Protein AF-A0A553NX50-F1 (afdb_monomer_lite)

Structure (mmCIF, N/CA/C/O backbone):
data_AF-A0A553NX50-F1
#
_entry.id   AF-A0A553NX50-F1
#
loop_
_atom_site.group_PDB
_atom_site.id
_atom_site.type_symbol
_atom_site.label_atom_id
_atom_site.label_alt_id
_atom_site.label_comp_id
_atom_site.label_asym_id
_atom_site.label_entity_id
_atom_site.label_seq_id
_atom_site.pdbx_PDB_ins_code
_atom_site.Cartn_x
_atom_site.Cartn_y
_atom_site.Cartn_z
_atom_site.occupancy
_atom_site.B_iso_or_equiv
_atom_site.auth_seq_id
_atom_site.auth_comp_id
_atom_site.auth_asym_id
_atom_site.auth_atom_id
_atom_site.pdbx_PDB_model_num
ATOM 1 N N . MET A 1 1 ? -61.822 -49.251 -9.417 1.00 34.59 1 MET A N 1
ATOM 2 C CA . MET A 1 1 ? -60.593 -49.088 -8.604 1.00 34.59 1 MET A CA 1
ATOM 3 C C . MET A 1 1 ? -59.936 -47.787 -9.055 1.00 34.59 1 MET A C 1
ATOM 5 O O . MET A 1 1 ? -59.389 -47.752 -10.140 1.00 34.59 1 MET A O 1
ATOM 9 N N . SER A 1 2 ? -60.386 -46.649 -8.523 1.00 35.25 2 SER A N 1
ATOM 10 C CA . SER A 1 2 ? -59.735 -45.867 -7.453 1.00 35.25 2 SER A CA 1
ATOM 11 C C . SER A 1 2 ? -58.331 -45.368 -7.806 1.00 35.25 2 SER A C 1
ATOM 13 O O . SER A 1 2 ? -57.379 -46.110 -7.601 1.00 35.25 2 SER A O 1
ATOM 15 N N . ALA A 1 3 ? -58.223 -44.101 -8.225 1.00 30.00 3 ALA A N 1
ATOM 16 C CA . ALA A 1 3 ? -57.124 -43.198 -7.858 1.00 30.00 3 ALA A CA 1
ATOM 17 C C . ALA A 1 3 ? -57.396 -41.774 -8.387 1.00 30.00 3 ALA A C 1
ATOM 19 O O . ALA A 1 3 ? -57.011 -41.425 -9.497 1.00 30.00 3 ALA A O 1
ATOM 20 N N . SER A 1 4 ? -58.044 -40.935 -7.579 1.00 31.16 4 SER A N 1
ATOM 21 C CA . SER A 1 4 ? -57.947 -39.476 -7.711 1.00 31.16 4 SER A CA 1
ATOM 22 C C . SER A 1 4 ? -58.218 -38.825 -6.354 1.00 31.16 4 SER A C 1
ATOM 24 O O . SER A 1 4 ? -59.358 -38.525 -6.001 1.00 31.16 4 SER A O 1
ATOM 26 N N . LYS A 1 5 ? -57.159 -38.630 -5.565 1.00 32.59 5 LYS A N 1
ATOM 27 C CA . LYS A 1 5 ? -57.146 -37.670 -4.458 1.00 32.59 5 LYS A CA 1
ATOM 28 C C . LYS A 1 5 ? -55.783 -36.991 -4.436 1.00 32.59 5 LYS A C 1
ATOM 30 O O . LYS A 1 5 ? -54.788 -37.564 -4.011 1.00 32.59 5 LYS A O 1
ATOM 35 N N . ILE A 1 6 ? -55.776 -35.780 -4.972 1.00 33.59 6 ILE A N 1
ATOM 36 C CA . ILE A 1 6 ? -54.697 -34.807 -4.871 1.00 33.59 6 ILE A CA 1
ATOM 37 C C . ILE A 1 6 ? -54.722 -34.280 -3.431 1.00 33.59 6 ILE A C 1
ATOM 39 O O . ILE A 1 6 ? -55.754 -33.782 -2.985 1.00 33.59 6 ILE A O 1
ATOM 43 N N . MET A 1 7 ? -53.610 -34.398 -2.705 1.00 31.56 7 MET A N 1
ATOM 44 C CA . MET A 1 7 ? -53.346 -33.597 -1.509 1.00 31.56 7 MET A CA 1
ATOM 45 C C . MET A 1 7 ? -52.243 -32.600 -1.850 1.00 31.56 7 MET A C 1
ATOM 47 O O . MET A 1 7 ? -51.124 -32.991 -2.174 1.00 31.56 7 MET A O 1
ATOM 51 N N . SER A 1 8 ? -52.575 -31.311 -1.793 1.00 35.53 8 SER A N 1
ATOM 52 C CA . SER A 1 8 ? -51.606 -30.223 -1.841 1.00 35.53 8 SER A CA 1
ATOM 53 C C . SER A 1 8 ? -50.788 -30.224 -0.551 1.00 35.53 8 SER A C 1
ATOM 55 O O . SER A 1 8 ? -51.347 -30.043 0.532 1.00 35.53 8 SER A O 1
ATOM 57 N N . VAL A 1 9 ? -49.474 -30.383 -0.660 1.00 33.50 9 VAL A N 1
ATOM 58 C CA . VAL A 1 9 ? -48.548 -30.038 0.423 1.00 33.50 9 VAL A CA 1
ATOM 59 C C . VAL A 1 9 ? -48.072 -28.615 0.143 1.00 33.50 9 VAL A C 1
ATOM 61 O O . VAL A 1 9 ? -47.528 -28.339 -0.925 1.00 33.50 9 VAL A O 1
ATOM 64 N N . SER A 1 10 ? -48.367 -27.691 1.055 1.00 38.44 10 SER A N 1
ATOM 65 C CA . SER A 1 10 ? -48.045 -26.271 0.915 1.00 38.44 10 SER A CA 1
ATOM 66 C C . SER A 1 10 ? -46.534 -26.022 1.013 1.00 38.44 10 SER A C 1
ATOM 68 O O . SER A 1 10 ? -45.811 -26.706 1.741 1.00 38.44 10 SER A O 1
ATOM 70 N N . ALA A 1 11 ? -46.066 -24.988 0.307 1.00 37.84 11 ALA A N 1
ATOM 71 C CA . ALA A 1 11 ? -44.670 -24.536 0.232 1.00 37.84 11 ALA A CA 1
ATOM 72 C C . ALA A 1 11 ? -44.015 -24.196 1.593 1.00 37.84 11 ALA A C 1
ATOM 74 O O . ALA A 1 11 ? -42.806 -23.993 1.671 1.00 37.84 11 ALA A O 1
ATOM 75 N N . VAL A 1 12 ? -44.788 -24.193 2.682 1.00 40.00 12 VAL A N 1
ATOM 76 C CA . VAL A 1 12 ? -44.332 -23.903 4.048 1.00 40.00 12 VAL A CA 1
ATOM 77 C C . VAL A 1 12 ? -43.435 -25.021 4.609 1.00 40.00 12 VAL A C 1
ATOM 79 O O . VAL A 1 12 ? -42.544 -24.747 5.407 1.00 40.00 12 VAL A O 1
ATOM 82 N N . SER A 1 13 ? -43.588 -26.275 4.156 1.00 40.34 13 SER A N 1
ATOM 83 C CA . SER A 1 13 ? -42.773 -27.396 4.672 1.00 40.34 13 SER A CA 1
ATOM 84 C C . SER A 1 13 ? -41.325 -27.417 4.165 1.00 40.34 13 SER A C 1
ATOM 86 O O . SER A 1 13 ? -40.460 -27.958 4.847 1.00 40.34 13 SER A O 1
ATOM 88 N N . TRP A 1 14 ? -41.025 -26.801 3.016 1.00 38.38 14 TRP A N 1
ATOM 89 C CA . TRP A 1 14 ? -39.649 -26.735 2.503 1.00 38.38 14 TRP A CA 1
ATOM 90 C C . TRP A 1 14 ? -38.833 -25.605 3.144 1.00 38.38 14 TRP A C 1
ATOM 92 O O . TRP A 1 14 ? -37.635 -25.777 3.362 1.00 38.38 14 TRP A O 1
ATOM 102 N N . LEU A 1 15 ? -39.475 -24.497 3.538 1.00 37.69 15 LEU A N 1
ATOM 103 C CA . LEU A 1 15 ? -38.806 -23.395 4.240 1.00 37.69 15 LEU A CA 1
ATOM 104 C C . LEU A 1 15 ? -38.328 -23.810 5.643 1.00 37.69 15 LEU A C 1
ATOM 106 O O . LEU A 1 15 ? -37.222 -23.460 6.047 1.00 37.69 15 LEU A O 1
ATOM 110 N N . ALA A 1 16 ? -39.125 -24.604 6.366 1.00 36.41 16 ALA A N 1
ATOM 111 C CA . ALA A 1 16 ? -38.781 -25.061 7.714 1.00 36.41 16 ALA A CA 1
ATOM 112 C C . ALA A 1 16 ? -37.570 -26.015 7.731 1.00 36.41 16 ALA A C 1
ATOM 114 O O . ALA A 1 16 ? -36.742 -25.952 8.637 1.00 36.41 16 ALA A O 1
ATOM 115 N N . ILE A 1 17 ? -37.426 -26.857 6.700 1.00 40.25 17 ILE A N 1
ATOM 116 C CA . ILE A 1 17 ? -36.288 -27.781 6.562 1.00 40.25 17 ILE A CA 1
ATOM 117 C C . ILE A 1 17 ? -35.014 -27.023 6.146 1.00 40.25 17 ILE A C 1
ATOM 119 O O . ILE A 1 17 ? -33.926 -27.360 6.607 1.00 40.25 17 ILE A O 1
ATOM 123 N N . PHE A 1 18 ? -35.136 -25.953 5.353 1.00 37.47 18 PHE A N 1
ATOM 124 C CA . PHE A 1 18 ? -33.996 -25.109 4.972 1.00 37.47 18 PHE A CA 1
ATOM 125 C C . PHE A 1 18 ? -33.474 -24.248 6.139 1.00 37.47 18 PHE A C 1
ATOM 127 O O . PHE A 1 18 ? -32.265 -24.071 6.280 1.00 37.47 18 PHE A O 1
ATOM 134 N N . ILE A 1 19 ? -34.364 -23.775 7.022 1.00 37.31 19 ILE A N 1
ATOM 135 C CA . ILE A 1 19 ? -33.994 -23.007 8.225 1.00 37.31 19 ILE A CA 1
ATOM 136 C C . ILE A 1 19 ? -33.283 -23.894 9.264 1.00 37.31 19 ILE A C 1
ATOM 138 O O . ILE A 1 19 ? -32.314 -23.457 9.881 1.00 37.31 19 ILE A O 1
ATOM 142 N N . LEU A 1 20 ? -33.683 -25.162 9.414 1.00 31.41 20 LEU A N 1
ATOM 143 C CA . LEU A 1 20 ? -33.031 -26.102 10.339 1.00 31.41 20 LEU A CA 1
ATOM 144 C C . LEU A 1 20 ? -31.620 -26.531 9.890 1.00 31.41 20 LEU A C 1
ATOM 146 O O . LEU A 1 20 ? -30.769 -26.800 10.736 1.00 31.41 20 LEU A O 1
ATOM 150 N N . ILE A 1 21 ? -31.334 -26.538 8.583 1.00 35.38 21 ILE A N 1
ATOM 151 C CA . ILE A 1 21 ? -29.996 -26.863 8.053 1.00 35.38 21 ILE A CA 1
ATOM 152 C C . ILE A 1 21 ? -29.032 -25.665 8.173 1.00 35.38 21 ILE A C 1
ATOM 154 O O . ILE A 1 21 ? -27.834 -25.863 8.371 1.00 35.38 21 ILE A O 1
ATOM 158 N N . LEU A 1 22 ? -29.534 -24.425 8.147 1.00 29.64 22 LEU A N 1
ATOM 159 C CA . LEU A 1 22 ? -28.711 -23.218 8.330 1.00 29.64 22 LEU A CA 1
ATOM 160 C C . LEU A 1 22 ? -28.300 -22.955 9.790 1.00 29.64 22 LEU A C 1
ATOM 162 O O . LEU A 1 22 ? -27.308 -22.269 10.017 1.00 29.64 22 LEU A O 1
ATOM 166 N N . LEU A 1 23 ? -28.987 -23.546 10.772 1.00 27.95 23 LEU A N 1
ATOM 167 C CA . LEU A 1 23 ? -28.640 -23.434 12.199 1.00 27.95 23 LEU A CA 1
ATOM 168 C C . LEU A 1 23 ? -27.533 -24.408 12.657 1.00 27.95 23 LEU A C 1
ATOM 170 O O . LEU A 1 23 ? -27.231 -24.472 13.844 1.00 27.95 23 LEU A O 1
ATOM 174 N N . SER A 1 24 ? -26.926 -25.167 11.735 1.00 27.28 24 SER A N 1
ATOM 175 C CA . SER A 1 24 ? -25.922 -26.201 12.056 1.00 27.28 24 SER A CA 1
ATOM 176 C C . SER A 1 24 ? -24.491 -25.864 11.617 1.00 27.28 24 SER A C 1
ATOM 178 O O . SER A 1 24 ? -23.598 -26.697 11.773 1.00 27.28 24 SER A O 1
ATOM 180 N N . PHE A 1 25 ? -24.241 -24.675 11.061 1.00 24.31 25 PHE A N 1
ATOM 181 C CA . PHE A 1 25 ? -22.881 -24.249 10.726 1.00 24.31 25 PHE A CA 1
ATOM 182 C C . PHE A 1 25 ? -22.279 -23.469 11.898 1.00 24.31 25 PHE A C 1
ATOM 184 O O . PHE A 1 25 ? -22.900 -22.505 12.346 1.00 24.31 25 PHE A O 1
ATOM 191 N N . PRO A 1 26 ? -21.087 -23.842 12.400 1.00 23.61 26 PRO A N 1
ATOM 192 C CA . PRO A 1 26 ? -20.408 -23.035 13.399 1.00 23.61 26 PRO A CA 1
ATOM 193 C C . PRO A 1 26 ? -20.116 -21.665 12.779 1.00 23.61 26 PRO A C 1
ATOM 195 O O . PRO A 1 26 ? -19.441 -21.558 11.752 1.00 23.61 26 PRO A O 1
ATOM 198 N N . THR A 1 27 ? -20.670 -20.619 13.382 1.00 26.34 27 THR A N 1
ATOM 199 C CA . THR A 1 27 ? -20.314 -19.233 13.102 1.00 26.34 27 THR A CA 1
ATOM 200 C C . THR A 1 27 ? -18.822 -19.071 13.367 1.00 26.34 27 THR A C 1
ATOM 202 O O . THR A 1 27 ? -18.369 -19.157 14.505 1.00 26.34 27 THR A O 1
ATOM 205 N N . LEU A 1 28 ? -18.037 -18.862 12.310 1.00 27.08 28 LEU A N 1
ATOM 206 C CA . LEU A 1 28 ? -16.699 -18.293 12.435 1.00 27.08 28 LEU A CA 1
ATOM 207 C C . LEU A 1 28 ? -16.877 -16.836 12.881 1.00 27.08 28 LEU A C 1
ATOM 209 O O . LEU A 1 28 ? -17.002 -15.932 12.058 1.00 27.08 28 LEU A O 1
ATOM 213 N N . GLU A 1 29 ? -16.960 -16.633 14.194 1.00 28.09 29 GLU A N 1
ATOM 214 C CA . GLU A 1 29 ? -16.844 -15.331 14.849 1.00 28.09 29 GLU A CA 1
ATOM 215 C C . GLU A 1 29 ? -15.417 -14.809 14.643 1.00 28.09 29 GLU A C 1
ATOM 217 O O . GLU A 1 29 ? -14.516 -15.042 15.441 1.00 28.09 29 GLU A O 1
ATOM 222 N N . GLY A 1 30 ? -15.184 -14.137 13.517 1.00 30.52 30 GLY A N 1
ATOM 223 C CA . GLY A 1 30 ? -14.035 -13.257 13.334 1.00 30.52 30 GLY A CA 1
ATOM 224 C C . GLY A 1 30 ? -14.480 -11.820 13.582 1.00 30.52 30 GLY A C 1
ATOM 225 O O . GLY A 1 30 ? -15.366 -11.334 12.884 1.00 30.52 30 GLY A O 1
ATOM 226 N N . SER A 1 31 ? -13.887 -11.147 14.569 1.00 35.34 31 SER A N 1
ATOM 227 C CA . SER A 1 31 ? -14.188 -9.750 14.906 1.00 35.34 31 SER A CA 1
ATOM 228 C C . SER A 1 31 ? -14.021 -8.807 13.699 1.00 35.34 31 SER A C 1
ATOM 230 O O . SER A 1 31 ? -13.044 -8.892 12.947 1.00 35.34 31 SER A O 1
ATOM 232 N N . GLU A 1 32 ? -14.958 -7.861 13.532 1.00 35.62 32 GLU A N 1
ATOM 233 C CA . GLU A 1 32 ? -14.963 -6.826 12.475 1.00 35.62 32 GLU A CA 1
ATOM 234 C C . GLU A 1 32 ? -13.679 -5.968 12.435 1.00 35.62 32 GLU A C 1
ATOM 236 O O . GLU A 1 32 ? -13.374 -5.351 11.414 1.00 35.62 32 GLU A O 1
ATOM 241 N N . LEU A 1 33 ? -12.875 -5.996 13.508 1.00 39.88 33 LEU A N 1
ATOM 242 C CA . LEU A 1 33 ? -11.542 -5.387 13.631 1.00 39.88 33 LEU A CA 1
ATOM 243 C C . LEU A 1 33 ? -10.553 -5.786 12.516 1.00 39.88 33 LEU A C 1
ATOM 245 O O . LEU A 1 33 ? -9.540 -5.113 12.327 1.00 39.88 33 LEU A O 1
ATOM 249 N N . ASN A 1 34 ? -10.815 -6.879 11.791 1.00 42.53 34 ASN A N 1
ATOM 250 C CA . ASN A 1 34 ? -9.858 -7.501 10.872 1.00 42.53 34 ASN A CA 1
ATOM 251 C C . ASN A 1 34 ? -10.147 -7.342 9.372 1.00 42.53 34 ASN A C 1
ATOM 253 O O . ASN A 1 34 ? -9.303 -7.732 8.563 1.00 42.53 34 ASN A O 1
ATOM 257 N N . LEU A 1 35 ? -11.306 -6.804 8.979 1.00 41.31 35 LEU A N 1
ATOM 258 C CA . LEU A 1 35 ? -11.746 -6.801 7.572 1.00 41.31 35 LEU A CA 1
ATOM 259 C C . LEU A 1 35 ? -11.192 -5.628 6.735 1.00 41.31 35 LEU A C 1
ATOM 261 O O . LEU A 1 35 ? -11.142 -5.731 5.513 1.00 41.31 35 LEU A O 1
ATOM 265 N N . ASN A 1 36 ? -10.711 -4.556 7.380 1.00 49.59 36 ASN A N 1
ATOM 266 C CA . ASN A 1 36 ? -10.265 -3.306 6.730 1.00 49.59 36 ASN A CA 1
ATOM 267 C C . ASN A 1 36 ? -8.798 -2.949 6.970 1.00 49.59 36 ASN A C 1
ATOM 269 O O . ASN A 1 36 ? -8.388 -1.802 6.785 1.00 49.59 36 ASN A O 1
ATOM 273 N N . CYS A 1 37 ? -8.014 -3.900 7.454 1.00 56.91 37 CYS A N 1
ATOM 274 C CA . CYS A 1 37 ? -6.723 -3.616 8.038 1.00 56.91 37 CYS A CA 1
ATOM 275 C C . CYS A 1 37 ? -5.575 -4.205 7.216 1.00 56.91 37 CYS A C 1
ATOM 277 O O . CYS A 1 37 ? -5.689 -5.279 6.625 1.00 56.91 37 CYS A O 1
ATOM 279 N N . GLY A 1 38 ? -4.435 -3.516 7.226 1.00 46.88 38 GLY A N 1
ATOM 280 C CA . GLY A 1 38 ? -3.222 -3.993 6.576 1.00 46.88 38 GLY A CA 1
ATOM 281 C C . GLY A 1 38 ? -3.188 -3.690 5.079 1.00 46.88 38 GLY A C 1
ATOM 282 O O . GLY A 1 38 ? -4.090 -3.997 4.306 1.00 46.88 38 GLY A O 1
ATOM 283 N N . ILE A 1 39 ? -2.083 -3.094 4.642 1.00 47.69 39 ILE A N 1
ATOM 284 C CA . ILE A 1 39 ? -1.741 -3.042 3.224 1.00 47.69 39 ILE A CA 1
ATOM 285 C C . ILE A 1 39 ? -1.573 -4.498 2.772 1.00 47.69 39 ILE A C 1
ATOM 287 O O . ILE A 1 39 ? -0.710 -5.186 3.312 1.00 47.69 39 ILE A O 1
ATOM 291 N N . ASN A 1 40 ? -2.336 -4.981 1.787 1.00 45.91 40 ASN A N 1
ATOM 292 C CA . ASN A 1 40 ? -1.931 -6.194 1.078 1.00 45.91 40 ASN A CA 1
ATOM 293 C C . ASN A 1 40 ? -0.692 -5.835 0.243 1.00 45.91 40 ASN A C 1
ATOM 295 O O . ASN A 1 40 ? -0.792 -5.321 -0.871 1.00 45.91 40 ASN A O 1
ATOM 299 N N . LEU A 1 41 ? 0.489 -6.037 0.833 1.00 46.53 41 LEU A N 1
ATOM 300 C CA . LEU A 1 41 ? 1.776 -5.613 0.270 1.00 46.53 41 LEU A CA 1
ATOM 301 C C . LEU A 1 41 ? 2.062 -6.314 -1.073 1.00 46.53 41 LEU A C 1
ATOM 303 O O . LEU A 1 41 ? 2.714 -5.740 -1.943 1.00 46.53 41 LEU A O 1
ATOM 307 N N . ARG A 1 42 ? 1.502 -7.514 -1.297 1.00 39.03 42 ARG A N 1
ATOM 308 C CA . ARG A 1 42 ? 1.605 -8.226 -2.582 1.00 39.03 42 ARG A CA 1
ATOM 309 C C . ARG A 1 42 ? 0.732 -7.603 -3.675 1.00 39.03 42 ARG A C 1
ATOM 311 O O . ARG A 1 42 ? 1.172 -7.526 -4.815 1.00 39.03 42 ARG A O 1
ATOM 318 N N . ALA A 1 43 ? -0.450 -7.087 -3.334 1.00 36.09 43 ALA A N 1
ATOM 319 C CA . ALA A 1 43 ? -1.388 -6.487 -4.292 1.00 36.09 43 ALA A CA 1
ATOM 320 C C . ALA A 1 43 ? -0.937 -5.122 -4.860 1.00 36.09 43 ALA A C 1
ATOM 322 O O . ALA A 1 43 ? -1.576 -4.592 -5.762 1.00 36.09 43 ALA A O 1
ATOM 323 N N . ARG A 1 44 ? 0.156 -4.533 -4.349 1.00 36.91 44 ARG A N 1
ATOM 324 C CA . ARG A 1 44 ? 0.663 -3.212 -4.770 1.00 36.91 44 ARG A CA 1
ATOM 325 C C . ARG A 1 44 ? 2.038 -3.226 -5.449 1.00 36.91 44 ARG A C 1
ATOM 327 O O . ARG A 1 44 ? 2.627 -2.157 -5.589 1.00 36.91 44 ARG A O 1
ATOM 334 N N . ASN A 1 45 ? 2.590 -4.389 -5.821 1.00 36.31 45 ASN A N 1
ATOM 335 C CA . ASN A 1 45 ? 4.007 -4.508 -6.226 1.00 36.31 45 ASN A CA 1
ATOM 336 C C . ASN A 1 45 ? 4.957 -3.824 -5.212 1.00 36.31 45 ASN A C 1
ATOM 338 O O . ASN A 1 45 ? 5.970 -3.223 -5.575 1.00 36.31 45 ASN A O 1
ATOM 342 N N . PHE A 1 46 ? 4.598 -3.856 -3.923 1.00 36.03 46 PHE A N 1
ATOM 343 C CA . PHE A 1 46 ? 5.313 -3.139 -2.878 1.00 36.03 46 PHE A CA 1
ATOM 344 C C . PHE A 1 46 ? 6.558 -3.933 -2.464 1.00 36.03 46 PHE A C 1
ATOM 346 O O . PHE A 1 46 ? 6.466 -4.958 -1.796 1.00 36.03 46 PHE A O 1
ATOM 353 N N . PHE A 1 47 ? 7.735 -3.426 -2.837 1.00 33.00 47 PHE A N 1
ATOM 354 C CA . PHE A 1 47 ? 9.049 -3.922 -2.406 1.00 33.00 47 PHE A CA 1
ATOM 355 C C . PHE A 1 47 ? 9.540 -3.255 -1.100 1.00 33.00 47 PHE A C 1
ATOM 357 O O . PHE A 1 47 ? 10.739 -3.034 -0.930 1.00 33.00 47 PHE A O 1
ATOM 364 N N . GLY A 1 48 ? 8.648 -2.874 -0.179 1.00 36.59 48 GLY A N 1
ATOM 365 C CA . GLY A 1 48 ? 9.075 -2.443 1.162 1.00 36.59 48 GLY A CA 1
ATOM 366 C C . GLY A 1 48 ? 9.490 -3.628 2.040 1.00 36.59 48 GLY A C 1
ATOM 367 O O . GLY A 1 48 ? 9.307 -4.779 1.642 1.00 36.59 48 GLY A O 1
ATOM 368 N N . PRO A 1 49 ? 10.139 -3.355 3.186 1.00 36.50 49 PRO A N 1
ATOM 369 C CA . PRO A 1 49 ? 11.254 -4.147 3.688 1.00 36.50 49 PRO A CA 1
ATOM 370 C C . PRO A 1 49 ? 10.892 -5.622 3.843 1.00 36.50 49 PRO A C 1
ATOM 372 O O . PRO A 1 49 ? 9.858 -5.965 4.418 1.00 36.50 49 PRO A O 1
ATOM 375 N N . ARG A 1 50 ? 11.781 -6.472 3.315 1.00 34.22 50 ARG A N 1
ATOM 376 C CA . ARG A 1 50 ? 11.744 -7.926 3.472 1.00 34.22 50 ARG A CA 1
ATOM 377 C C . ARG A 1 50 ? 11.511 -8.277 4.940 1.00 34.22 50 ARG A C 1
ATOM 379 O O . ARG A 1 50 ? 11.998 -7.594 5.841 1.00 34.22 50 ARG A O 1
ATOM 386 N N . VAL A 1 51 ? 10.746 -9.348 5.149 1.00 38.50 51 VAL A N 1
ATOM 387 C CA . VAL A 1 51 ? 10.586 -10.002 6.450 1.00 38.50 51 VAL A CA 1
ATOM 388 C C . VAL A 1 51 ? 11.959 -10.130 7.105 1.00 38.50 51 VAL A C 1
ATOM 390 O O . VAL A 1 51 ? 12.907 -10.590 6.476 1.00 38.50 51 VAL A O 1
ATOM 393 N N . ALA A 1 52 ? 12.016 -9.765 8.380 1.00 38.97 52 ALA A N 1
ATOM 394 C CA . ALA A 1 52 ? 13.138 -9.964 9.276 1.00 38.97 52 ALA A CA 1
ATOM 395 C C . ALA A 1 52 ? 13.573 -11.441 9.373 1.00 38.97 52 ALA A C 1
ATOM 397 O O . ALA A 1 52 ? 13.197 -12.148 10.310 1.00 38.97 52 ALA A O 1
ATOM 398 N N . ASN A 1 53 ? 14.399 -11.915 8.442 1.00 35.00 53 ASN A N 1
ATOM 399 C CA . ASN A 1 53 ? 15.190 -13.124 8.654 1.00 35.00 53 ASN A CA 1
ATOM 400 C C . ASN A 1 53 ? 16.450 -12.766 9.454 1.00 35.00 53 ASN A C 1
ATOM 402 O O . ASN A 1 53 ? 16.964 -11.657 9.348 1.00 35.00 53 ASN A O 1
ATOM 406 N N . ASN A 1 54 ? 16.964 -13.706 10.258 1.00 36.53 54 ASN A N 1
ATOM 407 C CA . ASN A 1 54 ? 18.185 -13.524 11.072 1.00 36.53 54 ASN A CA 1
ATOM 408 C C . ASN A 1 54 ? 19.408 -13.041 10.266 1.00 36.53 54 ASN A C 1
ATOM 410 O O . ASN A 1 54 ? 20.378 -12.586 10.854 1.00 36.53 54 ASN A O 1
ATOM 414 N N . SER A 1 55 ? 19.371 -13.160 8.939 1.00 38.50 55 SER A N 1
ATOM 415 C CA . SER A 1 55 ? 20.408 -12.721 8.009 1.00 38.50 55 SER A CA 1
ATOM 416 C C . SER A 1 55 ? 20.289 -11.264 7.540 1.00 38.50 55 SER A C 1
ATOM 418 O O . SER A 1 55 ? 21.240 -10.771 6.946 1.00 38.50 55 SER A O 1
ATOM 420 N N . ASP A 1 56 ? 19.152 -10.590 7.759 1.00 40.75 56 ASP A N 1
ATOM 421 C CA . ASP A 1 56 ? 18.898 -9.229 7.241 1.00 40.75 56 ASP A CA 1
ATOM 422 C C . ASP A 1 56 ? 19.290 -8.120 8.234 1.00 40.75 56 ASP A C 1
ATOM 424 O O . ASP A 1 56 ? 19.384 -6.958 7.848 1.00 40.75 56 ASP A O 1
ATOM 428 N N . PHE A 1 57 ? 19.572 -8.472 9.491 1.00 45.38 57 PHE A N 1
ATOM 429 C CA . PHE A 1 57 ? 20.097 -7.559 10.510 1.00 45.38 57 PHE A CA 1
ATOM 430 C C . PHE A 1 57 ? 21.536 -7.943 10.826 1.00 45.38 57 PHE A C 1
ATOM 432 O O . PHE A 1 57 ? 21.843 -8.514 11.871 1.00 45.38 57 PHE A O 1
ATOM 439 N N . GLY A 1 58 ? 22.431 -7.651 9.882 1.00 36.28 58 GLY A N 1
ATOM 440 C CA . GLY A 1 58 ? 23.832 -7.480 10.244 1.00 36.28 58 GLY A CA 1
ATOM 441 C C . GLY A 1 58 ? 23.961 -6.330 11.246 1.00 36.28 58 GLY A C 1
ATOM 442 O O . GLY A 1 58 ? 23.064 -5.494 11.359 1.00 36.28 58 GLY A O 1
ATOM 443 N N . ALA A 1 59 ? 25.107 -6.231 11.914 1.00 37.62 59 ALA A N 1
ATOM 444 C CA . ALA A 1 59 ? 25.465 -5.097 12.775 1.00 37.62 59 ALA A CA 1
ATOM 445 C C . ALA A 1 59 ? 25.441 -3.715 12.059 1.00 37.62 59 ALA A C 1
ATOM 447 O O . ALA A 1 59 ? 25.722 -2.699 12.690 1.00 37.62 59 ALA A O 1
ATOM 448 N N . ASP A 1 60 ? 25.073 -3.693 10.771 1.00 35.06 60 ASP A N 1
ATOM 449 C CA . ASP A 1 60 ? 25.080 -2.564 9.847 1.00 35.06 60 ASP A CA 1
ATOM 450 C C . ASP A 1 60 ? 23.668 -2.084 9.400 1.00 35.06 60 ASP A C 1
ATOM 452 O O . ASP A 1 60 ? 23.608 -1.140 8.617 1.00 35.06 60 ASP A O 1
ATOM 456 N N . ASP A 1 61 ? 22.531 -2.668 9.848 1.00 48.31 61 ASP A N 1
ATOM 457 C CA . ASP A 1 61 ? 21.188 -2.068 9.598 1.00 48.31 61 ASP A CA 1
ATOM 458 C C . ASP A 1 61 ? 20.956 -0.907 10.580 1.00 48.31 61 ASP A C 1
ATOM 460 O O . ASP A 1 61 ? 20.647 -1.092 11.757 1.00 48.31 61 ASP A O 1
ATOM 464 N N . ASP A 1 62 ? 21.083 0.320 10.088 1.00 55.47 62 ASP A N 1
ATOM 465 C CA . ASP A 1 62 ? 20.917 1.576 10.817 1.00 55.47 62 ASP A CA 1
ATOM 466 C C . ASP A 1 62 ? 19.445 1.910 11.165 1.00 55.47 62 ASP A C 1
ATOM 468 O O . ASP A 1 62 ? 19.103 3.039 11.542 1.00 55.47 62 ASP A O 1
ATOM 472 N N . GLY A 1 63 ? 18.540 0.926 11.079 1.00 63.47 63 GLY A N 1
ATOM 473 C CA . GLY A 1 63 ? 17.155 1.017 11.550 1.00 63.47 63 GLY A CA 1
ATOM 474 C C . GLY A 1 63 ? 16.297 1.968 10.715 1.00 63.47 63 GLY A C 1
ATOM 475 O O . GLY A 1 63 ? 15.283 2.487 11.195 1.00 63.47 63 GLY A O 1
ATOM 476 N N . ILE A 1 64 ? 16.716 2.248 9.476 1.00 65.38 64 ILE A N 1
ATOM 477 C CA . ILE A 1 64 ? 16.036 3.164 8.559 1.00 65.38 64 ILE A CA 1
ATOM 478 C C . ILE A 1 64 ? 14.683 2.571 8.154 1.00 65.38 64 ILE A C 1
ATOM 480 O O . ILE A 1 64 ? 14.569 1.428 7.704 1.00 65.38 64 ILE A O 1
ATOM 484 N N . THR A 1 65 ? 13.628 3.373 8.283 1.00 67.25 65 THR A N 1
ATOM 485 C CA . THR A 1 65 ? 12.349 3.076 7.639 1.00 67.25 65 THR A CA 1
ATOM 486 C C . THR A 1 65 ? 12.436 3.463 6.168 1.00 67.25 65 THR A C 1
ATOM 488 O O . THR A 1 65 ? 12.994 4.514 5.858 1.00 67.25 65 THR A O 1
ATOM 491 N N . GLY A 1 66 ? 11.961 2.584 5.274 1.00 66.44 66 GLY A N 1
ATOM 492 C CA . GLY A 1 66 ? 12.085 2.715 3.815 1.00 66.44 66 GLY A CA 1
ATOM 493 C C . GLY A 1 66 ? 11.448 3.983 3.221 1.00 66.44 66 GLY A C 1
ATOM 494 O O . GLY A 1 66 ? 11.422 5.050 3.828 1.00 66.44 66 GLY A O 1
ATOM 495 N N . PHE A 1 67 ? 10.934 3.901 1.997 1.00 65.62 67 PHE A N 1
ATOM 496 C CA . PHE A 1 67 ? 10.343 5.068 1.332 1.00 65.62 67 PHE A CA 1
ATOM 497 C C . PHE A 1 67 ? 9.073 5.583 2.054 1.00 65.62 67 PHE A C 1
ATOM 499 O O . PHE A 1 67 ? 8.419 4.813 2.769 1.00 65.62 67 PHE A O 1
ATOM 506 N N . PRO A 1 68 ? 8.695 6.861 1.868 1.00 69.06 68 PRO A N 1
ATOM 507 C CA . PRO A 1 68 ? 7.408 7.415 2.301 1.00 69.06 68 PRO A CA 1
ATOM 508 C C . PRO A 1 68 ? 6.221 6.477 2.042 1.00 69.06 68 PRO A C 1
ATOM 510 O O . PRO A 1 68 ? 6.136 5.852 0.986 1.00 69.06 68 PRO A O 1
ATOM 513 N N . GLY A 1 69 ? 5.306 6.355 3.008 1.00 71.56 69 GLY A N 1
ATOM 514 C CA . GLY A 1 69 ? 4.171 5.423 2.924 1.00 71.56 69 GLY A CA 1
ATOM 515 C C . GLY A 1 69 ? 4.501 3.961 3.257 1.00 71.56 69 GLY A C 1
ATOM 516 O O . GLY A 1 69 ? 3.613 3.118 3.193 1.00 71.56 69 GLY A O 1
ATOM 517 N N . SER A 1 70 ? 5.738 3.640 3.667 1.00 73.38 70 SER A N 1
ATOM 518 C CA . SER A 1 70 ? 6.081 2.277 4.119 1.00 73.38 70 SER A CA 1
ATOM 519 C C . SER A 1 70 ? 5.378 1.859 5.415 1.00 73.38 70 SER A C 1
ATOM 521 O O . SER A 1 70 ? 5.220 0.667 5.664 1.00 73.38 70 SER A O 1
ATOM 523 N N . TRP A 1 71 ? 4.968 2.831 6.234 1.00 84.50 71 TRP A N 1
ATOM 524 C CA . TRP A 1 71 ? 4.345 2.621 7.544 1.00 84.50 71 TRP A CA 1
ATOM 525 C C . TRP A 1 71 ? 3.143 3.565 7.730 1.00 84.50 71 TRP A C 1
ATOM 527 O O . TRP A 1 71 ? 3.173 4.446 8.589 1.00 84.50 71 TRP A O 1
ATOM 537 N N . PRO A 1 72 ? 2.089 3.441 6.902 1.00 82.56 72 PRO A N 1
ATOM 538 C CA . PRO A 1 72 ? 1.029 4.447 6.768 1.00 82.56 72 PRO A CA 1
ATOM 539 C C . PRO A 1 72 ? 0.065 4.518 7.957 1.00 82.56 72 PRO A C 1
ATOM 541 O O . PRO A 1 72 ? -0.809 5.380 8.002 1.00 82.56 72 PRO A O 1
ATOM 544 N N . TRP A 1 73 ? 0.200 3.605 8.913 1.00 91.50 73 TRP A N 1
ATOM 545 C CA . TRP A 1 73 ? -0.533 3.635 10.173 1.00 91.50 73 TRP A CA 1
ATOM 546 C C . TRP A 1 73 ? 0.182 4.444 11.255 1.00 91.50 73 TRP A C 1
ATOM 548 O O . TRP A 1 73 ? -0.436 4.726 12.276 1.00 91.50 73 TRP A O 1
ATOM 558 N N . MET A 1 74 ? 1.458 4.804 11.074 1.00 93.50 74 MET A N 1
ATOM 559 C CA . MET A 1 74 ? 2.221 5.516 12.099 1.00 93.50 74 MET A CA 1
ATOM 560 C C . MET A 1 74 ? 1.770 6.964 12.242 1.00 93.50 74 MET A C 1
ATOM 562 O O . MET A 1 74 ? 1.586 7.685 11.258 1.00 93.50 74 MET A O 1
ATOM 566 N N . ILE A 1 75 ? 1.628 7.390 13.497 1.00 95.44 75 ILE A N 1
ATOM 567 C CA . ILE A 1 75 ? 1.153 8.724 13.854 1.00 95.44 75 ILE A CA 1
ATOM 568 C C . ILE A 1 75 ? 2.096 9.336 14.871 1.00 95.44 75 ILE A C 1
ATOM 570 O O . ILE A 1 75 ? 2.438 8.725 15.884 1.00 95.44 75 ILE A O 1
ATOM 574 N N . SER A 1 76 ? 2.478 10.580 14.609 1.00 95.44 76 SER A N 1
ATOM 575 C CA . SER A 1 76 ? 3.212 11.411 15.551 1.00 95.44 76 SER A CA 1
ATOM 576 C C . SER A 1 76 ? 2.219 12.305 16.288 1.00 95.44 76 SER A C 1
ATOM 578 O O . SER A 1 76 ? 1.491 13.068 15.657 1.00 95.44 76 SER A O 1
ATOM 580 N N . ALA A 1 77 ? 2.177 12.221 17.617 1.00 96.25 77 ALA A N 1
ATOM 581 C CA . ALA A 1 77 ? 1.366 13.084 18.468 1.00 96.25 77 ALA A CA 1
ATOM 582 C C . ALA A 1 77 ? 2.256 14.136 19.134 1.00 96.25 77 ALA A C 1
ATOM 584 O O . ALA A 1 77 ? 3.327 13.828 19.674 1.00 96.25 77 ALA A O 1
ATOM 585 N N . GLY A 1 78 ? 1.845 15.399 19.071 1.00 94.06 78 GLY A N 1
ATOM 586 C CA . GLY A 1 78 ? 2.729 16.484 19.464 1.00 94.06 78 GLY A CA 1
ATOM 587 C C . GLY A 1 78 ? 2.150 17.875 19.279 1.00 94.06 78 GLY A C 1
ATOM 588 O O . GLY A 1 78 ? 0.941 18.062 19.206 1.00 94.06 78 GLY A O 1
ATOM 589 N N . ARG A 1 79 ? 3.035 18.872 19.227 1.00 89.81 79 ARG A N 1
ATOM 590 C CA . ARG A 1 79 ? 2.664 20.281 19.022 1.00 89.81 79 ARG A CA 1
ATOM 591 C C . ARG A 1 79 ? 3.348 20.836 17.778 1.00 89.81 79 ARG A C 1
ATOM 593 O O . ARG A 1 79 ? 4.565 20.696 17.648 1.00 89.81 79 ARG A O 1
ATOM 600 N N . GLY A 1 80 ? 2.582 21.500 16.916 1.00 79.75 80 GLY A N 1
ATOM 601 C CA . GLY A 1 80 ? 3.121 22.343 15.849 1.00 79.75 80 GLY A CA 1
ATOM 602 C C . GLY A 1 80 ? 3.442 23.743 16.379 1.00 79.75 80 GLY A C 1
ATOM 603 O O . GLY A 1 80 ? 2.608 24.347 17.048 1.00 79.75 80 GLY A O 1
ATOM 604 N N . LEU A 1 81 ? 4.642 24.257 16.106 1.00 71.19 81 LEU A N 1
ATOM 605 C CA . LEU A 1 81 ? 5.077 25.611 16.461 1.00 71.19 81 LEU A CA 1
ATOM 606 C C . LEU A 1 81 ? 5.772 26.246 15.256 1.00 71.19 81 LEU A C 1
ATOM 608 O O . LEU A 1 81 ? 6.890 25.839 14.955 1.00 71.19 81 LEU A O 1
ATOM 612 N N . ASN A 1 82 ? 5.150 27.237 14.606 1.00 61.44 82 ASN A N 1
ATOM 613 C CA . ASN A 1 82 ? 5.755 28.064 13.546 1.00 61.44 82 ASN A CA 1
ATOM 614 C C . ASN A 1 82 ? 6.661 27.254 12.593 1.00 61.44 82 ASN A C 1
ATOM 616 O O . ASN A 1 82 ? 7.877 27.417 12.612 1.00 61.44 82 ASN A O 1
ATOM 620 N N . GLU A 1 83 ? 6.058 26.329 11.836 1.00 64.38 83 GLU A N 1
ATOM 621 C CA . GLU A 1 83 ? 6.717 25.417 10.874 1.00 64.38 83 GLU A CA 1
ATOM 622 C C . GLU A 1 83 ? 7.563 24.273 11.475 1.00 64.38 83 GLU A C 1
ATOM 624 O O . GLU A 1 83 ? 8.004 23.387 10.748 1.00 64.38 83 GLU A O 1
ATOM 629 N N . SER A 1 84 ? 7.730 24.210 12.800 1.00 76.81 84 SER A N 1
ATOM 630 C CA . SER A 1 84 ? 8.407 23.106 13.499 1.00 76.81 84 SER A CA 1
ATOM 631 C C . SER A 1 84 ? 7.429 22.149 14.190 1.00 76.81 84 SER A C 1
ATOM 633 O O . SER A 1 84 ? 6.342 22.543 14.621 1.00 76.81 84 SER A O 1
ATOM 635 N N . TRP A 1 85 ? 7.818 20.878 14.331 1.00 86.81 85 TRP A N 1
ATOM 636 C CA . TRP A 1 85 ? 7.013 19.851 14.996 1.00 86.81 85 TRP A CA 1
ATOM 637 C C . TRP A 1 85 ? 7.722 19.259 16.211 1.00 86.81 85 TRP A C 1
ATOM 639 O O . TRP A 1 85 ? 8.863 18.806 16.144 1.00 86.81 85 TRP A O 1
ATOM 649 N N . ILE A 1 86 ? 7.020 19.232 17.342 1.00 89.12 86 ILE A N 1
ATOM 650 C CA . ILE A 1 86 ? 7.505 18.660 18.596 1.00 89.12 86 ILE A CA 1
ATOM 651 C C . ILE A 1 86 ? 6.768 17.352 18.848 1.00 89.12 86 ILE A C 1
ATOM 653 O O . ILE A 1 86 ? 5.680 17.357 19.422 1.00 89.12 86 ILE A O 1
ATOM 657 N N . HIS A 1 87 ? 7.405 16.241 18.485 1.00 92.19 87 HIS A N 1
ATOM 658 C CA . HIS A 1 87 ? 6.957 14.899 18.850 1.00 92.19 87 HIS A CA 1
ATOM 659 C C . HIS A 1 87 ? 6.975 14.688 20.372 1.00 92.19 87 HIS A C 1
ATOM 661 O O . HIS A 1 87 ? 7.923 15.105 21.053 1.00 92.19 87 HIS A O 1
ATOM 667 N N . LYS A 1 88 ? 5.922 14.056 20.899 1.00 93.00 88 LYS A N 1
ATOM 668 C CA . LYS A 1 88 ? 5.756 13.732 22.324 1.00 93.00 88 LYS A CA 1
ATOM 669 C C . LYS A 1 88 ? 5.462 12.256 22.561 1.00 93.00 88 LYS A C 1
ATOM 671 O O . LYS A 1 88 ? 6.104 11.672 23.430 1.00 93.00 88 LYS A O 1
ATOM 676 N N . CYS A 1 89 ? 4.531 11.702 21.794 1.00 95.12 89 CYS A N 1
ATOM 677 C CA . CYS A 1 89 ? 4.167 10.291 21.801 1.00 95.12 89 CYS A CA 1
ATOM 678 C C . CYS A 1 89 ? 3.830 9.831 20.385 1.00 95.12 89 CYS A C 1
ATOM 680 O O . CYS A 1 89 ? 3.616 10.648 19.482 1.00 95.12 89 CYS A O 1
ATOM 682 N N . ALA A 1 90 ? 3.730 8.523 20.211 1.00 96.00 90 ALA A N 1
ATOM 683 C CA . ALA A 1 90 ? 3.254 7.894 18.999 1.00 96.00 90 ALA A CA 1
ATOM 684 C C . ALA A 1 90 ? 1.819 7.363 19.162 1.00 96.00 90 ALA A C 1
ATOM 686 O O . ALA A 1 90 ? 1.238 7.309 20.250 1.00 96.00 90 ALA A O 1
ATOM 687 N N . GLY A 1 91 ? 1.234 6.994 18.033 1.00 97.38 91 GLY A N 1
ATOM 688 C CA . GLY A 1 91 ? -0.034 6.291 17.952 1.00 97.38 91 GLY A CA 1
ATOM 689 C C . GLY A 1 91 ? -0.114 5.520 16.646 1.00 97.38 91 GLY A C 1
ATOM 690 O O . GLY A 1 91 ? 0.737 5.681 15.763 1.00 97.38 91 GLY A O 1
ATOM 691 N N . THR A 1 92 ? -1.150 4.701 16.525 1.00 96.69 92 THR A N 1
ATOM 692 C CA . THR A 1 92 ? -1.370 3.875 15.341 1.00 96.69 92 THR A CA 1
ATOM 693 C C . THR A 1 92 ? -2.793 4.032 14.823 1.00 96.69 92 THR A C 1
ATOM 695 O O . THR A 1 92 ? -3.751 3.957 15.591 1.00 96.69 92 THR A O 1
ATOM 698 N N . LEU A 1 93 ? -2.949 4.278 13.521 1.00 93.25 93 LEU A N 1
ATOM 699 C CA . LEU A 1 93 ? -4.258 4.350 12.880 1.00 93.25 93 LEU A CA 1
ATOM 700 C C . LEU A 1 93 ? -4.882 2.951 12.896 1.00 93.25 93 LEU A C 1
ATOM 702 O O . LEU A 1 93 ? -4.308 2.017 12.342 1.00 93.25 93 LEU A O 1
ATOM 706 N N . ILE A 1 94 ? -6.051 2.816 13.513 1.00 89.25 94 ILE A N 1
ATOM 707 C CA . ILE A 1 94 ? -6.806 1.549 13.597 1.00 89.25 94 ILE A CA 1
ATOM 708 C C . ILE A 1 94 ? -8.148 1.640 12.860 1.00 89.25 94 ILE A C 1
ATOM 710 O O . ILE A 1 94 ? -8.749 0.630 12.517 1.00 89.25 94 ILE A O 1
ATOM 714 N N . HIS A 1 95 ? -8.596 2.862 12.566 1.00 85.50 95 HIS A N 1
ATOM 715 C CA . HIS A 1 95 ? -9.786 3.176 11.780 1.00 85.50 95 HIS A CA 1
ATOM 716 C C . HIS A 1 95 ? -9.629 4.581 11.179 1.00 85.50 95 HIS A C 1
ATOM 718 O O . HIS A 1 95 ? -8.871 5.385 11.714 1.00 85.50 95 HIS A O 1
ATOM 724 N N . ALA A 1 96 ? -10.397 4.943 10.145 1.00 80.81 96 ALA A N 1
ATOM 725 C CA . ALA A 1 96 ? -10.356 6.278 9.523 1.00 80.81 96 ALA A CA 1
ATOM 726 C C . ALA A 1 96 ? -10.582 7.452 10.505 1.00 80.81 96 ALA A C 1
ATOM 728 O O . ALA A 1 96 ? -10.248 8.593 10.193 1.00 80.81 96 ALA A O 1
ATOM 729 N N . LYS A 1 97 ? -11.135 7.176 11.692 1.00 86.12 97 LYS A N 1
ATOM 730 C CA . LYS A 1 97 ? -11.461 8.155 12.739 1.00 86.12 97 LYS A CA 1
ATOM 731 C C . LYS A 1 97 ? -10.794 7.887 14.096 1.00 86.12 97 LYS A C 1
ATOM 733 O O . LYS A 1 97 ? -10.943 8.702 15.001 1.00 86.12 97 LYS A O 1
ATOM 738 N N . TYR A 1 98 ? -10.102 6.760 14.264 1.00 93.69 98 TYR A N 1
ATOM 739 C CA . TYR A 1 98 ? -9.625 6.319 15.579 1.00 93.69 98 TYR A CA 1
ATOM 740 C C . TYR A 1 98 ? -8.147 5.945 15.545 1.00 93.69 98 TYR A C 1
ATOM 742 O O . TYR A 1 98 ? -7.678 5.251 14.637 1.00 93.69 98 TYR A O 1
ATOM 750 N N . VAL A 1 99 ? -7.428 6.407 16.566 1.00 97.19 99 VAL A N 1
ATOM 751 C CA . VAL A 1 99 ? -5.989 6.210 16.742 1.00 97.19 99 VAL A CA 1
ATOM 752 C C . VAL A 1 99 ? -5.736 5.518 18.071 1.00 97.19 99 VAL A C 1
ATOM 754 O O . VAL A 1 99 ? -6.084 6.065 19.114 1.00 97.19 99 VAL A O 1
ATOM 757 N N . LEU A 1 100 ? -5.108 4.345 18.033 1.00 97.81 100 LEU A N 1
ATOM 758 C CA . LEU A 1 100 ? -4.685 3.603 19.218 1.00 97.81 100 LEU A CA 1
ATOM 759 C C . LEU A 1 100 ? -3.401 4.206 19.790 1.00 97.81 100 LEU A C 1
ATOM 761 O O . LEU A 1 100 ? -2.470 4.503 19.040 1.00 97.81 100 LEU A O 1
ATOM 765 N N . THR A 1 101 ? -3.334 4.370 21.107 1.00 98.00 101 THR A N 1
ATOM 766 C CA . THR A 1 101 ? -2.160 4.907 21.807 1.00 98.00 101 THR A CA 1
ATOM 767 C C . THR A 1 101 ? -2.116 4.427 23.266 1.00 98.00 101 THR A C 1
ATOM 769 O O . THR A 1 101 ? -2.980 3.673 23.717 1.00 98.00 101 THR A O 1
ATOM 772 N N . ALA A 1 102 ? -1.107 4.867 24.016 1.00 96.56 102 ALA A N 1
ATOM 773 C CA . ALA A 1 102 ? -0.982 4.634 25.449 1.00 96.56 102 ALA A CA 1
ATOM 774 C C . ALA A 1 102 ? -1.831 5.644 26.240 1.00 96.56 102 ALA A C 1
ATOM 776 O O . ALA A 1 102 ? -1.890 6.831 25.901 1.00 96.56 102 ALA A O 1
ATOM 777 N N . ALA A 1 103 ? -2.458 5.203 27.330 1.00 95.00 103 ALA A N 1
ATOM 778 C CA . ALA A 1 103 ? -3.294 6.068 28.159 1.00 95.00 103 ALA A CA 1
ATOM 779 C C . ALA A 1 103 ? -2.494 7.201 28.817 1.00 95.00 103 ALA A C 1
ATOM 781 O O . ALA A 1 103 ? -2.966 8.338 28.843 1.00 95.00 103 ALA A O 1
ATOM 782 N N . HIS A 1 104 ? -1.256 6.951 29.250 1.00 91.38 104 HIS A N 1
ATOM 783 C CA . HIS A 1 104 ? -0.403 7.987 29.839 1.00 91.38 104 HIS A CA 1
ATOM 784 C C . HIS A 1 104 ? -0.057 9.112 28.851 1.00 91.38 104 HIS A C 1
ATOM 786 O O . HIS A 1 104 ? 0.152 10.251 29.266 1.00 91.38 104 HIS A O 1
ATOM 792 N N . CYS A 1 105 ? -0.016 8.818 27.547 1.00 94.25 105 CYS A N 1
ATOM 793 C CA . CYS A 1 105 ? 0.112 9.835 26.504 1.00 94.25 105 CYS A CA 1
ATOM 794 C C . CYS A 1 105 ? -1.189 10.619 26.340 1.00 94.25 105 CYS A C 1
ATOM 796 O O . CYS A 1 105 ? -1.170 11.841 26.206 1.00 94.25 105 CYS A O 1
ATOM 798 N N . ALA A 1 106 ? -2.316 9.915 26.375 1.00 93.62 106 ALA A N 1
ATOM 799 C CA . ALA A 1 106 ? -3.635 10.477 26.148 1.00 93.62 106 ALA A CA 1
ATOM 800 C C . ALA A 1 106 ? -4.113 11.407 27.281 1.00 93.62 106 ALA A C 1
ATOM 802 O O . ALA A 1 106 ? -4.818 12.380 27.023 1.00 93.62 106 ALA A O 1
ATOM 803 N N . VAL A 1 107 ? -3.689 11.165 28.526 1.00 90.50 107 VAL A N 1
ATOM 804 C CA . VAL A 1 107 ? -4.025 12.016 29.688 1.00 90.50 107 VAL A CA 1
ATOM 805 C C . VAL A 1 107 ? -3.413 13.418 29.576 1.00 90.50 107 VAL A C 1
ATOM 807 O O . VAL A 1 107 ? -3.972 14.383 30.085 1.00 90.50 107 VAL A O 1
ATOM 810 N N . VAL A 1 108 ? -2.272 13.559 28.896 1.00 88.88 108 VAL A N 1
ATOM 811 C CA . VAL A 1 108 ? -1.521 14.826 28.801 1.00 88.88 108 VAL A CA 1
ATOM 812 C C . VAL A 1 108 ? -1.642 15.504 27.428 1.00 88.88 108 VAL A C 1
ATOM 814 O O . VAL A 1 108 ? -0.885 16.435 27.121 1.00 88.88 108 VAL A O 1
ATOM 817 N N . SER A 1 109 ? -2.579 15.047 26.587 1.00 89.12 109 SER A N 1
ATOM 818 C CA . SER A 1 109 ? -2.676 15.418 25.170 1.00 89.12 109 SER A CA 1
ATOM 819 C C . SER A 1 109 ? -3.695 16.516 24.840 1.00 89.12 109 SER A C 1
ATOM 821 O O . SER A 1 109 ? -3.986 16.712 23.666 1.00 89.12 109 SER A O 1
ATOM 823 N N . GLU A 1 110 ? -4.225 17.254 25.823 1.00 84.44 110 GLU A N 1
ATOM 824 C CA . GLU A 1 110 ? -5.298 18.256 25.616 1.00 84.44 110 GLU A CA 1
ATOM 825 C C . GLU A 1 110 ? -5.000 19.299 24.522 1.00 84.44 110 GLU A C 1
ATOM 827 O O . GLU A 1 110 ? -5.905 19.764 23.844 1.00 84.44 110 GLU A O 1
ATOM 832 N N . ASN A 1 111 ? -3.725 19.646 24.321 1.00 87.25 111 ASN A N 1
ATOM 833 C CA . ASN A 1 111 ? -3.277 20.623 23.318 1.00 87.25 111 ASN A CA 1
ATOM 834 C C . ASN A 1 111 ? -2.381 19.990 22.247 1.00 87.25 111 ASN A C 1
ATOM 836 O O . ASN A 1 111 ? -1.431 20.621 21.774 1.00 87.25 111 ASN A O 1
ATOM 840 N N . TRP A 1 112 ? -2.562 18.700 21.975 1.00 94.44 112 TRP A N 1
ATOM 841 C CA . TRP A 1 112 ? -1.774 17.997 20.970 1.00 94.44 112 TRP A CA 1
ATOM 842 C C . TRP A 1 112 ? -2.568 17.853 19.680 1.00 94.44 112 TRP A C 1
ATOM 844 O O . TRP A 1 112 ? -3.782 17.670 19.685 1.00 94.44 112 TRP A O 1
ATOM 854 N N . SER A 1 113 ? -1.844 17.885 18.571 1.00 94.69 113 SER A N 1
ATOM 855 C CA . SER A 1 113 ? -2.353 17.498 17.265 1.00 94.69 113 SER A CA 1
ATOM 856 C C . SER A 1 113 ? -1.694 16.192 16.835 1.00 94.69 113 SER A C 1
ATOM 858 O O . SER A 1 113 ? -0.614 15.825 17.314 1.00 94.69 113 SER A O 1
ATOM 860 N N . LEU A 1 114 ? -2.347 15.496 15.914 1.00 96.06 114 LEU A N 1
ATOM 861 C CA . LEU A 1 114 ? -1.900 14.220 15.371 1.00 96.06 114 LEU A CA 1
ATOM 862 C C . LEU A 1 114 ? -1.450 14.424 13.927 1.00 96.06 114 LEU A C 1
ATOM 864 O O . LEU A 1 114 ? -2.204 14.985 13.136 1.00 96.06 114 LEU A O 1
ATOM 868 N N . ARG A 1 115 ? -0.231 13.994 13.593 1.00 93.19 115 ARG A N 1
ATOM 869 C CA . ARG A 1 115 ? 0.390 14.124 12.266 1.00 93.19 115 ARG A CA 1
ATOM 870 C C . ARG A 1 115 ? 0.543 12.744 11.627 1.00 93.19 115 ARG A C 1
ATOM 872 O O . ARG A 1 115 ? 1.102 11.840 12.251 1.00 93.19 115 ARG A O 1
ATOM 879 N N . PHE A 1 116 ? 0.041 12.596 10.402 1.00 91.69 116 PHE A N 1
ATOM 880 C CA . PHE A 1 116 ? -0.100 11.324 9.683 1.00 91.69 116 PHE A CA 1
ATOM 881 C C . PHE A 1 116 ? 0.647 11.350 8.348 1.00 91.69 116 PHE A C 1
ATOM 883 O O . PHE A 1 116 ? 0.748 12.402 7.716 1.00 91.69 116 PHE A O 1
ATOM 890 N N . GLY A 1 117 ? 1.071 10.171 7.879 1.00 83.88 117 GLY A N 1
ATOM 891 C CA . GLY A 1 117 ? 1.734 9.983 6.579 1.00 83.88 117 GLY A CA 1
ATOM 892 C C . GLY A 1 117 ? 3.085 10.671 6.449 1.00 83.88 117 GLY A C 1
ATOM 893 O O . GLY A 1 117 ? 3.537 10.917 5.337 1.00 83.88 117 GLY A O 1
ATOM 894 N N . ASP A 1 118 ? 3.694 10.987 7.584 1.00 85.94 118 ASP A N 1
ATOM 895 C CA . ASP A 1 118 ? 4.976 11.659 7.675 1.00 85.94 118 ASP A CA 1
ATOM 896 C C . ASP A 1 118 ? 6.027 10.658 8.144 1.00 85.94 118 ASP A C 1
ATOM 898 O O . ASP A 1 118 ? 5.760 9.862 9.045 1.00 85.94 118 ASP A O 1
ATOM 902 N N . ARG A 1 119 ? 7.206 10.674 7.533 1.00 83.94 119 ARG A N 1
ATOM 903 C CA . ARG A 1 119 ? 8.364 9.880 7.944 1.00 83.94 119 ARG A CA 1
ATOM 904 C C . ARG A 1 119 ? 9.409 10.755 8.630 1.00 83.94 119 ARG A C 1
ATOM 906 O O . ARG A 1 119 ? 10.124 10.251 9.499 1.00 83.94 119 ARG A O 1
ATOM 913 N N . ASN A 1 120 ? 9.509 12.028 8.254 1.00 85.44 120 ASN A N 1
ATOM 914 C CA . ASN A 1 120 ? 10.539 12.965 8.679 1.00 85.44 120 ASN A CA 1
ATOM 915 C C . ASN A 1 120 ? 9.941 14.261 9.241 1.00 85.44 120 ASN A C 1
ATOM 917 O O . ASN A 1 120 ? 9.668 15.229 8.543 1.00 85.44 120 ASN A O 1
ATOM 921 N N . LEU A 1 121 ? 9.874 14.361 10.563 1.00 86.31 121 LEU A N 1
ATOM 922 C CA . LEU A 1 121 ? 9.156 15.437 11.242 1.00 86.31 121 LEU A CA 1
ATOM 923 C C . LEU A 1 121 ? 9.769 16.841 11.050 1.00 86.31 121 LEU A C 1
ATOM 925 O O . LEU A 1 121 ? 9.109 17.830 11.387 1.00 86.31 121 LEU A O 1
ATOM 929 N N . LYS A 1 122 ? 10.990 16.942 10.501 1.00 80.38 122 LYS A N 1
ATOM 930 C CA . LYS A 1 122 ? 11.689 18.202 10.185 1.00 80.38 122 LYS A CA 1
ATOM 931 C C . LYS A 1 122 ? 11.442 18.737 8.776 1.00 80.38 122 LYS A C 1
ATOM 933 O O . LYS A 1 122 ? 11.680 19.919 8.554 1.00 80.38 122 LYS A O 1
ATOM 938 N N . SER A 1 123 ? 11.030 17.894 7.836 1.00 67.06 123 SER A N 1
ATOM 939 C CA . SER A 1 123 ? 10.848 18.250 6.429 1.00 67.06 123 SER A CA 1
ATOM 940 C C . SER A 1 123 ? 9.521 17.681 5.956 1.00 67.06 123 SER A C 1
ATOM 942 O O . SER A 1 123 ? 9.267 16.505 6.125 1.00 67.06 123 SER A O 1
ATOM 944 N N . SER A 1 124 ? 8.671 18.502 5.349 1.00 55.59 124 SER A N 1
ATOM 945 C CA . SER A 1 124 ? 7.485 18.012 4.637 1.00 55.59 124 SER A CA 1
ATOM 946 C C . SER A 1 124 ? 7.738 17.815 3.136 1.00 55.59 124 SER A C 1
ATOM 948 O O . SER A 1 124 ? 6.815 17.479 2.405 1.00 55.59 124 SER A O 1
ATOM 950 N N . LEU A 1 125 ? 8.965 18.057 2.653 1.00 50.38 125 LEU A N 1
ATOM 951 C CA . LEU A 1 125 ? 9.318 18.010 1.225 1.00 50.38 125 LEU A CA 1
ATOM 952 C C . LEU A 1 125 ? 9.657 16.597 0.724 1.00 50.38 125 LEU A C 1
ATOM 954 O O . LEU A 1 125 ? 9.726 16.384 -0.483 1.00 50.38 125 LEU A O 1
ATOM 958 N N . ASP A 1 126 ? 9.880 15.641 1.625 1.00 53.94 126 ASP A N 1
ATOM 959 C CA . ASP A 1 126 ? 10.115 14.231 1.310 1.00 53.94 126 ASP A CA 1
ATOM 960 C C . ASP A 1 126 ? 8.830 13.387 1.278 1.00 53.94 126 ASP A C 1
ATOM 962 O O . ASP A 1 126 ? 8.862 12.286 0.731 1.00 53.94 126 ASP A O 1
ATOM 966 N N . ASP A 1 127 ? 7.696 13.915 1.758 1.00 57.22 127 ASP A N 1
ATOM 967 C CA . ASP A 1 127 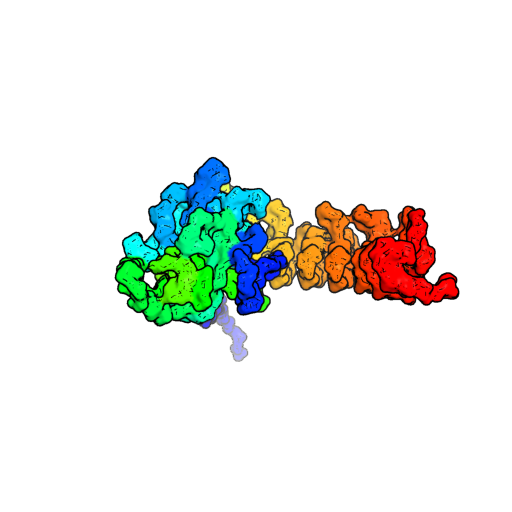? 6.424 13.196 1.877 1.00 57.22 127 ASP A CA 1
ATOM 968 C C . ASP A 1 127 ? 5.272 13.964 1.194 1.00 57.22 127 ASP A C 1
ATOM 970 O O . ASP A 1 127 ? 4.881 15.050 1.611 1.00 57.22 127 ASP A O 1
ATOM 974 N N . TYR A 1 128 ? 4.671 13.389 0.146 1.00 54.41 128 TYR A N 1
ATOM 975 C CA . TYR A 1 128 ? 3.692 14.094 -0.702 1.00 54.41 128 TYR A CA 1
ATOM 976 C C . TYR A 1 128 ? 2.315 14.361 -0.050 1.00 54.41 128 TYR A C 1
ATOM 978 O O . TYR A 1 128 ? 1.533 15.114 -0.623 1.00 54.41 128 TYR A O 1
ATOM 986 N N . ASN A 1 129 ? 1.980 13.752 1.101 1.00 68.50 129 ASN A N 1
ATOM 987 C CA . ASN A 1 129 ? 0.618 13.778 1.673 1.00 68.50 129 ASN A CA 1
ATOM 988 C C . ASN A 1 129 ? 0.574 13.821 3.217 1.00 68.50 129 ASN A C 1
ATOM 990 O O . ASN A 1 129 ? -0.173 13.062 3.841 1.00 68.50 129 ASN A O 1
ATOM 994 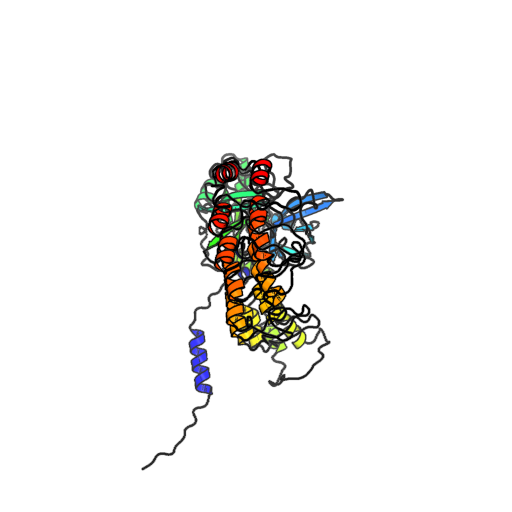N N . VAL A 1 130 ? 1.361 14.693 3.851 1.00 84.94 130 VAL A N 1
ATOM 995 C CA . VAL A 1 130 ? 1.286 14.917 5.307 1.00 84.94 130 VAL A CA 1
ATOM 996 C C . VAL A 1 130 ? -0.037 15.594 5.669 1.00 84.94 130 VAL A C 1
ATOM 998 O O . VAL A 1 130 ? -0.394 16.622 5.094 1.00 84.94 130 VAL A O 1
ATOM 1001 N N . ILE A 1 131 ? -0.748 15.051 6.659 1.00 88.19 131 ILE A N 1
ATOM 1002 C CA . ILE A 1 131 ? -1.966 15.671 7.200 1.00 88.19 131 ILE A CA 1
ATOM 1003 C C . ILE A 1 131 ? -1.899 15.786 8.720 1.00 88.19 131 ILE A C 1
ATOM 1005 O O . ILE A 1 131 ? -1.281 14.959 9.392 1.00 88.19 131 ILE A O 1
ATOM 1009 N N . THR A 1 132 ? -2.602 16.784 9.254 1.00 92.06 132 THR A N 1
ATOM 1010 C CA . THR A 1 132 ? -2.786 16.977 10.696 1.00 92.06 132 THR A CA 1
ATOM 1011 C C . THR A 1 132 ? -4.272 16.896 11.053 1.00 92.06 132 THR A C 1
ATOM 1013 O O . THR A 1 132 ? -5.125 17.342 10.278 1.00 92.06 132 THR A O 1
ATOM 1016 N N . ARG A 1 133 ? -4.592 16.322 12.216 1.00 93.75 133 ARG A N 1
ATOM 1017 C CA . ARG A 1 133 ? -5.940 16.291 12.813 1.00 93.75 133 ARG A CA 1
ATOM 1018 C C . ARG A 1 133 ? -5.898 16.681 14.282 1.00 93.75 133 ARG A C 1
ATOM 1020 O O . ARG A 1 133 ? -4.864 16.508 14.934 1.00 93.75 133 ARG A O 1
ATOM 1027 N N . GLN A 1 134 ? -7.013 17.199 14.787 1.00 96.00 134 GLN A N 1
ATOM 1028 C CA . GLN A 1 134 ? -7.172 17.460 16.214 1.00 96.00 134 GLN A CA 1
ATOM 1029 C C . GLN A 1 134 ? -7.816 16.265 16.911 1.00 96.00 134 GLN A C 1
ATOM 1031 O O . GLN A 1 134 ? -8.550 15.475 16.313 1.00 96.00 134 GLN A O 1
ATOM 1036 N N . ILE A 1 135 ? -7.532 16.143 18.204 1.00 95.88 135 ILE A N 1
ATOM 1037 C CA . ILE A 1 135 ? -8.187 15.166 19.067 1.00 95.88 135 ILE A CA 1
ATOM 1038 C C . ILE A 1 135 ? -9.534 15.762 19.477 1.00 95.88 135 ILE A C 1
ATOM 1040 O O . ILE A 1 135 ? -9.583 16.758 20.195 1.00 95.88 135 ILE A O 1
ATOM 1044 N N . LYS A 1 136 ? -10.632 15.158 19.019 1.00 94.38 136 LYS A N 1
ATOM 1045 C CA . LYS A 1 136 ? -11.992 15.552 19.408 1.00 94.38 136 LYS A CA 1
ATOM 1046 C C . LYS A 1 136 ? -12.358 15.007 20.777 1.00 94.38 136 LYS A C 1
ATOM 1048 O O . LYS A 1 136 ? -12.959 15.703 21.589 1.00 94.38 136 LYS A O 1
ATOM 1053 N N . LYS A 1 137 ? -12.048 13.731 20.995 1.00 94.44 137 LYS A N 1
ATOM 1054 C CA . LYS A 1 137 ? -12.372 13.013 22.223 1.00 94.44 137 LYS A CA 1
ATOM 1055 C C . LYS A 1 137 ? -11.299 11.977 22.509 1.00 94.44 137 LYS A C 1
ATOM 1057 O O . LYS A 1 137 ? -10.790 11.327 21.599 1.00 94.44 137 LYS A O 1
ATOM 1062 N N . THR A 1 138 ? -10.993 11.811 23.786 1.00 94.81 138 THR A N 1
ATOM 1063 C CA . THR A 1 138 ? -10.093 10.769 24.267 1.00 94.81 138 THR A CA 1
ATOM 1064 C C . THR A 1 138 ? -10.907 9.715 25.000 1.00 94.81 138 THR A C 1
ATOM 1066 O O . THR A 1 138 ? -11.675 10.037 25.905 1.00 94.81 138 THR A O 1
ATOM 1069 N N . HIS A 1 139 ? -10.724 8.456 24.618 1.00 94.56 139 HIS A N 1
ATOM 1070 C CA . HIS A 1 139 ? -11.294 7.296 25.291 1.00 94.56 139 HIS A CA 1
ATOM 1071 C C . HIS A 1 139 ? -10.159 6.584 26.021 1.00 94.56 139 HIS A C 1
ATOM 1073 O O . HIS A 1 139 ? -9.192 6.171 25.389 1.00 94.56 139 HIS A O 1
ATOM 1079 N N . ILE A 1 140 ? -10.239 6.476 27.344 1.00 91.25 140 ILE A N 1
ATOM 1080 C CA . ILE A 1 140 ? -9.217 5.831 28.180 1.00 91.25 140 ILE A CA 1
ATOM 1081 C C . ILE A 1 140 ? -9.838 4.578 28.782 1.00 91.25 140 ILE A C 1
ATOM 1083 O O . ILE A 1 140 ? -10.985 4.620 29.231 1.00 91.25 140 ILE A O 1
ATOM 1087 N N . HIS A 1 141 ? -9.088 3.477 28.805 1.00 92.00 141 HIS A N 1
ATOM 1088 C CA . HIS A 1 141 ? -9.554 2.252 29.439 1.00 92.00 141 HIS A CA 1
ATOM 1089 C C . HIS A 1 141 ? -9.897 2.503 30.914 1.00 92.00 141 HIS A C 1
ATOM 1091 O O . HIS A 1 141 ? -9.098 3.056 31.665 1.00 92.00 141 HIS A O 1
ATOM 1097 N N . THR A 1 142 ? -11.075 2.070 31.361 1.00 86.69 142 THR A N 1
ATOM 1098 C CA . THR A 1 142 ? -11.622 2.403 32.693 1.00 86.69 142 THR A CA 1
ATOM 1099 C C . THR A 1 142 ? -10.768 1.903 33.860 1.00 86.69 142 THR A C 1
ATOM 1101 O O . THR A 1 142 ? -10.790 2.486 34.940 1.00 86.69 142 THR A O 1
ATOM 1104 N N . LYS A 1 143 ? -10.002 0.827 33.645 1.00 85.50 143 LYS A N 1
ATOM 1105 C CA . LYS A 1 143 ? -9.050 0.266 34.621 1.00 85.50 143 LYS A CA 1
ATOM 1106 C C . LYS A 1 143 ? -7.665 0.930 34.617 1.00 85.50 143 LYS A C 1
ATOM 1108 O O . LYS A 1 143 ? -6.821 0.531 35.419 1.00 85.50 143 LYS A O 1
ATOM 1113 N N . TYR A 1 144 ? -7.411 1.903 33.740 1.00 84.81 144 TYR A N 1
ATOM 1114 C CA . TYR A 1 144 ? -6.167 2.667 33.768 1.00 84.81 144 TYR A CA 1
ATOM 1115 C C . TYR A 1 144 ? -6.117 3.554 35.014 1.00 84.81 144 TYR A C 1
ATOM 1117 O O . TYR A 1 144 ? -7.051 4.302 35.304 1.00 84.81 144 TYR A O 1
ATOM 1125 N N . VAL A 1 145 ? -5.002 3.500 35.738 1.00 75.12 145 VAL A N 1
ATOM 1126 C CA . VAL A 1 145 ? -4.752 4.342 36.910 1.00 75.12 145 VAL A CA 1
ATOM 1127 C C . VAL A 1 145 ? -3.449 5.088 36.670 1.00 75.12 145 VAL A C 1
ATOM 1129 O O . VAL A 1 145 ? -2.405 4.457 36.551 1.00 75.12 145 VAL A O 1
ATOM 1132 N N . GLY A 1 146 ? -3.490 6.422 36.625 1.00 66.31 146 GLY A N 1
ATOM 1133 C CA . GLY A 1 146 ? -2.323 7.249 36.279 1.00 66.31 146 GLY A CA 1
ATOM 1134 C C . GLY A 1 146 ? -1.084 7.014 37.156 1.00 66.31 146 GLY A C 1
ATOM 1135 O O . GLY A 1 146 ? 0.039 7.100 36.664 1.00 66.31 146 GLY A O 1
ATOM 1136 N N . ASP A 1 147 ? -1.282 6.640 38.425 1.00 57.97 147 ASP A N 1
ATOM 1137 C CA . ASP A 1 147 ? -0.196 6.313 39.363 1.00 57.97 147 ASP A CA 1
ATOM 1138 C C . ASP A 1 147 ? 0.404 4.911 39.138 1.00 57.97 147 ASP A C 1
ATOM 1140 O O . ASP A 1 147 ? 1.539 4.644 39.536 1.00 57.97 147 ASP A O 1
ATOM 1144 N N . LEU A 1 148 ? -0.338 4.015 38.477 1.00 58.84 148 LEU A N 1
ATOM 1145 C CA . LEU A 1 148 ? 0.099 2.684 38.058 1.00 58.84 148 LEU A CA 1
ATOM 1146 C C . LEU A 1 148 ? 0.282 2.692 36.543 1.00 58.84 148 LEU A C 1
ATOM 1148 O O . LEU A 1 148 ? -0.504 2.100 35.805 1.00 58.84 148 LEU A O 1
ATOM 1152 N N . SER A 1 149 ? 1.344 3.360 36.092 1.00 63.75 149 SER A N 1
ATOM 1153 C CA . SER A 1 149 ? 1.608 3.663 34.679 1.00 63.75 149 SER A CA 1
ATOM 1154 C C . SER A 1 149 ? 1.716 2.454 33.740 1.00 63.75 149 SER A C 1
ATOM 1156 O O . SER A 1 149 ? 1.979 2.650 32.557 1.00 63.75 149 SER A O 1
ATOM 1158 N N . ALA A 1 150 ? 1.556 1.224 34.244 1.00 69.50 150 ALA A N 1
ATOM 1159 C CA . ALA A 1 150 ? 1.576 0.011 33.446 1.00 69.50 150 ALA A CA 1
ATOM 1160 C C . ALA A 1 150 ? 0.237 -0.650 33.171 1.00 69.50 150 ALA A C 1
ATOM 1162 O O . ALA A 1 150 ? 0.043 -1.177 32.082 1.00 69.50 150 ALA A O 1
ATOM 1163 N N . TYR A 1 151 ? -0.694 -0.652 34.116 1.00 84.69 151 TYR A N 1
ATOM 1164 C CA . TYR A 1 151 ? -1.867 -1.506 33.971 1.00 84.69 151 TYR A CA 1
ATOM 1165 C C . TYR A 1 151 ? -2.940 -0.835 33.126 1.00 84.69 151 TYR A C 1
ATOM 1167 O O . TYR A 1 151 ? -3.348 0.291 33.409 1.00 84.69 151 TYR A O 1
ATOM 1175 N N . TYR A 1 152 ? -3.403 -1.557 32.103 1.00 88.62 152 TYR A N 1
ATOM 1176 C CA . TYR A 1 152 ? -4.374 -1.069 31.122 1.00 88.62 152 TYR A CA 1
ATOM 1177 C C . TYR A 1 152 ? -3.976 0.283 30.510 1.00 88.62 152 TYR A C 1
ATOM 1179 O O . TYR A 1 152 ? -4.825 1.144 30.292 1.00 88.62 152 TYR A O 1
ATOM 1187 N N . ASP A 1 153 ? -2.680 0.480 30.240 1.00 93.44 153 ASP A N 1
ATOM 1188 C CA . ASP A 1 153 ? -2.153 1.691 29.606 1.00 93.44 153 ASP A CA 1
ATOM 1189 C C . ASP A 1 153 ? -2.486 1.710 28.105 1.00 93.44 153 ASP A C 1
ATOM 1191 O O . ASP A 1 153 ? -1.630 1.526 27.239 1.00 93.44 153 ASP A O 1
ATOM 1195 N N . VAL A 1 154 ? -3.774 1.873 27.804 1.00 96.06 154 VAL A N 1
ATOM 1196 C CA . VAL A 1 154 ? -4.349 1.900 26.460 1.00 96.06 154 VAL A CA 1
ATOM 1197 C C . VAL A 1 154 ? -5.452 2.951 26.377 1.00 96.06 154 VAL A C 1
ATOM 1199 O O . VAL A 1 154 ? -6.309 3.076 27.256 1.00 96.06 154 VAL A O 1
ATOM 1202 N N . ALA A 1 155 ? -5.416 3.724 25.300 1.00 97.12 155 ALA A N 1
ATOM 1203 C CA . ALA A 1 155 ? -6.398 4.743 24.990 1.00 97.12 155 ALA A CA 1
ATOM 1204 C C . ALA A 1 155 ? -6.598 4.866 23.479 1.00 97.12 155 ALA A C 1
ATOM 1206 O O . ALA A 1 155 ? -5.773 4.425 22.676 1.00 97.12 155 ALA A O 1
ATOM 1207 N N . ILE A 1 156 ? -7.703 5.498 23.098 1.00 97.75 156 ILE A N 1
ATOM 1208 C CA . ILE A 1 156 ? -8.044 5.808 21.716 1.00 97.75 156 ILE A CA 1
ATOM 1209 C C . ILE A 1 156 ? -8.314 7.305 21.598 1.00 97.75 156 ILE A C 1
ATOM 1211 O O . ILE A 1 156 ? -9.162 7.855 22.305 1.00 97.75 156 ILE A O 1
ATOM 1215 N N . TRP A 1 157 ? -7.623 7.966 20.672 1.00 97.81 157 TRP A N 1
ATOM 1216 C CA . TRP A 1 157 ? -7.987 9.311 20.233 1.00 97.81 157 TRP A CA 1
ATOM 1217 C C . TRP A 1 157 ? -9.009 9.222 19.096 1.00 97.81 157 TRP A C 1
ATOM 1219 O O . TRP A 1 157 ? -8.745 8.617 18.055 1.00 97.81 157 TRP A O 1
ATOM 1229 N N . GLU A 1 158 ? -10.173 9.838 19.293 1.00 95.19 158 GLU A N 1
ATOM 1230 C CA . GLU A 1 158 ? -11.164 10.092 18.249 1.00 95.19 158 GLU A CA 1
ATOM 1231 C C . GLU A 1 158 ? -10.831 11.408 17.546 1.00 95.19 158 GLU A C 1
ATOM 1233 O O . GLU A 1 158 ? -10.674 12.453 18.186 1.00 95.19 158 GLU A O 1
ATOM 1238 N N . LEU A 1 159 ? -10.744 11.354 16.221 1.00 93.38 159 LEU A N 1
ATOM 1239 C CA . LEU A 1 159 ? -10.418 12.504 15.388 1.00 93.38 159 LEU A CA 1
ATOM 1240 C C . LEU A 1 159 ? -11.613 13.454 15.244 1.00 93.38 159 LEU A C 1
ATOM 1242 O O . LEU A 1 159 ? -12.772 13.033 15.188 1.00 93.38 159 LEU A O 1
ATOM 1246 N N . ASP A 1 160 ? -11.313 14.746 15.134 1.00 91.75 160 ASP A N 1
ATOM 1247 C CA . ASP A 1 160 ? -12.268 15.797 14.761 1.00 91.75 160 ASP A CA 1
ATOM 1248 C C . ASP A 1 160 ? -12.901 15.561 13.389 1.00 91.75 160 ASP A C 1
ATOM 1250 O O . ASP A 1 160 ? -14.099 15.789 13.211 1.00 91.75 160 ASP A O 1
ATOM 1254 N N . GLN A 1 161 ? -12.117 15.026 12.456 1.00 85.94 161 GLN A N 1
ATOM 1255 C CA . GLN A 1 161 ? -12.556 14.672 11.118 1.00 85.94 161 GLN A CA 1
ATOM 1256 C C . GLN A 1 161 ? -11.952 13.339 10.670 1.00 85.94 161 GLN A C 1
ATOM 1258 O O . GLN A 1 161 ? -10.764 13.081 10.873 1.00 85.94 161 GLN A O 1
ATOM 1263 N N . GLU A 1 162 ? -12.759 12.524 9.985 1.00 81.31 162 GLU A N 1
ATOM 1264 C CA . GLU A 1 162 ? -12.281 11.296 9.347 1.00 81.31 162 GLU A CA 1
ATOM 1265 C C . GLU A 1 162 ? -11.157 11.578 8.339 1.00 81.31 162 GLU A C 1
ATOM 1267 O O . GLU A 1 162 ? -11.096 12.617 7.668 1.00 81.31 162 GLU A O 1
ATOM 1272 N N . ILE A 1 163 ? -10.242 10.623 8.236 1.00 77.19 163 ILE A N 1
ATOM 1273 C CA . ILE A 1 163 ? -9.141 10.636 7.286 1.00 77.19 163 ILE A CA 1
ATOM 1274 C C . ILE A 1 163 ? -9.548 9.842 6.052 1.00 77.19 163 ILE A C 1
ATOM 1276 O O . ILE A 1 163 ? -9.997 8.700 6.138 1.00 77.19 163 ILE A O 1
ATOM 1280 N N . ARG A 1 164 ? -9.320 10.431 4.877 1.00 73.44 164 ARG A N 1
ATOM 1281 C CA . ARG A 1 164 ? -9.437 9.714 3.610 1.00 73.44 164 ARG A CA 1
ATOM 1282 C C . ARG A 1 164 ? -8.278 8.729 3.473 1.00 73.44 164 ARG A C 1
ATOM 1284 O O . ARG A 1 164 ? -7.142 9.142 3.234 1.00 73.44 164 ARG A O 1
ATOM 1291 N N . LEU A 1 165 ? -8.583 7.440 3.589 1.00 73.69 165 LEU A N 1
ATOM 1292 C CA . LEU A 1 165 ? -7.588 6.375 3.501 1.00 73.69 165 LEU A CA 1
ATOM 1293 C C . LEU A 1 165 ? -6.924 6.335 2.116 1.00 73.69 165 LEU A C 1
ATOM 1295 O O . LEU A 1 165 ? -7.580 6.505 1.086 1.00 73.69 165 LEU A O 1
ATOM 1299 N N . ASN A 1 166 ? -5.607 6.142 2.100 1.00 62.69 166 ASN A N 1
ATOM 1300 C CA . ASN A 1 166 ? -4.773 6.060 0.903 1.00 62.69 166 ASN A CA 1
ATOM 1301 C C . ASN A 1 166 ? -3.432 5.361 1.231 1.00 62.69 166 ASN A C 1
ATOM 1303 O O . ASN A 1 166 ? -3.267 4.765 2.289 1.00 62.69 166 ASN A O 1
ATOM 1307 N N . THR A 1 167 ? -2.455 5.406 0.322 1.00 65.00 167 THR A N 1
ATOM 1308 C CA . THR A 1 167 ? -1.134 4.767 0.504 1.00 65.00 167 THR A CA 1
ATOM 1309 C C . THR A 1 167 ? -0.319 5.301 1.686 1.00 65.00 167 THR A C 1
ATOM 1311 O O . THR A 1 167 ? 0.526 4.577 2.195 1.00 65.00 167 THR A O 1
ATOM 1314 N N . PHE A 1 168 ? -0.554 6.538 2.121 1.00 73.38 168 PHE A N 1
ATOM 1315 C CA . PHE A 1 168 ? 0.161 7.208 3.212 1.00 73.38 168 PHE A CA 1
ATOM 1316 C C . PHE A 1 168 ? -0.619 7.208 4.532 1.00 73.38 168 PHE A C 1
ATOM 1318 O O . PHE A 1 168 ? -0.017 7.402 5.584 1.00 73.38 168 PHE A O 1
ATOM 1325 N N . GLN A 1 169 ? -1.936 6.976 4.490 1.00 83.44 169 GLN A N 1
ATOM 1326 C CA . GLN A 1 169 ? -2.796 6.828 5.666 1.00 83.44 169 GLN A CA 1
ATOM 1327 C C . GLN A 1 169 ? -3.684 5.593 5.518 1.00 83.44 169 GLN A C 1
ATOM 1329 O O . GLN A 1 169 ? -4.661 5.609 4.771 1.00 83.44 169 GLN A O 1
ATOM 1334 N N . SER A 1 170 ? -3.351 4.523 6.233 1.00 79.19 170 SER A N 1
ATOM 1335 C CA . SER A 1 170 ? -4.090 3.258 6.201 1.00 79.19 170 SER A CA 1
ATOM 1336 C C . SER A 1 170 ? -4.018 2.586 7.568 1.00 79.19 170 SER A C 1
ATOM 1338 O O . SER A 1 170 ? -2.954 2.636 8.185 1.00 79.19 170 SER A O 1
ATOM 1340 N N . PRO A 1 171 ? -5.103 1.957 8.050 1.00 85.75 171 PRO A N 1
ATOM 1341 C CA . PRO A 1 171 ? -5.103 1.328 9.361 1.00 85.75 171 PRO A CA 1
ATOM 1342 C C . PRO A 1 171 ? -4.249 0.052 9.408 1.00 85.75 171 PRO A C 1
ATOM 1344 O O . PRO A 1 171 ? -4.143 -0.689 8.421 1.00 85.75 171 PRO A O 1
ATOM 1347 N N . ILE A 1 172 ? -3.651 -0.212 10.571 1.00 86.75 172 ILE A N 1
ATOM 1348 C CA . ILE A 1 172 ? -2.993 -1.487 10.886 1.00 86.75 172 ILE A CA 1
ATOM 1349 C C . ILE A 1 172 ? -4.021 -2.548 11.291 1.00 86.75 172 ILE A C 1
ATOM 1351 O O . ILE A 1 172 ? -5.108 -2.209 11.756 1.00 86.75 172 ILE A O 1
ATOM 1355 N N . CYS A 1 173 ? -3.675 -3.833 11.161 1.00 85.06 173 CYS A N 1
ATOM 1356 C CA . CYS A 1 173 ? -4.476 -4.903 11.753 1.00 85.06 173 CYS A CA 1
ATOM 1357 C C . CYS A 1 173 ? -4.294 -5.025 13.251 1.00 85.06 173 CYS A C 1
ATOM 1359 O O . CYS A 1 173 ? -3.209 -4.802 13.781 1.00 85.06 173 CYS A O 1
ATOM 1361 N N . LEU A 1 174 ? -5.360 -5.470 13.903 1.00 87.44 174 LEU A N 1
ATOM 1362 C CA . LEU A 1 174 ? -5.365 -5.889 15.294 1.00 87.44 174 LEU A CA 1
ATOM 1363 C C . LEU A 1 174 ? -5.562 -7.414 15.357 1.00 87.44 174 LEU A C 1
ATOM 1365 O O . LEU A 1 174 ? -5.998 -8.006 14.367 1.00 87.44 174 LEU A O 1
ATOM 1369 N N . PRO A 1 175 ? -5.195 -8.080 16.463 1.00 85.50 175 PRO A N 1
ATOM 1370 C CA . PRO A 1 175 ? -5.357 -9.521 16.601 1.00 85.50 175 PRO A CA 1
ATOM 1371 C C . PRO A 1 175 ? -6.821 -9.931 16.386 1.00 85.50 175 PRO A C 1
ATOM 1373 O O . PRO A 1 175 ? -7.745 -9.201 16.744 1.00 85.50 175 PRO A O 1
ATOM 1376 N N . GLY A 1 176 ? -7.039 -11.074 15.733 1.00 68.31 176 GLY A N 1
ATOM 1377 C CA . GLY A 1 176 ? -8.378 -11.639 15.552 1.00 68.31 176 GLY A CA 1
ATOM 1378 C C . GLY A 1 176 ? -8.900 -12.318 16.805 1.00 68.31 176 GLY A C 1
ATOM 1379 O O . GLY A 1 176 ? -8.131 -12.622 17.712 1.00 68.31 176 GLY A O 1
ATOM 1380 N N . ALA A 1 177 ? -10.206 -12.586 16.821 1.00 59.84 177 ALA A N 1
ATOM 1381 C CA . ALA A 1 177 ? -10.822 -13.437 17.828 1.00 59.84 177 ALA A CA 1
ATOM 1382 C C . ALA A 1 177 ? -10.242 -14.861 17.712 1.00 59.84 177 ALA A C 1
ATOM 1384 O O . ALA A 1 177 ? -10.631 -15.652 16.855 1.00 59.84 177 ALA A O 1
ATOM 1385 N N . SER A 1 178 ? -9.245 -15.162 18.538 1.00 59.91 178 SER A N 1
ATOM 1386 C CA . SER A 1 178 ? -8.720 -16.504 18.777 1.00 59.91 178 SER A CA 1
ATOM 1387 C C . SER A 1 178 ? -8.877 -16.841 20.258 1.00 59.91 178 SER A C 1
ATOM 1389 O O . SER A 1 178 ? -9.144 -15.968 21.086 1.00 59.91 178 SER A O 1
ATOM 1391 N N . SER A 1 179 ? -8.726 -18.117 20.616 1.00 62.06 179 SER A N 1
ATOM 1392 C CA . SER A 1 179 ? -8.620 -18.509 22.021 1.00 62.06 179 SER A CA 1
ATOM 1393 C C . SER A 1 179 ? -7.422 -17.793 22.646 1.00 62.06 179 SER A C 1
ATOM 1395 O O . SER A 1 179 ? -6.279 -18.112 22.317 1.00 62.06 179 SER A O 1
ATOM 1397 N N . TYR A 1 180 ? -7.694 -16.815 23.508 1.00 77.38 180 TYR A N 1
ATOM 1398 C CA . TYR A 1 180 ? -6.667 -16.043 24.192 1.00 77.38 180 TYR A CA 1
ATOM 1399 C C . TYR A 1 180 ? -5.732 -16.963 24.987 1.00 77.38 180 TYR A C 1
ATOM 1401 O O . TYR A 1 180 ? -6.185 -17.746 25.825 1.00 77.38 180 TYR A O 1
ATOM 1409 N N . GLU A 1 181 ? -4.428 -16.845 24.739 1.00 80.62 181 GLU A N 1
ATOM 1410 C CA . GLU A 1 181 ? -3.386 -17.537 25.494 1.00 80.62 181 GLU A CA 1
ATOM 1411 C C . GLU A 1 181 ? -2.268 -16.530 25.825 1.00 80.62 181 GLU A C 1
ATOM 1413 O O . GLU A 1 181 ? -1.670 -15.960 24.907 1.00 80.62 181 GLU A O 1
ATOM 1418 N N . PRO A 1 182 ? -1.988 -16.263 27.118 1.00 73.88 182 PRO A N 1
ATOM 1419 C CA . PRO A 1 182 ? -1.064 -15.208 27.533 1.00 73.88 182 PRO A CA 1
ATOM 1420 C C . PRO A 1 182 ? 0.340 -15.304 26.930 1.00 73.88 182 PRO A C 1
ATOM 1422 O O . PRO A 1 182 ? 0.985 -14.276 26.753 1.00 73.88 182 PRO A O 1
ATOM 1425 N N . ASN A 1 183 ? 0.843 -16.492 26.591 1.00 84.56 183 ASN A N 1
ATOM 1426 C CA . ASN A 1 183 ? 2.181 -16.668 26.027 1.00 84.56 183 ASN A CA 1
ATOM 1427 C C . ASN A 1 183 ? 2.178 -17.011 24.531 1.00 84.56 183 ASN A C 1
ATOM 1429 O O . ASN A 1 183 ? 3.205 -17.457 24.022 1.00 84.56 183 ASN A O 1
ATOM 1433 N N . GLN A 1 184 ? 1.099 -16.717 23.792 1.00 85.12 184 GLN A N 1
ATOM 1434 C CA . GLN A 1 184 ? 0.982 -17.157 22.393 1.00 85.12 184 GLN A CA 1
ATOM 1435 C C . GLN A 1 184 ? 2.079 -16.581 21.490 1.00 85.12 184 GLN A C 1
ATOM 1437 O O . GLN A 1 184 ? 2.440 -17.164 20.466 1.00 85.12 184 GLN A O 1
ATOM 1442 N N . TYR A 1 185 ? 2.628 -15.433 21.891 1.00 87.62 185 TYR A N 1
ATOM 1443 C CA . TYR A 1 185 ? 3.705 -14.738 21.198 1.00 87.62 185 TYR A CA 1
ATOM 1444 C C . TYR A 1 185 ? 5.102 -15.027 21.767 1.00 87.62 185 TYR A C 1
ATOM 1446 O O . TYR A 1 185 ? 6.061 -14.401 21.320 1.00 87.62 185 TYR A O 1
ATOM 1454 N N . ASP A 1 186 ? 5.258 -15.937 22.734 1.00 93.00 186 ASP A N 1
ATOM 1455 C CA . ASP A 1 186 ? 6.571 -16.239 23.311 1.00 93.00 186 ASP A CA 1
ATOM 1456 C C . ASP A 1 186 ? 7.562 -16.695 22.234 1.00 93.00 186 ASP A C 1
ATOM 1458 O O . ASP A 1 186 ? 7.279 -17.530 21.373 1.00 93.00 186 ASP A O 1
ATOM 1462 N N . GLY A 1 187 ? 8.733 -16.073 22.249 1.00 90.62 187 GLY A N 1
ATOM 1463 C CA . GLY A 1 187 ? 9.796 -16.301 21.288 1.00 90.62 187 GLY A CA 1
ATOM 1464 C C . GLY A 1 187 ? 9.573 -15.700 19.901 1.00 90.62 187 GLY A C 1
ATOM 1465 O O . GLY A 1 187 ? 10.491 -15.743 19.076 1.00 90.62 187 GLY A O 1
ATOM 1466 N N . GLN A 1 188 ? 8.406 -15.113 19.630 1.00 89.88 188 GLN A N 1
ATOM 1467 C CA . GLN A 1 188 ? 8.115 -14.523 18.331 1.00 89.88 188 GLN A CA 1
ATOM 1468 C C . GLN A 1 188 ? 8.866 -13.208 18.128 1.00 89.88 188 GLN A C 1
ATOM 1470 O O . GLN A 1 188 ? 9.062 -12.407 19.047 1.00 89.88 188 GLN A O 1
ATOM 1475 N N . LYS A 1 189 ? 9.273 -12.978 16.878 1.00 90.12 189 LYS A N 1
ATOM 1476 C CA . LYS A 1 189 ? 9.926 -11.740 16.460 1.00 90.12 189 LYS A CA 1
ATOM 1477 C C . LYS A 1 189 ? 8.899 -10.708 16.040 1.00 90.12 189 LYS A C 1
ATOM 1479 O O . LYS A 1 189 ? 8.008 -10.998 15.242 1.00 90.12 189 LYS A O 1
ATOM 1484 N N . VAL A 1 190 ? 9.090 -9.489 16.517 1.00 92.25 190 VAL A N 1
ATOM 1485 C CA . VAL A 1 190 ? 8.238 -8.342 16.220 1.00 92.25 190 VAL A CA 1
ATOM 1486 C C . VAL A 1 190 ? 9.074 -7.131 15.836 1.00 92.25 190 VAL A C 1
ATOM 1488 O O . VAL A 1 190 ? 10.267 -7.048 16.123 1.00 92.25 190 VAL A O 1
ATOM 1491 N N . THR A 1 191 ? 8.436 -6.186 15.156 1.00 91.62 191 THR A N 1
ATOM 1492 C CA . THR A 1 191 ? 9.030 -4.898 14.794 1.00 91.62 191 THR A CA 1
ATOM 1493 C C . THR A 1 191 ? 8.440 -3.807 15.673 1.00 91.62 191 THR A C 1
ATOM 1495 O O . THR A 1 191 ? 7.223 -3.632 15.704 1.00 91.62 191 THR A O 1
ATOM 1498 N N . LEU A 1 192 ? 9.305 -3.065 16.356 1.00 93.12 192 LEU A N 1
ATOM 1499 C CA . LEU A 1 192 ? 8.989 -1.796 17.003 1.00 93.12 192 LEU A CA 1
ATOM 1500 C C . LEU A 1 192 ? 9.150 -0.651 15.998 1.00 93.12 192 LEU A C 1
ATOM 1502 O O . LEU A 1 192 ? 10.120 -0.647 15.239 1.00 93.12 192 LEU A O 1
ATOM 1506 N N . LEU A 1 193 ? 8.247 0.331 16.029 1.00 92.06 193 LEU A N 1
ATOM 1507 C CA . LEU A 1 193 ? 8.353 1.573 15.2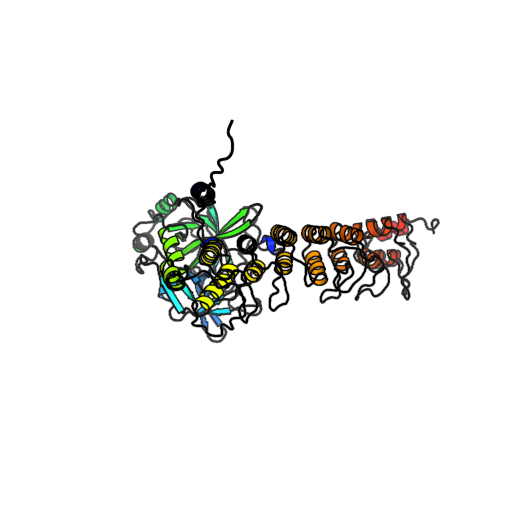57 1.00 92.06 193 LEU A CA 1
ATOM 1508 C C . LEU A 1 193 ? 8.162 2.814 16.123 1.00 92.06 193 LEU A C 1
ATOM 1510 O O . LEU A 1 193 ? 7.258 2.854 16.956 1.00 92.06 193 LEU A O 1
ATOM 1514 N N . GLY A 1 194 ? 8.929 3.867 15.835 1.00 92.19 194 GLY A N 1
ATOM 1515 C CA . GLY A 1 194 ? 8.703 5.176 16.443 1.00 92.19 194 GLY A CA 1
ATOM 1516 C C . GLY A 1 194 ? 9.762 6.234 16.126 1.00 92.19 194 GLY A C 1
ATOM 1517 O O . GLY A 1 194 ? 10.694 6.006 15.347 1.00 92.19 194 GLY A O 1
ATOM 1518 N N . TRP A 1 195 ? 9.565 7.420 16.707 1.00 90.56 195 TRP A N 1
ATOM 1519 C CA . TRP A 1 195 ? 10.464 8.587 16.639 1.00 90.56 195 TRP A CA 1
ATOM 1520 C C . TRP A 1 195 ? 11.147 8.859 17.988 1.00 90.56 195 TRP A C 1
ATOM 1522 O O . TRP A 1 195 ? 11.586 9.981 18.272 1.00 90.56 195 TRP A O 1
ATOM 1532 N N . GLY A 1 196 ? 11.199 7.847 18.853 1.00 87.44 196 GLY A N 1
ATOM 1533 C CA . GLY A 1 196 ? 11.843 7.923 20.147 1.00 87.44 196 GLY A CA 1
ATOM 1534 C C . GLY A 1 196 ? 13.343 8.193 20.061 1.00 87.44 196 GLY A C 1
ATOM 1535 O O . GLY A 1 196 ? 13.974 8.223 18.998 1.00 87.44 196 GLY A O 1
ATOM 1536 N N . LEU A 1 197 ? 13.935 8.444 21.226 1.00 84.19 197 LEU A N 1
ATOM 1537 C CA . LEU A 1 197 ? 15.371 8.681 21.338 1.00 84.19 197 LEU A CA 1
ATOM 1538 C C . LEU A 1 197 ? 16.181 7.446 20.915 1.00 84.19 197 LEU A C 1
ATOM 1540 O O . LEU A 1 197 ? 15.851 6.318 21.263 1.00 84.19 197 LEU A O 1
ATOM 1544 N N . LEU A 1 198 ? 17.305 7.680 20.235 1.00 78.06 198 LEU A N 1
ATOM 1545 C CA . LEU A 1 198 ? 18.219 6.612 19.807 1.00 78.06 198 LEU A CA 1
ATOM 1546 C C . LEU A 1 198 ? 19.125 6.091 20.925 1.00 78.06 198 LEU A C 1
ATOM 1548 O O . LEU A 1 198 ? 19.726 5.030 20.789 1.00 78.06 198 LEU A O 1
ATOM 1552 N N . THR A 1 199 ? 19.293 6.856 22.003 1.00 69.38 199 THR A N 1
ATOM 1553 C CA . THR A 1 199 ? 20.162 6.470 23.116 1.00 69.38 199 THR A CA 1
ATOM 1554 C C . THR A 1 199 ? 19.508 6.794 24.457 1.00 69.38 199 THR A C 1
ATOM 1556 O O . THR A 1 199 ? 18.771 7.779 24.557 1.00 69.38 199 THR A O 1
ATOM 1559 N N . PRO A 1 200 ? 19.817 6.030 25.524 1.00 60.12 200 PRO A N 1
ATOM 1560 C CA . PRO A 1 200 ? 19.213 6.214 26.848 1.00 60.12 200 PRO A CA 1
ATOM 1561 C C . PRO A 1 200 ? 19.390 7.603 27.477 1.00 60.12 200 PRO A C 1
ATOM 1563 O O . PRO A 1 200 ? 18.637 7.966 28.376 1.00 60.12 200 PRO A O 1
ATOM 1566 N N . PHE A 1 201 ? 20.396 8.363 27.029 1.00 59.88 201 PHE A N 1
ATOM 1567 C CA . PHE A 1 201 ? 20.754 9.691 27.544 1.00 59.88 201 PHE A CA 1
ATOM 1568 C C . PHE A 1 201 ? 20.828 10.757 26.436 1.00 59.88 201 PHE A C 1
ATOM 1570 O O . PHE A 1 201 ? 21.381 11.838 26.640 1.00 59.88 201 PHE A O 1
ATOM 1577 N N . GLY A 1 202 ? 20.332 10.446 25.237 1.00 53.41 202 GLY A N 1
ATOM 1578 C CA . GLY A 1 202 ? 20.446 11.318 24.076 1.00 53.41 202 GLY A CA 1
ATOM 1579 C C . GLY A 1 202 ? 19.552 12.551 24.175 1.00 53.41 202 GLY A C 1
ATOM 1580 O O . GLY A 1 202 ? 18.361 12.452 24.438 1.00 53.41 202 GLY A O 1
ATOM 1581 N N . SER A 1 203 ? 20.110 13.727 23.888 1.00 49.62 203 SER A N 1
ATOM 1582 C CA . SER A 1 203 ? 19.353 14.971 23.669 1.00 49.62 203 SER A CA 1
ATOM 1583 C C . SER A 1 203 ? 18.946 15.177 22.202 1.00 49.62 203 SER A C 1
ATOM 1585 O O . SER A 1 203 ? 18.176 16.087 21.891 1.00 49.62 203 SER A O 1
ATOM 1587 N N . ARG A 1 204 ? 19.445 14.335 21.283 1.00 48.56 204 ARG A N 1
ATOM 1588 C CA . ARG A 1 204 ? 19.084 14.370 19.861 1.00 48.56 204 ARG A CA 1
ATOM 1589 C C . ARG A 1 204 ? 17.836 13.528 19.621 1.00 48.56 204 ARG A C 1
ATOM 1591 O O . ARG A 1 204 ? 17.905 12.303 19.600 1.00 48.56 204 ARG A O 1
ATOM 1598 N N . ARG A 1 205 ? 16.707 14.210 19.426 1.00 59.00 205 ARG A N 1
ATOM 1599 C CA . ARG A 1 205 ? 15.499 13.605 18.856 1.00 59.00 205 ARG A CA 1
ATOM 1600 C C . ARG A 1 205 ? 15.801 13.140 17.437 1.00 59.00 205 ARG A C 1
ATOM 1602 O O . ARG A 1 205 ? 16.534 13.821 16.716 1.00 59.00 205 ARG A O 1
ATOM 1609 N N . ASN A 1 206 ? 15.260 11.987 17.068 1.00 66.94 206 ASN A N 1
ATOM 1610 C CA . ASN A 1 206 ? 15.296 11.526 15.695 1.00 66.94 206 ASN A CA 1
ATOM 1611 C C . ASN A 1 206 ? 14.014 11.983 15.018 1.00 66.94 206 ASN A C 1
ATOM 1613 O O . ASN A 1 206 ? 12.925 11.552 15.380 1.00 66.94 206 ASN A O 1
ATOM 1617 N N . ASP A 1 207 ? 14.142 12.890 14.062 1.00 80.75 207 ASP A N 1
ATOM 1618 C CA . ASP A 1 207 ? 12.979 13.363 13.318 1.00 80.75 207 ASP A CA 1
ATOM 1619 C C . ASP A 1 207 ? 12.549 12.336 12.265 1.00 80.75 207 ASP A C 1
ATOM 1621 O O . ASP A 1 207 ? 11.429 12.403 11.775 1.00 80.75 207 ASP A O 1
ATOM 1625 N N . VAL A 1 208 ? 13.403 11.350 11.967 1.00 85.75 208 VAL A N 1
ATOM 1626 C CA . VAL A 1 208 ? 13.131 10.270 11.017 1.00 85.75 208 VAL A CA 1
ATOM 1627 C C . VAL A 1 208 ? 12.606 9.044 11.755 1.00 85.75 208 VAL A C 1
ATOM 1629 O O . VAL A 1 208 ? 13.246 8.573 12.696 1.00 85.75 208 VAL A O 1
ATOM 1632 N N . LEU A 1 209 ? 11.485 8.499 11.284 1.00 87.75 209 LEU A N 1
ATOM 1633 C CA . LEU A 1 209 ? 10.877 7.275 11.801 1.00 87.75 209 LEU A CA 1
ATOM 1634 C C . LEU A 1 209 ? 11.881 6.116 11.728 1.00 87.75 209 LEU A C 1
ATOM 1636 O O . LEU A 1 209 ? 12.530 5.911 10.694 1.00 87.75 209 LEU A O 1
ATOM 1640 N N . ARG A 1 210 ? 11.994 5.330 12.800 1.00 87.81 210 ARG A N 1
ATOM 1641 C CA . ARG A 1 210 ? 12.895 4.170 12.882 1.00 87.81 210 ARG A CA 1
ATOM 1642 C C . ARG A 1 210 ? 12.146 2.885 13.178 1.00 87.81 210 ARG A C 1
ATOM 1644 O O . ARG A 1 210 ? 11.048 2.912 13.729 1.00 87.81 210 ARG A O 1
ATOM 1651 N N . LYS A 1 211 ? 12.776 1.771 12.802 1.00 88.50 211 LYS A N 1
ATOM 1652 C CA . LYS A 1 211 ? 12.352 0.407 13.128 1.00 88.50 211 LYS A CA 1
ATOM 1653 C C . LYS A 1 211 ? 13.402 -0.289 13.991 1.00 88.50 211 LYS A C 1
ATOM 1655 O O . LYS A 1 211 ? 14.593 -0.037 13.823 1.00 88.50 211 LYS A O 1
ATOM 1660 N N . ALA A 1 212 ? 12.962 -1.186 14.867 1.00 87.50 212 ALA A N 1
ATOM 1661 C CA . ALA A 1 212 ? 13.842 -2.011 15.687 1.00 87.50 212 ALA A CA 1
ATOM 1662 C C . ALA A 1 212 ? 13.297 -3.447 15.818 1.00 87.50 212 ALA A C 1
ATOM 1664 O O . ALA A 1 212 ? 12.099 -3.613 16.073 1.00 87.50 212 ALA A O 1
ATOM 1665 N N . PRO A 1 213 ? 14.137 -4.485 15.649 1.00 87.25 213 PRO A N 1
ATOM 1666 C CA . PRO A 1 213 ? 13.724 -5.868 15.845 1.00 87.25 213 PRO A CA 1
ATOM 1667 C C . PRO A 1 213 ? 13.696 -6.211 17.336 1.00 87.25 213 PRO A C 1
ATOM 1669 O O . PRO A 1 213 ? 14.655 -5.948 18.061 1.00 87.25 213 PRO A O 1
ATOM 1672 N N . LEU A 1 214 ? 12.612 -6.835 17.790 1.00 91.75 214 LEU A N 1
ATOM 1673 C CA . LEU A 1 214 ? 12.465 -7.325 19.158 1.00 91.75 214 LEU A CA 1
ATOM 1674 C C . LEU A 1 214 ? 11.987 -8.777 19.162 1.00 91.75 214 LEU A C 1
ATOM 1676 O O . LEU A 1 214 ? 11.388 -9.261 18.201 1.00 91.75 214 LEU A O 1
ATOM 1680 N N . LYS A 1 215 ? 12.210 -9.445 20.288 1.00 93.19 215 LYS A N 1
ATOM 1681 C CA . LYS A 1 215 ? 11.635 -10.740 20.638 1.00 93.19 215 LYS A CA 1
ATOM 1682 C C . LYS A 1 215 ? 10.673 -10.550 21.806 1.00 93.19 215 LYS A C 1
ATOM 1684 O O . LYS A 1 215 ? 11.015 -9.861 22.769 1.00 93.19 215 LYS A O 1
ATOM 1689 N N . ILE A 1 216 ? 9.484 -11.140 21.714 1.00 94.38 216 ILE A N 1
ATOM 1690 C CA . ILE A 1 216 ? 8.544 -11.217 22.838 1.00 94.38 216 ILE A CA 1
ATOM 1691 C C . ILE A 1 216 ? 8.971 -12.366 23.756 1.00 94.38 216 ILE A C 1
ATOM 1693 O O . ILE A 1 216 ? 9.353 -13.437 23.281 1.00 94.38 216 ILE A O 1
ATOM 1697 N N . PHE A 1 217 ? 8.916 -12.135 25.067 1.00 94.69 217 PHE A N 1
ATOM 1698 C CA . PHE A 1 217 ? 9.234 -13.136 26.082 1.00 94.69 217 PHE A CA 1
ATOM 1699 C C . PHE A 1 217 ? 7.983 -13.576 26.845 1.00 94.69 217 PHE A C 1
ATOM 1701 O O . PHE A 1 217 ? 7.038 -12.800 27.009 1.00 94.69 217 PHE A O 1
ATOM 1708 N N . SER A 1 218 ? 8.006 -14.806 27.360 1.00 94.62 218 SER A N 1
ATOM 1709 C CA . SER A 1 218 ? 6.968 -15.322 28.251 1.00 94.62 218 SER A CA 1
ATOM 1710 C C . SER A 1 218 ? 6.781 -14.452 29.495 1.00 94.62 218 SER A C 1
ATOM 1712 O O . SER A 1 218 ? 7.729 -13.870 30.037 1.00 94.62 218 SER A O 1
ATOM 1714 N N . ASN A 1 219 ? 5.555 -14.409 30.018 1.00 93.50 219 ASN A N 1
ATOM 1715 C CA . ASN A 1 219 ? 5.262 -13.684 31.253 1.00 93.50 219 ASN A CA 1
ATOM 1716 C C . ASN A 1 219 ? 6.071 -14.234 32.442 1.00 93.50 219 ASN A C 1
ATOM 1718 O O . ASN A 1 219 ? 6.436 -13.469 33.332 1.00 93.50 219 ASN A O 1
ATOM 1722 N N . GLU A 1 220 ? 6.412 -15.528 32.453 1.00 93.62 220 GLU A N 1
ATOM 1723 C CA . GLU A 1 220 ? 7.309 -16.118 33.456 1.00 93.62 220 GLU A CA 1
ATOM 1724 C C . GLU A 1 220 ? 8.699 -15.470 33.417 1.00 93.62 220 GLU A C 1
ATOM 1726 O O . GLU A 1 220 ? 9.204 -15.016 34.449 1.00 93.62 220 GLU A O 1
ATOM 1731 N N . TYR A 1 221 ? 9.286 -15.345 32.224 1.00 93.38 221 TYR A N 1
ATOM 1732 C CA . TYR A 1 221 ? 10.566 -14.671 32.037 1.00 93.38 221 TYR A CA 1
ATOM 1733 C C . TYR A 1 221 ? 10.491 -13.189 32.432 1.00 93.38 221 TYR A C 1
ATOM 1735 O O . TYR A 1 221 ? 11.353 -12.684 33.161 1.00 93.38 221 TYR A O 1
ATOM 1743 N N . CYS A 1 222 ? 9.437 -12.486 32.008 1.00 92.81 222 CYS A N 1
ATOM 1744 C CA . CYS A 1 222 ? 9.227 -11.080 32.355 1.00 92.81 222 CYS A CA 1
ATOM 1745 C C . CYS A 1 222 ? 9.096 -10.884 33.877 1.00 92.81 222 CYS A C 1
ATOM 1747 O O . CYS A 1 222 ? 9.716 -9.983 34.449 1.00 92.81 222 CYS A O 1
ATOM 1749 N N . ASN A 1 223 ? 8.364 -11.773 34.557 1.00 93.75 223 ASN A N 1
ATOM 1750 C CA . ASN A 1 223 ? 8.229 -11.781 36.012 1.00 93.75 223 ASN A CA 1
ATOM 1751 C C . ASN A 1 223 ? 9.572 -12.038 36.704 1.00 93.75 223 ASN A C 1
ATOM 1753 O O . ASN A 1 223 ? 9.926 -11.307 37.627 1.00 93.75 223 ASN A O 1
ATOM 1757 N N . ALA A 1 224 ? 10.344 -13.032 36.262 1.00 92.50 224 ALA A N 1
ATOM 1758 C CA . ALA A 1 224 ? 11.632 -13.366 36.866 1.00 92.50 224 ALA A CA 1
ATOM 1759 C C . ALA A 1 224 ? 12.648 -12.215 36.750 1.00 92.50 224 ALA A C 1
ATOM 1761 O O . ALA A 1 224 ? 13.295 -11.850 37.737 1.00 92.50 224 ALA A O 1
ATOM 1762 N N . THR A 1 225 ? 12.746 -11.605 35.567 1.00 90.12 225 THR A N 1
ATOM 1763 C CA . THR A 1 225 ? 13.685 -10.505 35.289 1.00 90.12 225 THR A CA 1
ATOM 1764 C C . THR A 1 225 ? 13.340 -9.227 36.053 1.00 90.12 225 THR A C 1
ATOM 1766 O O . THR A 1 225 ? 14.231 -8.582 36.608 1.00 90.12 225 THR A O 1
ATOM 1769 N N . HIS A 1 226 ? 12.054 -8.883 36.163 1.00 90.12 226 HIS A N 1
ATOM 1770 C CA . HIS A 1 226 ? 11.616 -7.658 36.838 1.00 90.12 226 HIS A CA 1
ATOM 1771 C C . HIS A 1 226 ? 11.424 -7.823 38.350 1.00 90.12 226 HIS A C 1
ATOM 1773 O O . HIS A 1 226 ? 11.483 -6.840 39.082 1.00 90.12 226 HIS A O 1
ATOM 1779 N N . LYS A 1 227 ? 11.272 -9.046 38.868 1.00 88.50 227 LYS A N 1
ATOM 1780 C CA . LYS A 1 227 ? 11.214 -9.296 40.318 1.00 88.50 227 LYS A CA 1
ATOM 1781 C C . LYS A 1 227 ? 12.567 -9.104 41.007 1.00 88.50 227 LYS A C 1
ATOM 1783 O O . LYS A 1 227 ? 12.618 -8.668 42.155 1.00 88.50 227 LYS A O 1
ATOM 1788 N N . HIS A 1 228 ? 13.663 -9.425 40.320 1.00 80.31 228 HIS A N 1
ATOM 1789 C CA . HIS A 1 228 ? 15.010 -9.472 40.899 1.00 80.31 228 HIS A CA 1
ATOM 1790 C C . HIS A 1 228 ? 15.928 -8.350 40.395 1.00 80.31 228 HIS A C 1
ATOM 1792 O O . HIS A 1 228 ? 17.120 -8.563 40.162 1.00 80.31 228 HIS A O 1
ATOM 1798 N N . VAL A 1 229 ? 15.395 -7.131 40.256 1.00 83.25 229 VAL A N 1
ATOM 1799 C CA . VAL A 1 229 ? 16.213 -5.991 39.827 1.00 83.25 229 VAL A CA 1
ATOM 1800 C C . VAL A 1 229 ? 17.242 -5.600 40.895 1.00 83.25 229 VAL A C 1
ATOM 1802 O O . VAL A 1 229 ? 16.952 -5.516 42.095 1.00 83.25 229 VAL A O 1
ATOM 1805 N N . GLN A 1 230 ? 18.474 -5.346 40.458 1.00 80.75 230 GLN A N 1
ATOM 1806 C CA . GLN A 1 230 ? 19.565 -4.933 41.340 1.00 80.75 230 GLN A CA 1
ATOM 1807 C C . GLN A 1 230 ? 19.522 -3.422 41.600 1.00 80.75 230 GLN A C 1
ATOM 1809 O O . GLN A 1 230 ? 19.608 -2.620 40.673 1.00 80.75 230 GLN A O 1
ATOM 1814 N N . GLY A 1 231 ? 19.454 -3.036 42.876 1.00 84.81 231 GLY A N 1
ATOM 1815 C CA . GLY A 1 231 ? 19.549 -1.645 43.322 1.00 84.81 231 GLY A CA 1
ATOM 1816 C C . GLY A 1 231 ? 18.220 -1.061 43.807 1.00 84.81 231 GLY A C 1
ATOM 1817 O O . GLY A 1 231 ? 17.190 -1.164 43.145 1.00 84.81 231 GLY A O 1
ATOM 1818 N N . ARG A 1 232 ? 18.266 -0.384 44.964 1.00 84.69 232 ARG A N 1
ATOM 1819 C CA . ARG A 1 232 ? 17.087 0.138 45.683 1.00 84.69 232 ARG A CA 1
ATOM 1820 C C . ARG A 1 232 ? 16.211 1.061 44.826 1.00 84.69 232 ARG A C 1
ATOM 1822 O O . ARG A 1 232 ? 14.992 1.011 44.915 1.00 84.69 232 ARG A O 1
ATOM 1829 N N . PHE A 1 233 ? 16.823 1.883 43.974 1.00 84.88 233 PHE A N 1
ATOM 1830 C CA . PHE A 1 233 ? 16.092 2.792 43.086 1.00 84.88 233 PHE A CA 1
ATOM 1831 C C . PHE A 1 233 ? 15.254 2.048 42.036 1.00 84.88 233 PHE A C 1
ATOM 1833 O O . PHE A 1 233 ? 14.086 2.374 41.840 1.00 84.88 233 PHE A O 1
ATOM 1840 N N . LEU A 1 234 ? 15.833 1.032 41.386 1.00 83.44 234 LEU A N 1
ATOM 1841 C CA . LEU A 1 234 ? 15.128 0.230 40.383 1.00 83.44 234 LEU A CA 1
ATOM 1842 C C . LEU A 1 234 ? 14.048 -0.636 41.031 1.00 83.44 234 LEU A C 1
ATOM 1844 O O . LEU A 1 234 ? 12.956 -0.732 40.486 1.00 83.44 234 LEU A O 1
ATOM 1848 N N . GLN A 1 235 ? 14.316 -1.188 42.217 1.00 85.12 235 GLN A N 1
ATOM 1849 C CA . GLN A 1 235 ? 13.320 -1.935 42.993 1.00 85.12 235 GLN A CA 1
ATOM 1850 C C . GLN A 1 235 ? 12.110 -1.062 43.325 1.00 85.12 235 GLN A C 1
ATOM 1852 O O . GLN A 1 235 ? 10.980 -1.473 43.085 1.00 85.12 235 GLN A O 1
ATOM 1857 N N . ASN A 1 236 ? 12.337 0.173 43.785 1.00 84.88 236 ASN A N 1
ATOM 1858 C CA . ASN A 1 236 ? 11.254 1.121 44.038 1.00 84.88 236 ASN A CA 1
ATOM 1859 C C . ASN A 1 236 ? 10.481 1.460 42.756 1.00 84.88 236 ASN A C 1
ATOM 1861 O O . ASN A 1 236 ? 9.256 1.500 42.786 1.00 84.88 236 ASN A O 1
ATOM 1865 N N . ARG A 1 237 ? 11.167 1.669 41.623 1.00 83.31 237 ARG A N 1
ATOM 1866 C CA . ARG A 1 237 ? 10.496 1.915 40.335 1.00 83.31 237 ARG A CA 1
ATOM 1867 C C . ARG A 1 237 ? 9.624 0.743 39.897 1.00 83.31 237 ARG A C 1
ATOM 1869 O O . ARG A 1 237 ? 8.476 0.969 39.539 1.00 83.31 237 ARG A O 1
ATOM 1876 N N . VAL A 1 238 ? 10.133 -0.488 39.960 1.00 86.25 238 VAL A N 1
ATOM 1877 C CA . VAL A 1 238 ? 9.338 -1.692 39.668 1.00 86.25 238 VAL A CA 1
ATOM 1878 C C . VAL A 1 238 ? 8.150 -1.784 40.619 1.00 86.25 238 VAL A C 1
ATOM 1880 O O . VAL A 1 238 ? 7.038 -2.014 40.172 1.00 86.25 238 VAL A O 1
ATOM 1883 N N . GLN A 1 239 ? 8.353 -1.563 41.918 1.00 84.50 239 GLN A N 1
ATOM 1884 C CA . GLN A 1 239 ? 7.285 -1.669 42.910 1.00 84.50 239 GLN A CA 1
ATOM 1885 C C . GLN A 1 239 ? 6.155 -0.652 42.684 1.00 84.50 239 GLN A C 1
ATOM 1887 O O . GLN A 1 239 ? 5.004 -0.954 42.989 1.00 84.50 239 GLN A O 1
ATOM 1892 N N . ILE A 1 240 ? 6.481 0.535 42.166 1.00 79.19 240 ILE A N 1
ATOM 1893 C CA . ILE A 1 240 ? 5.511 1.593 41.856 1.00 79.19 240 ILE A CA 1
ATOM 1894 C C . ILE A 1 240 ? 4.820 1.318 40.516 1.00 79.19 240 ILE A C 1
ATOM 1896 O O . ILE A 1 240 ? 3.597 1.327 40.445 1.00 79.19 240 ILE A O 1
ATOM 1900 N N . SER A 1 241 ? 5.587 1.049 39.457 1.00 77.88 241 SER A N 1
ATOM 1901 C CA . SER A 1 241 ? 5.046 0.904 38.100 1.00 77.88 241 SER A CA 1
ATOM 1902 C C . SER A 1 241 ? 4.444 -0.477 37.822 1.00 77.88 241 SER A C 1
ATOM 1904 O O . SER A 1 241 ? 3.536 -0.585 37.008 1.00 77.88 241 SER A O 1
ATOM 1906 N N . LEU A 1 242 ? 4.936 -1.529 38.481 1.00 86.50 242 LEU A N 1
ATOM 1907 C CA . LEU A 1 242 ? 4.564 -2.936 38.286 1.00 86.50 242 LEU A CA 1
ATOM 1908 C C . LEU A 1 242 ? 4.388 -3.696 39.627 1.00 86.50 242 LEU A C 1
ATOM 1910 O O . LEU A 1 242 ? 5.004 -4.747 39.829 1.00 86.50 242 LEU A O 1
ATOM 1914 N N . PRO A 1 243 ? 3.542 -3.233 40.569 1.00 84.06 243 PRO A N 1
ATOM 1915 C CA . PRO A 1 243 ? 3.355 -3.888 41.871 1.00 84.06 243 PRO A CA 1
ATOM 1916 C C . PRO A 1 243 ? 2.870 -5.345 41.798 1.00 84.06 243 PRO A C 1
ATOM 1918 O O . PRO A 1 243 ? 3.084 -6.103 42.741 1.00 84.06 243 PRO A O 1
ATOM 1921 N N . ARG A 1 244 ? 2.208 -5.745 40.704 1.00 86.88 244 ARG A N 1
ATOM 1922 C CA . ARG A 1 244 ? 1.744 -7.119 40.429 1.00 86.88 244 ARG A CA 1
ATOM 1923 C C . ARG A 1 244 ? 2.567 -7.820 39.338 1.00 86.88 244 ARG A C 1
ATOM 1925 O O . ARG A 1 244 ? 2.153 -8.866 38.853 1.00 86.88 244 ARG A O 1
ATOM 1932 N N . LEU A 1 245 ? 3.710 -7.243 38.955 1.00 89.56 245 LEU A N 1
ATOM 1933 C CA . LEU A 1 245 ? 4.542 -7.672 37.827 1.00 89.56 245 LEU A CA 1
ATOM 1934 C C . LEU A 1 245 ? 3.717 -7.809 36.532 1.00 89.56 245 LEU A C 1
ATOM 1936 O O . LEU A 1 245 ? 2.915 -6.909 36.284 1.00 89.56 245 LEU A O 1
ATOM 1940 N N . PHE A 1 246 ? 3.933 -8.847 35.713 1.00 92.44 246 PHE A N 1
ATOM 1941 C CA . PHE A 1 246 ? 3.311 -9.061 34.399 1.00 92.44 246 PHE A CA 1
ATOM 1942 C C . PHE A 1 246 ? 2.091 -9.995 34.490 1.00 92.44 246 PHE A C 1
ATOM 1944 O O . PHE A 1 246 ? 2.231 -11.208 34.292 1.00 92.44 246 PHE A O 1
ATOM 1951 N N . PRO A 1 247 ? 0.889 -9.461 34.780 1.00 89.38 247 PRO A N 1
ATOM 1952 C CA . PRO A 1 247 ? -0.356 -10.178 34.566 1.00 89.38 247 PRO A CA 1
ATOM 1953 C C . PRO A 1 247 ? -0.623 -10.345 33.067 1.00 89.38 247 PRO A C 1
ATOM 1955 O O . PRO A 1 247 ? 0.057 -9.775 32.217 1.00 89.38 247 PRO A O 1
ATOM 1958 N N . ASP A 1 248 ? -1.680 -11.078 32.764 1.00 88.38 248 ASP A N 1
ATOM 1959 C CA . ASP A 1 248 ? -2.100 -11.490 31.426 1.00 88.38 248 ASP A CA 1
ATOM 1960 C C . ASP A 1 248 ? -2.221 -10.338 30.402 1.00 88.38 248 ASP A C 1
ATOM 1962 O O . ASP A 1 248 ? -1.926 -10.513 29.225 1.00 88.38 248 ASP A O 1
ATOM 1966 N N . HIS A 1 249 ? -2.563 -9.117 30.816 1.00 89.94 249 HIS A N 1
ATOM 1967 C CA . HIS A 1 249 ? -2.686 -7.970 29.903 1.00 89.94 249 HIS A CA 1
ATOM 1968 C C . HIS A 1 249 ? -1.368 -7.226 29.612 1.00 89.94 249 HIS A C 1
ATOM 1970 O O . HIS A 1 249 ? -1.373 -6.254 28.854 1.00 89.94 249 HIS A O 1
ATOM 1976 N N . LEU A 1 250 ? -0.242 -7.660 30.190 1.00 93.88 250 LEU A N 1
ATOM 1977 C CA . LEU A 1 250 ? 1.091 -7.117 29.915 1.00 93.88 250 LEU A CA 1
ATOM 1978 C C . LEU A 1 250 ? 1.998 -8.156 29.256 1.00 93.88 250 LEU A C 1
ATOM 1980 O O . LEU A 1 250 ? 1.890 -9.361 29.492 1.00 93.88 250 LEU A O 1
ATOM 1984 N N . MET A 1 251 ? 2.930 -7.664 28.446 1.00 95.00 251 MET A N 1
ATOM 1985 C CA . MET A 1 251 ? 4.045 -8.435 27.903 1.00 95.00 251 MET A CA 1
ATOM 1986 C C . MET A 1 251 ? 5.345 -7.652 28.023 1.00 95.00 251 MET A C 1
ATOM 1988 O O . MET A 1 251 ? 5.328 -6.424 28.142 1.00 95.00 251 MET A O 1
ATOM 1992 N N . CYS A 1 252 ? 6.475 -8.354 27.939 1.00 94.19 252 CYS A N 1
ATOM 1993 C CA . CYS A 1 252 ? 7.763 -7.711 27.736 1.00 94.19 252 CYS A CA 1
ATOM 1994 C C . CYS A 1 252 ? 8.425 -8.166 26.437 1.00 94.19 252 CYS A C 1
ATOM 1996 O O . CYS A 1 252 ? 8.291 -9.316 26.015 1.00 94.19 252 CYS A O 1
ATOM 1998 N N . ALA A 1 253 ? 9.141 -7.243 25.799 1.00 94.62 253 ALA A N 1
ATOM 1999 C CA . ALA A 1 253 ? 9.870 -7.508 24.567 1.00 94.62 253 ALA A CA 1
ATOM 2000 C C . ALA A 1 253 ? 11.183 -6.723 24.517 1.00 94.62 253 ALA A C 1
ATOM 2002 O O . ALA A 1 253 ? 11.288 -5.597 25.015 1.00 94.62 253 ALA A O 1
ATOM 2003 N N . GLY A 1 254 ? 12.200 -7.325 23.912 1.00 91.69 254 GLY A N 1
ATOM 2004 C CA . GLY A 1 254 ? 13.550 -6.771 23.860 1.00 91.69 254 GLY A CA 1
ATOM 2005 C C . GLY A 1 254 ? 14.435 -7.510 22.865 1.00 91.69 254 GLY A C 1
ATOM 2006 O O . GLY A 1 254 ? 14.017 -8.496 22.262 1.00 91.69 254 GLY A O 1
ATOM 2007 N N . HIS A 1 255 ? 15.661 -7.031 22.693 1.00 86.06 255 HIS A N 1
ATOM 2008 C CA . HIS A 1 255 ? 16.682 -7.707 21.899 1.00 86.06 255 HIS A CA 1
ATOM 2009 C C . HIS A 1 255 ? 17.605 -8.527 22.806 1.00 86.06 255 HIS A C 1
ATOM 2011 O O . HIS A 1 255 ? 18.043 -8.028 23.843 1.00 86.06 255 HIS A O 1
ATOM 2017 N N . GLU A 1 256 ? 17.900 -9.776 22.434 1.00 75.94 256 GLU A N 1
ATOM 2018 C CA . GLU A 1 256 ? 18.631 -10.723 23.296 1.00 75.94 256 GLU A CA 1
ATOM 2019 C C . GLU A 1 256 ? 20.049 -10.244 23.638 1.00 75.94 256 GLU A C 1
ATOM 2021 O O . GLU A 1 256 ? 20.508 -10.403 24.767 1.00 75.94 256 GLU A O 1
ATOM 2026 N N . GLU A 1 257 ? 20.720 -9.587 22.690 1.00 76.38 257 GLU A N 1
ATOM 2027 C CA . GLU A 1 257 ? 22.064 -9.020 22.873 1.00 76.38 257 GLU A CA 1
ATOM 2028 C C . GLU A 1 257 ? 22.044 -7.596 23.469 1.00 76.38 257 GLU A C 1
ATOM 2030 O O . GLU A 1 257 ? 23.088 -6.967 23.656 1.00 76.38 257 GLU A O 1
ATOM 2035 N N . GLY A 1 258 ? 20.854 -7.064 23.770 1.00 70.94 258 GLY A N 1
ATOM 2036 C CA . GLY A 1 258 ? 20.642 -5.649 24.078 1.00 70.94 258 GLY A CA 1
ATOM 2037 C C . GLY A 1 258 ? 20.716 -4.783 22.821 1.00 70.94 258 GLY A C 1
ATOM 2038 O O . GLY A 1 258 ? 20.709 -5.311 21.713 1.00 70.94 258 GLY A O 1
ATOM 2039 N N . GLN A 1 259 ? 20.803 -3.458 22.989 1.00 72.44 259 GLN A N 1
ATOM 2040 C CA . GLN A 1 259 ? 20.960 -2.427 21.936 1.00 72.44 259 GLN A CA 1
ATOM 2041 C C . GLN A 1 259 ? 19.657 -1.911 21.307 1.00 72.44 259 GLN A C 1
ATOM 2043 O O . GLN A 1 259 ? 19.553 -0.710 21.064 1.00 72.44 259 GLN A O 1
ATOM 2048 N N . PHE A 1 260 ? 18.648 -2.764 21.115 1.00 81.44 260 PHE A N 1
ATOM 2049 C CA . PHE A 1 260 ? 17.352 -2.361 20.555 1.00 81.44 260 PHE A CA 1
ATOM 2050 C C . PHE A 1 260 ? 16.224 -2.448 21.589 1.00 81.44 260 PHE A C 1
ATOM 2052 O O . PHE A 1 260 ? 16.119 -3.412 22.350 1.00 81.44 260 PHE A O 1
ATOM 2059 N N . GLY A 1 261 ? 15.360 -1.434 21.613 1.00 85.94 261 GLY A N 1
ATOM 2060 C CA . GLY A 1 261 ? 14.189 -1.373 22.484 1.00 85.94 261 GLY A CA 1
ATOM 2061 C C . GLY A 1 261 ? 13.483 -0.025 22.396 1.00 85.94 261 GLY A C 1
ATOM 2062 O O . GLY A 1 261 ? 14.036 0.935 21.866 1.00 85.94 261 GLY A O 1
ATOM 2063 N N . SER A 1 262 ? 12.269 0.045 22.939 1.00 89.06 262 SER A N 1
ATOM 2064 C CA . SER A 1 262 ? 11.505 1.290 23.018 1.00 89.06 262 SER A CA 1
ATOM 2065 C C . SER A 1 262 ? 12.209 2.326 23.881 1.00 89.06 262 SER A C 1
ATOM 2067 O O . SER A 1 262 ? 12.788 1.993 24.922 1.00 89.06 262 SER A O 1
ATOM 2069 N N . CYS A 1 263 ? 12.099 3.586 23.482 1.00 89.25 263 CYS A N 1
ATOM 2070 C CA . CYS A 1 263 ? 12.667 4.706 24.199 1.00 89.25 263 CYS A CA 1
ATOM 2071 C C . CYS A 1 263 ? 11.680 5.857 24.384 1.00 89.25 263 CYS A C 1
ATOM 2073 O O . CYS A 1 263 ? 10.536 5.823 23.933 1.00 89.25 263 CYS A O 1
ATOM 2075 N N . GLN A 1 264 ? 12.121 6.897 25.096 1.00 87.62 264 GLN A N 1
ATOM 2076 C CA . GLN A 1 264 ? 11.306 8.085 25.323 1.00 87.62 264 GLN A CA 1
ATOM 2077 C C . GLN A 1 264 ? 10.847 8.669 23.979 1.00 87.62 264 GLN A C 1
ATOM 2079 O O . GLN A 1 264 ? 11.682 9.017 23.144 1.00 87.62 264 GLN A O 1
ATOM 2084 N N . GLY A 1 265 ? 9.532 8.805 23.809 1.00 88.31 265 GLY A N 1
ATOM 2085 C CA . GLY A 1 265 ? 8.886 9.236 22.565 1.00 88.31 265 GLY A CA 1
ATOM 2086 C C . GLY A 1 265 ? 8.161 8.106 21.831 1.00 88.31 265 GLY A C 1
ATOM 2087 O O . GLY A 1 265 ? 7.147 8.367 21.198 1.00 88.31 265 GLY A O 1
ATOM 2088 N N . ASP A 1 266 ? 8.579 6.848 22.001 1.00 92.75 266 ASP A N 1
ATOM 2089 C CA . ASP A 1 266 ? 7.909 5.709 21.353 1.00 92.75 266 ASP A CA 1
ATOM 2090 C C . ASP A 1 266 ? 6.586 5.323 22.026 1.00 92.75 266 ASP A C 1
ATOM 2092 O O . ASP A 1 266 ? 5.821 4.555 21.451 1.00 92.75 266 ASP A O 1
ATOM 2096 N N . SER A 1 267 ? 6.305 5.841 23.228 1.00 94.25 267 SER A N 1
ATOM 2097 C CA . SER A 1 267 ? 5.070 5.591 23.976 1.00 94.25 267 SER A CA 1
ATOM 2098 C C . SER A 1 267 ? 3.823 5.748 23.107 1.00 94.25 267 SER A C 1
ATOM 2100 O O . SER A 1 267 ? 3.663 6.754 22.417 1.00 94.25 267 SER A O 1
ATOM 2102 N N . GLY A 1 268 ? 2.937 4.754 23.150 1.00 95.88 268 GLY A N 1
ATOM 2103 C CA . GLY A 1 268 ? 1.742 4.672 22.310 1.00 95.88 268 GLY A CA 1
ATOM 2104 C C . GLY A 1 268 ? 1.977 4.133 20.896 1.00 95.88 268 GLY A C 1
ATOM 2105 O O . GLY A 1 268 ? 1.015 3.818 20.197 1.00 95.88 268 GLY A O 1
ATOM 2106 N N . GLY A 1 269 ? 3.235 3.983 20.478 1.00 96.31 269 GLY A N 1
ATOM 2107 C CA . GLY A 1 269 ? 3.621 3.346 19.225 1.00 96.31 269 GLY A CA 1
ATOM 2108 C C . GLY A 1 269 ? 3.432 1.824 19.249 1.00 96.31 269 GLY A C 1
ATOM 2109 O O . GLY A 1 269 ? 3.197 1.235 20.310 1.00 96.31 269 GLY A O 1
ATOM 2110 N N . PRO A 1 270 ? 3.516 1.164 18.086 1.00 96.69 270 PRO A N 1
ATOM 2111 C CA . PRO A 1 270 ? 3.203 -0.248 17.970 1.00 96.69 270 PRO A CA 1
ATOM 2112 C C . PRO A 1 270 ? 4.438 -1.148 18.120 1.00 96.69 270 PRO A C 1
ATOM 2114 O O . PRO A 1 270 ? 5.529 -0.834 17.634 1.00 96.69 270 PRO A O 1
ATOM 2117 N N . ILE A 1 271 ? 4.226 -2.337 18.687 1.00 95.00 271 ILE A N 1
ATOM 2118 C CA . ILE A 1 271 ? 4.996 -3.530 18.313 1.00 95.00 271 ILE A CA 1
ATOM 2119 C C . ILE A 1 271 ? 4.117 -4.424 17.446 1.00 95.00 271 ILE A C 1
ATOM 2121 O O . ILE A 1 271 ? 2.944 -4.654 17.754 1.00 95.00 271 ILE A O 1
ATOM 2125 N N . MET A 1 272 ? 4.664 -4.887 16.325 1.00 92.75 272 MET A N 1
ATOM 2126 C CA . MET A 1 272 ? 3.871 -5.536 15.284 1.00 92.75 272 MET A CA 1
ATOM 2127 C C . MET A 1 272 ? 4.513 -6.824 14.809 1.00 92.75 272 MET A C 1
ATOM 2129 O O . MET A 1 272 ? 5.730 -6.906 14.624 1.00 92.75 272 MET A O 1
ATOM 2133 N N . GLN A 1 273 ? 3.660 -7.794 14.524 1.00 88.50 273 GLN A N 1
ATOM 2134 C CA . GLN A 1 273 ? 4.016 -9.015 13.837 1.00 88.50 273 GLN A CA 1
ATOM 2135 C C . GLN A 1 273 ? 3.674 -8.896 12.353 1.00 88.50 273 GLN A C 1
ATOM 2137 O O . GLN A 1 273 ? 2.628 -8.366 11.978 1.00 88.50 273 GLN A O 1
ATOM 2142 N N . LEU A 1 274 ? 4.545 -9.430 11.502 1.00 82.06 274 LEU A N 1
ATOM 2143 C CA . LEU A 1 274 ? 4.235 -9.644 10.097 1.00 82.06 274 LEU A CA 1
ATOM 2144 C C . LEU A 1 274 ? 3.643 -11.043 9.931 1.00 82.06 274 LEU A C 1
ATOM 2146 O O . LEU A 1 274 ? 4.343 -12.039 10.107 1.00 82.06 274 LEU A O 1
ATOM 2150 N N . ILE A 1 275 ? 2.364 -11.114 9.579 1.00 76.38 275 ILE A N 1
ATOM 2151 C CA . ILE A 1 275 ? 1.722 -12.362 9.174 1.00 76.38 275 ILE A CA 1
ATOM 2152 C C . ILE A 1 275 ? 1.849 -12.454 7.658 1.00 76.38 275 ILE A C 1
ATOM 2154 O O . ILE A 1 275 ? 1.229 -11.677 6.930 1.00 76.38 275 ILE A O 1
ATOM 2158 N N . ALA A 1 276 ? 2.677 -13.386 7.192 1.00 66.12 276 ALA A N 1
ATOM 2159 C CA . ALA A 1 276 ? 2.877 -13.671 5.779 1.00 66.12 276 ALA A CA 1
ATOM 2160 C C . ALA A 1 276 ? 2.525 -15.135 5.505 1.00 66.12 276 ALA A C 1
ATOM 2162 O O . ALA A 1 276 ? 3.207 -16.040 5.978 1.00 66.12 276 ALA A O 1
ATOM 2163 N N . ASN A 1 277 ? 1.463 -15.358 4.737 1.00 63.00 277 ASN A N 1
ATOM 2164 C CA . ASN A 1 277 ? 1.136 -16.649 4.145 1.00 63.00 277 ASN A CA 1
ATOM 2165 C C . ASN A 1 277 ? 1.096 -16.519 2.611 1.00 63.00 277 ASN A C 1
ATOM 2167 O O . ASN A 1 277 ? 1.324 -15.437 2.057 1.00 63.00 277 ASN A O 1
ATOM 2171 N N . ASP A 1 278 ? 0.830 -17.620 1.911 1.00 48.31 278 ASP A N 1
ATOM 2172 C CA . ASP A 1 278 ? 0.859 -17.655 0.444 1.00 48.31 278 ASP A CA 1
ATOM 2173 C C . ASP A 1 278 ? -0.162 -16.715 -0.218 1.00 48.31 278 ASP A C 1
ATOM 2175 O O . ASP A 1 278 ? 0.018 -16.335 -1.373 1.00 48.31 278 ASP A O 1
ATOM 2179 N N . THR A 1 279 ? -1.180 -16.269 0.520 1.00 49.22 279 THR A N 1
ATOM 2180 C CA . THR A 1 279 ? -2.301 -15.463 0.009 1.00 49.22 279 THR A CA 1
ATOM 2181 C C . THR A 1 279 ? -2.376 -14.043 0.581 1.00 49.22 279 THR A C 1
ATOM 2183 O O . THR A 1 279 ? -2.976 -13.160 -0.024 1.00 49.22 279 THR A O 1
ATOM 2186 N N . GLN A 1 280 ? -1.778 -13.790 1.744 1.00 53.88 280 GLN A N 1
ATOM 2187 C CA . GLN A 1 280 ? -1.925 -12.558 2.513 1.00 53.88 280 GLN A CA 1
ATOM 2188 C C . GLN A 1 280 ? -0.615 -12.212 3.220 1.00 53.88 280 GLN A C 1
ATOM 2190 O O . GLN A 1 280 ? 0.003 -13.040 3.888 1.00 53.88 280 GLN A O 1
ATOM 2195 N N . MET A 1 281 ? -0.212 -10.949 3.102 1.00 64.00 281 MET A N 1
ATOM 2196 C CA . MET A 1 281 ? 0.887 -10.368 3.864 1.00 64.00 281 MET A CA 1
ATOM 2197 C C . MET A 1 281 ? 0.368 -9.111 4.555 1.00 64.00 281 MET A C 1
ATOM 2199 O O . MET A 1 281 ? 0.039 -8.143 3.870 1.00 64.00 281 MET A O 1
ATOM 2203 N N . ARG A 1 282 ? 0.273 -9.134 5.888 1.00 74.75 282 ARG A N 1
ATOM 2204 C CA . ARG A 1 282 ? -0.264 -8.026 6.691 1.00 74.75 282 ARG A CA 1
ATOM 2205 C C . ARG A 1 282 ? 0.499 -7.844 7.999 1.00 74.75 282 ARG A C 1
ATOM 2207 O O . ARG A 1 282 ? 0.947 -8.815 8.604 1.00 74.75 282 ARG A O 1
ATOM 2214 N N . TYR A 1 283 ? 0.608 -6.596 8.445 1.00 83.19 283 TYR A N 1
ATOM 2215 C CA . TYR A 1 283 ? 1.118 -6.271 9.775 1.00 83.19 283 TYR A CA 1
ATOM 2216 C C . TYR A 1 283 ? -0.027 -6.245 10.780 1.00 83.19 283 TYR A C 1
ATOM 2218 O O . TYR A 1 283 ? -1.027 -5.563 10.556 1.00 83.19 283 TYR A O 1
ATOM 2226 N N . VAL A 1 284 ? 0.150 -6.967 11.881 1.00 88.56 284 VAL A N 1
ATOM 2227 C CA . VAL A 1 284 ? -0.765 -7.000 13.021 1.00 88.56 284 VAL A CA 1
ATOM 2228 C C . VAL A 1 284 ? -0.065 -6.365 14.211 1.00 88.56 284 VAL A C 1
ATOM 2230 O O . VAL A 1 284 ? 1.007 -6.815 14.613 1.00 88.56 284 VAL A O 1
ATOM 2233 N N . GLN A 1 285 ? -0.648 -5.313 14.775 1.00 94.06 285 GLN A N 1
ATOM 2234 C CA . GLN A 1 285 ? -0.185 -4.740 16.027 1.00 94.06 285 GLN A CA 1
ATOM 2235 C C . GLN A 1 285 ? -0.572 -5.680 17.164 1.00 94.06 285 GLN A C 1
ATOM 2237 O O . GLN A 1 285 ? -1.750 -5.914 17.400 1.00 94.06 285 GLN A O 1
ATOM 2242 N N . VAL A 1 286 ? 0.417 -6.214 17.872 1.00 94.31 286 VAL A N 1
ATOM 2243 C CA . VAL A 1 286 ? 0.185 -7.136 18.997 1.00 94.31 286 VAL A CA 1
ATOM 2244 C C . VAL A 1 286 ? 0.305 -6.425 20.342 1.00 94.31 286 VAL A C 1
ATOM 2246 O O . VAL A 1 286 ? -0.275 -6.869 21.331 1.00 94.31 286 VAL A O 1
ATOM 2249 N N . GLY A 1 287 ? 1.001 -5.285 20.384 1.00 95.81 287 GLY A N 1
ATOM 2250 C CA . GLY A 1 287 ? 1.166 -4.509 21.606 1.00 95.81 287 GLY A CA 1
ATOM 2251 C C . GLY A 1 287 ? 1.353 -3.011 21.396 1.00 95.81 287 GLY A C 1
ATOM 2252 O O . GLY A 1 287 ? 1.620 -2.530 20.289 1.00 95.81 287 GLY A O 1
ATOM 2253 N N . ILE A 1 288 ? 1.206 -2.278 22.497 1.00 97.44 288 ILE A N 1
ATOM 2254 C CA . ILE A 1 288 ? 1.372 -0.823 22.582 1.00 97.44 288 ILE A CA 1
ATOM 2255 C C . ILE A 1 288 ? 2.574 -0.532 23.475 1.00 97.44 288 ILE A C 1
ATOM 2257 O O . ILE A 1 288 ? 2.668 -1.065 24.581 1.00 97.44 288 ILE A O 1
ATOM 2261 N N . VAL A 1 289 ? 3.494 0.307 22.999 1.00 96.19 289 VAL A N 1
ATOM 2262 C CA . VAL A 1 289 ? 4.657 0.751 23.772 1.00 96.19 289 VAL A CA 1
ATOM 2263 C C . VAL A 1 289 ? 4.186 1.522 24.997 1.00 96.19 289 VAL A C 1
ATOM 2265 O O . VAL A 1 289 ? 3.554 2.572 24.877 1.00 96.19 289 VAL A O 1
ATOM 2268 N N . GLN A 1 290 ? 4.560 1.027 26.169 1.00 89.81 290 GLN A N 1
ATOM 2269 C CA . GLN A 1 290 ? 4.231 1.650 27.442 1.00 89.81 290 GLN A CA 1
ATOM 2270 C C . GLN A 1 290 ? 5.465 2.326 28.051 1.00 89.81 290 GLN A C 1
ATOM 2272 O O . GLN A 1 290 ? 5.436 3.504 28.404 1.00 89.81 290 GLN A O 1
ATOM 2277 N N . GLY A 1 291 ? 6.580 1.594 28.145 1.00 85.81 291 GLY A N 1
ATOM 2278 C CA . GLY A 1 291 ? 7.833 2.120 28.681 1.00 85.81 291 GLY A CA 1
ATOM 2279 C C . GLY A 1 291 ? 8.781 1.032 29.177 1.00 85.81 291 GLY A C 1
ATOM 2280 O O . GLY A 1 291 ? 8.782 -0.092 28.689 1.00 85.81 291 GLY A O 1
ATOM 2281 N N . GLY A 1 292 ? 9.615 1.364 30.159 1.00 85.06 292 GLY A N 1
ATOM 2282 C CA . GLY A 1 292 ? 10.562 0.429 30.761 1.00 85.06 292 GLY A CA 1
ATOM 2283 C C . GLY A 1 292 ? 11.070 0.930 32.107 1.00 85.06 292 GLY A C 1
ATOM 2284 O O . GLY A 1 292 ? 10.942 2.106 32.446 1.00 85.06 292 GLY A O 1
ATOM 2285 N N . VAL A 1 293 ? 11.661 0.036 32.896 1.00 80.50 293 VAL A N 1
ATOM 2286 C CA . VAL A 1 293 ? 12.088 0.354 34.272 1.00 80.50 293 VAL A CA 1
ATOM 2287 C C . VAL A 1 293 ? 13.465 1.019 34.348 1.00 80.50 293 VAL A C 1
ATOM 2289 O O . VAL A 1 293 ? 13.781 1.664 35.354 1.00 80.50 293 VAL A O 1
ATOM 2292 N N . ARG A 1 294 ? 14.277 0.907 33.285 1.00 81.19 294 ARG A N 1
ATOM 2293 C CA . ARG A 1 294 ? 15.643 1.445 33.231 1.00 81.19 294 ARG A CA 1
ATOM 2294 C C . ARG A 1 294 ? 15.944 2.246 31.958 1.00 81.19 294 ARG A C 1
ATOM 2296 O O . ARG A 1 294 ? 15.425 3.344 31.797 1.00 81.19 294 ARG A O 1
ATOM 2303 N N . HIS A 1 295 ? 16.862 1.761 31.131 1.00 80.50 295 HIS A N 1
ATOM 2304 C CA . HIS A 1 295 ? 17.371 2.415 29.936 1.00 80.50 295 HIS A CA 1
ATOM 2305 C C . HIS A 1 295 ? 16.784 1.705 28.723 1.00 80.50 295 HIS A C 1
ATOM 2307 O O . HIS A 1 295 ? 16.490 0.513 28.783 1.00 80.50 295 HIS A O 1
ATOM 2313 N N . CYS A 1 296 ? 16.619 2.441 27.633 1.00 83.81 296 CYS A N 1
ATOM 2314 C CA . CYS A 1 296 ? 16.103 1.902 26.382 1.00 83.81 296 CYS A CA 1
ATOM 2315 C C . CYS A 1 296 ? 17.004 0.759 25.889 1.00 83.81 296 CYS A C 1
ATOM 2317 O O . CYS A 1 296 ? 18.227 0.910 25.888 1.00 83.81 296 CYS A O 1
ATOM 2319 N N . GLY A 1 297 ? 16.407 -0.376 25.514 1.00 81.56 297 GLY A N 1
ATOM 2320 C CA . GLY A 1 297 ? 17.136 -1.542 25.001 1.00 81.56 297 GLY A CA 1
ATOM 2321 C C . GLY A 1 297 ? 18.035 -2.265 26.015 1.00 81.56 297 GLY A C 1
ATOM 2322 O O . GLY A 1 297 ? 19.025 -2.876 25.606 1.00 81.56 297 GLY A O 1
ATOM 2323 N N . ASP A 1 298 ? 17.739 -2.188 27.322 1.00 84.81 298 ASP A N 1
ATOM 2324 C CA . ASP A 1 298 ? 18.470 -2.954 28.344 1.00 84.81 298 ASP A CA 1
ATOM 2325 C C . ASP A 1 298 ? 18.175 -4.465 28.194 1.00 84.81 298 ASP A C 1
ATOM 2327 O O . ASP A 1 298 ? 17.021 -4.875 28.338 1.00 84.81 298 ASP A O 1
ATOM 2331 N N . PRO A 1 299 ? 19.192 -5.315 27.950 1.00 81.75 299 PRO A N 1
ATOM 2332 C CA . PRO A 1 299 ? 18.989 -6.755 27.775 1.00 81.75 299 PRO A CA 1
ATOM 2333 C C . PRO A 1 299 ? 18.517 -7.469 29.047 1.00 81.75 299 PRO A C 1
ATOM 2335 O O . PRO A 1 299 ? 17.960 -8.558 28.969 1.00 81.75 299 PRO A O 1
ATOM 2338 N N . LYS A 1 300 ? 18.752 -6.893 30.234 1.00 84.75 300 LYS A N 1
ATOM 2339 C CA . LYS A 1 300 ? 18.352 -7.495 31.515 1.00 84.75 300 LYS A CA 1
ATOM 2340 C C . LYS A 1 300 ? 16.916 -7.163 31.897 1.00 84.75 300 LYS A C 1
ATOM 2342 O O . LYS A 1 300 ? 16.308 -7.920 32.648 1.00 84.75 300 LYS A O 1
ATOM 2347 N N . TYR A 1 301 ? 16.402 -6.032 31.421 1.00 87.88 301 TYR A N 1
ATOM 2348 C CA . TYR A 1 301 ? 15.072 -5.533 31.760 1.00 87.88 301 TYR A CA 1
ATOM 2349 C C . TYR A 1 301 ? 14.352 -5.107 30.474 1.00 87.88 301 TYR A C 1
ATOM 2351 O O . TYR A 1 301 ? 14.373 -3.919 30.135 1.00 87.88 301 TYR A O 1
ATOM 2359 N N . PRO A 1 302 ? 13.758 -6.071 29.741 1.00 91.44 302 PRO A N 1
ATOM 2360 C CA . PRO A 1 302 ? 13.061 -5.790 28.491 1.00 91.44 302 PRO A CA 1
ATOM 2361 C C . PRO A 1 302 ? 11.957 -4.738 28.654 1.00 91.44 302 PRO A C 1
ATOM 2363 O O . PRO A 1 302 ? 11.409 -4.555 29.743 1.00 91.44 302 PRO A O 1
ATOM 2366 N N . GLY A 1 303 ? 11.616 -4.058 27.558 1.00 91.94 303 GLY A N 1
ATOM 2367 C CA . GLY A 1 303 ? 10.551 -3.053 27.548 1.00 91.94 303 GLY A CA 1
ATOM 2368 C C . GLY A 1 303 ? 9.193 -3.662 27.889 1.00 91.94 303 GLY A C 1
ATOM 2369 O O . GLY A 1 303 ? 8.978 -4.855 27.680 1.00 91.94 303 GLY A O 1
ATOM 2370 N N . ILE A 1 304 ? 8.287 -2.838 28.403 1.00 93.81 304 ILE A N 1
ATOM 2371 C CA . ILE A 1 304 ? 6.943 -3.215 28.842 1.00 93.81 304 ILE A CA 1
ATOM 2372 C C . ILE A 1 304 ? 5.940 -2.734 27.796 1.00 93.81 304 ILE A C 1
ATOM 2374 O O . ILE A 1 304 ? 6.027 -1.597 27.316 1.00 93.81 304 ILE A O 1
ATOM 2378 N N . TYR A 1 305 ? 4.988 -3.601 27.459 1.00 95.38 305 TYR A N 1
ATOM 2379 C CA . TYR A 1 305 ? 3.969 -3.337 26.454 1.00 95.38 305 TYR A CA 1
ATOM 2380 C C . TYR A 1 305 ? 2.603 -3.833 26.926 1.00 95.38 305 TYR A C 1
ATOM 2382 O O . TYR A 1 305 ? 2.485 -4.907 27.523 1.00 95.38 305 TYR A O 1
ATOM 2390 N N . THR A 1 306 ? 1.567 -3.069 26.594 1.00 95.44 306 THR A N 1
ATOM 2391 C CA . THR A 1 306 ? 0.169 -3.466 26.785 1.00 95.44 306 THR A CA 1
ATOM 2392 C C . THR A 1 306 ? -0.224 -4.473 25.700 1.00 95.44 306 THR A C 1
ATOM 2394 O O . THR A 1 306 ? 0.022 -4.213 24.520 1.00 95.44 306 THR A O 1
ATOM 2397 N N . ARG A 1 307 ? -0.819 -5.613 26.079 1.00 93.75 307 ARG A N 1
ATOM 2398 C CA . ARG A 1 307 ? -1.275 -6.672 25.158 1.00 93.75 307 ARG A CA 1
ATOM 2399 C C . ARG A 1 307 ? -2.607 -6.319 24.509 1.00 93.75 307 ARG A C 1
ATOM 2401 O O . ARG A 1 307 ? -3.587 -6.115 25.215 1.00 93.75 307 ARG A O 1
ATOM 2408 N N . ILE A 1 308 ? -2.664 -6.283 23.180 1.00 93.25 308 ILE A N 1
ATOM 2409 C CA . ILE A 1 308 ? -3.907 -5.940 22.467 1.00 93.25 308 ILE A CA 1
ATOM 2410 C C . ILE A 1 308 ? -4.871 -7.128 22.428 1.00 93.25 308 ILE A C 1
ATOM 2412 O O . ILE A 1 308 ? -6.072 -6.941 22.568 1.00 93.25 308 ILE A O 1
ATOM 2416 N N . ASP A 1 309 ? -4.340 -8.340 22.300 1.00 89.00 309 ASP A N 1
ATOM 2417 C CA . ASP A 1 309 ? -5.067 -9.614 22.273 1.00 89.00 309 ASP A CA 1
ATOM 2418 C C . ASP A 1 309 ? -5.715 -9.995 23.613 1.00 89.00 309 ASP A C 1
ATOM 2420 O O . ASP A 1 309 ? -6.439 -10.985 23.686 1.00 89.00 309 ASP A O 1
ATOM 2424 N N . ASN A 1 310 ? -5.464 -9.235 24.684 1.00 91.25 310 ASN A N 1
ATOM 2425 C CA . ASN A 1 310 ? -6.176 -9.428 25.937 1.00 91.25 310 ASN A CA 1
ATOM 2426 C C . ASN A 1 310 ? -7.679 -9.130 25.737 1.00 91.25 310 ASN A C 1
ATOM 2428 O O . ASN A 1 310 ? -8.000 -8.056 25.223 1.00 91.25 310 ASN A O 1
ATOM 2432 N N . PRO A 1 311 ? -8.597 -10.011 26.181 1.00 87.75 311 PRO A N 1
ATOM 2433 C CA . PRO A 1 311 ? -10.027 -9.855 25.926 1.00 87.75 311 PRO A CA 1
ATOM 2434 C C . PRO A 1 311 ? -10.616 -8.533 26.417 1.00 87.75 311 PRO A C 1
ATOM 2436 O O . PRO A 1 311 ? -11.381 -7.918 25.688 1.00 87.75 311 PRO A O 1
ATOM 2439 N N . GLU A 1 312 ? -10.223 -8.051 27.601 1.00 90.06 312 GLU A N 1
ATOM 2440 C CA . GLU A 1 312 ? -10.745 -6.783 28.133 1.00 90.06 312 GLU A CA 1
ATOM 2441 C C . GLU A 1 312 ? -10.259 -5.580 27.313 1.00 90.06 312 GLU A C 1
ATOM 2443 O O . GLU A 1 312 ? -11.003 -4.631 27.071 1.00 90.06 312 GLU A O 1
ATOM 2448 N N . ILE A 1 313 ? -9.006 -5.625 26.852 1.00 91.75 313 ILE A N 1
ATOM 2449 C CA . ILE A 1 313 ? -8.436 -4.573 26.006 1.00 91.75 313 ILE A CA 1
ATOM 2450 C C . ILE A 1 313 ? -9.065 -4.614 24.614 1.00 91.75 313 ILE A C 1
ATOM 2452 O O . ILE A 1 313 ? -9.411 -3.563 24.077 1.00 91.75 313 ILE A O 1
ATOM 2456 N N . THR A 1 314 ? -9.251 -5.807 24.045 1.00 88.19 314 THR A N 1
ATOM 2457 C CA . THR A 1 314 ? -9.961 -5.994 22.775 1.00 88.19 314 THR A CA 1
ATOM 2458 C C . THR A 1 314 ? -11.392 -5.471 22.886 1.00 88.19 314 THR A C 1
ATOM 2460 O O . THR A 1 314 ? -11.797 -4.661 22.060 1.00 88.19 314 THR A O 1
ATOM 2463 N N . GLU A 1 315 ? -12.129 -5.838 23.936 1.00 85.31 315 GLU A N 1
ATOM 2464 C CA . GLU A 1 315 ? -13.495 -5.370 24.190 1.00 85.31 315 GLU A CA 1
ATOM 2465 C C . GLU A 1 315 ? -13.559 -3.846 24.337 1.00 85.31 315 GLU A C 1
ATOM 2467 O O . GLU A 1 315 ? -14.422 -3.205 23.740 1.00 85.31 315 GLU A O 1
ATOM 2472 N N . PHE A 1 316 ? -12.613 -3.237 25.059 1.00 89.94 316 PHE A N 1
ATOM 2473 C CA . PHE A 1 316 ? -12.499 -1.781 25.140 1.00 89.94 316 PHE A CA 1
ATOM 2474 C C . PHE A 1 316 ? -12.295 -1.151 23.759 1.00 89.94 316 PHE A C 1
ATOM 2476 O O . PHE A 1 316 ? -13.022 -0.225 23.396 1.00 89.94 316 PHE A O 1
ATOM 2483 N N . ILE A 1 317 ? -11.339 -1.657 22.975 1.00 90.94 317 ILE A N 1
ATOM 2484 C CA . ILE A 1 317 ? -11.057 -1.149 21.630 1.00 90.94 317 ILE A CA 1
ATOM 2485 C C . ILE A 1 317 ? -12.305 -1.273 20.749 1.00 90.94 317 ILE A C 1
ATOM 2487 O O . ILE A 1 317 ? -12.711 -0.302 20.108 1.00 90.94 317 ILE A O 1
ATOM 2491 N N . GLU A 1 318 ? -12.953 -2.435 20.761 1.00 84.44 318 GLU A N 1
ATOM 2492 C CA . GLU A 1 318 ? -14.196 -2.662 20.035 1.00 84.44 318 GLU A CA 1
ATOM 2493 C C . GLU A 1 318 ? -15.308 -1.724 20.493 1.00 84.44 318 GLU A C 1
ATOM 2495 O O . GLU A 1 318 ? -15.982 -1.159 19.648 1.00 84.44 318 GLU A O 1
ATOM 2500 N N . SER A 1 319 ? -15.493 -1.505 21.795 1.00 82.25 319 SER A N 1
ATOM 2501 C CA . SER A 1 319 ? -16.551 -0.630 22.320 1.00 82.25 319 SER A CA 1
ATOM 2502 C C . SER A 1 319 ? -16.431 0.824 21.848 1.00 82.25 319 SER A C 1
ATOM 2504 O O . SER A 1 319 ? -17.431 1.533 21.776 1.00 82.25 319 SER A O 1
ATOM 2506 N N . VAL A 1 320 ? -15.214 1.267 21.512 1.00 84.50 320 VAL A N 1
ATOM 2507 C CA . VAL A 1 320 ? -14.939 2.623 21.018 1.00 84.50 320 VAL A CA 1
ATOM 2508 C C . VAL A 1 320 ? -15.028 2.709 19.494 1.00 84.50 320 VAL A C 1
ATOM 2510 O O . VAL A 1 320 ? -15.493 3.720 18.969 1.00 84.50 320 VAL A O 1
ATOM 2513 N N . ILE A 1 321 ? -14.533 1.689 18.781 1.00 77.19 321 ILE A N 1
ATOM 2514 C CA . ILE A 1 321 ? -14.497 1.670 17.308 1.00 77.19 321 ILE A CA 1
ATOM 2515 C C . ILE A 1 321 ? -15.830 1.222 16.715 1.00 77.19 321 ILE A C 1
ATOM 2517 O O . ILE A 1 321 ? -16.156 1.637 15.599 1.00 77.19 321 ILE A O 1
ATOM 2521 N N . LYS A 1 322 ? -16.595 0.390 17.436 1.00 63.38 322 LYS A N 1
ATOM 2522 C CA . LYS A 1 322 ? -17.960 0.034 17.055 1.00 63.38 322 LYS A CA 1
ATOM 2523 C C . LYS A 1 322 ? -18.693 1.342 16.755 1.00 63.38 322 LYS A C 1
ATOM 2525 O O . LYS A 1 322 ? -18.605 2.286 17.550 1.00 63.38 322 LYS A O 1
ATOM 2530 N N . PRO A 1 323 ? -19.386 1.442 15.607 1.00 44.47 323 PRO A N 1
ATOM 2531 C CA . PRO A 1 323 ? -20.352 2.505 15.425 1.00 44.47 323 PRO A CA 1
ATOM 2532 C C . PRO A 1 323 ? -21.206 2.547 16.687 1.00 44.47 323 PRO A C 1
ATOM 2534 O O . PRO A 1 323 ? -21.513 1.494 17.253 1.00 44.47 323 PRO A O 1
ATOM 2537 N N . ALA A 1 324 ? -21.596 3.741 17.137 1.00 31.06 324 ALA A N 1
ATOM 2538 C CA . ALA A 1 324 ? -22.790 3.792 17.959 1.00 31.06 324 ALA A CA 1
ATOM 2539 C C . ALA A 1 324 ? -23.816 2.908 17.232 1.00 31.06 324 ALA A C 1
ATOM 2541 O O . ALA A 1 324 ? -24.051 3.129 16.035 1.00 31.06 324 ALA A O 1
ATOM 2542 N N . ASN A 1 325 ? -24.321 1.910 17.967 1.00 33.97 325 ASN A N 1
ATOM 2543 C CA . ASN A 1 325 ? -25.352 0.934 17.622 1.00 33.97 325 ASN A CA 1
ATOM 2544 C C . ASN A 1 325 ? -24.855 -0.368 16.944 1.00 33.97 325 ASN A C 1
ATOM 2546 O O . ASN A 1 325 ? -24.238 -0.339 15.888 1.00 33.97 325 ASN A O 1
ATOM 2550 N N . GLU A 1 326 ? -25.106 -1.584 17.442 1.00 37.25 326 GLU A N 1
ATOM 2551 C CA . GLU A 1 326 ? -26.248 -2.058 18.243 1.00 37.25 326 GLU A CA 1
ATOM 2552 C C . GLU A 1 326 ? -27.559 -1.361 17.873 1.00 37.25 326 GLU A C 1
ATOM 2554 O O . GLU A 1 326 ? -28.134 -0.598 18.637 1.00 37.25 326 GLU A O 1
ATOM 2559 N N . TYR A 1 327 ? -28.034 -1.609 16.654 1.00 41.38 327 TYR A N 1
ATOM 2560 C CA . TYR A 1 327 ? -29.424 -1.335 16.311 1.00 41.38 327 TYR A CA 1
ATOM 2561 C C . TYR A 1 327 ? -30.206 -2.620 16.037 1.00 41.38 327 TYR A C 1
ATOM 2563 O O . TYR A 1 327 ? -30.653 -2.829 14.916 1.00 41.38 327 TYR A O 1
ATOM 2571 N N . PRO A 1 328 ? -30.460 -3.471 17.044 1.00 39.97 328 PRO A N 1
ATOM 2572 C CA . PRO A 1 328 ? -31.718 -4.206 17.086 1.00 39.97 328 PRO A CA 1
ATOM 2573 C C . PRO A 1 328 ? -32.900 -3.234 17.243 1.00 39.97 328 PRO A C 1
ATOM 2575 O O . PRO A 1 328 ? -33.922 -3.405 16.585 1.00 39.97 328 PRO A O 1
ATOM 2578 N N . ASP A 1 329 ? -32.735 -2.174 18.045 1.00 39.09 329 ASP A N 1
ATOM 2579 C CA . ASP A 1 329 ? -33.847 -1.303 18.445 1.00 39.09 329 ASP A CA 1
ATOM 2580 C C . ASP A 1 329 ? -34.199 -0.225 17.407 1.00 39.09 329 ASP A C 1
ATOM 2582 O O . ASP A 1 329 ? -35.378 0.002 17.162 1.00 39.09 329 ASP A O 1
ATOM 2586 N N . LEU A 1 330 ? -33.227 0.370 16.699 1.00 36.38 330 LEU A N 1
ATOM 2587 C CA . LEU A 1 330 ? -33.550 1.294 15.595 1.00 36.38 330 LEU A CA 1
ATOM 2588 C C . LEU A 1 330 ? -33.949 0.552 14.324 1.00 36.38 330 LEU A C 1
ATOM 2590 O O . LEU A 1 330 ? -34.754 1.082 13.580 1.00 36.38 330 LEU A O 1
ATOM 2594 N N . LEU A 1 331 ? -33.462 -0.674 14.075 1.00 38.19 331 LEU A N 1
ATOM 2595 C CA . LEU A 1 331 ? -34.023 -1.517 13.007 1.00 38.19 331 LEU A CA 1
ATOM 2596 C C . LEU A 1 331 ? -35.472 -1.912 13.331 1.00 38.19 331 LEU A C 1
ATOM 2598 O O . LEU A 1 331 ? -36.298 -1.969 12.427 1.00 38.19 331 LEU A O 1
ATOM 2602 N N . LYS A 1 332 ? -35.814 -2.117 14.609 1.00 40.75 332 LYS A N 1
ATOM 2603 C CA . LYS A 1 332 ? -37.212 -2.243 15.028 1.00 40.75 332 LYS A CA 1
ATOM 2604 C C . LYS A 1 332 ? -37.998 -0.955 14.805 1.00 40.75 332 LYS A C 1
ATOM 2606 O O . LYS A 1 332 ? -39.013 -1.008 14.130 1.00 40.75 332 LYS A O 1
ATOM 2611 N N . GLU A 1 333 ? -37.529 0.205 15.259 1.00 40.53 333 GLU A N 1
ATOM 2612 C CA . GLU A 1 333 ? -38.254 1.471 15.041 1.00 40.53 333 GLU A CA 1
ATOM 2613 C C . GLU A 1 333 ? -38.357 1.879 13.556 1.00 40.53 333 GLU A C 1
ATOM 2615 O O . GLU A 1 333 ? -39.379 2.428 13.148 1.00 40.53 333 GLU A O 1
ATOM 2620 N N . LEU A 1 334 ? -37.351 1.570 12.728 1.00 40.16 334 LEU A N 1
ATOM 2621 C CA . LEU A 1 334 ? -37.333 1.834 11.281 1.00 40.16 334 LEU A CA 1
ATOM 2622 C C . LEU A 1 334 ? -38.326 0.963 10.495 1.00 40.16 334 LEU A C 1
ATOM 2624 O O . LEU A 1 334 ? -38.866 1.430 9.494 1.00 40.16 334 LEU A O 1
ATOM 2628 N N . PHE A 1 335 ? -38.560 -0.285 10.923 1.00 40.09 335 PHE A N 1
ATOM 2629 C CA . PHE A 1 335 ? -39.308 -1.281 10.141 1.00 40.09 335 PHE A CA 1
ATOM 2630 C C . PHE A 1 335 ? -40.592 -1.808 10.815 1.00 40.09 335 PHE A C 1
ATOM 2632 O O . PHE A 1 335 ? -41.422 -2.412 10.137 1.00 40.09 335 PHE A O 1
ATOM 2639 N N . GLU A 1 336 ? -40.829 -1.551 12.108 1.00 39.81 336 GLU A N 1
ATOM 2640 C CA . GLU A 1 336 ? -42.096 -1.884 12.792 1.00 39.81 336 GLU A CA 1
ATOM 2641 C C . GLU A 1 336 ? -43.236 -0.904 12.440 1.00 39.81 336 GLU A C 1
ATOM 2643 O O . GLU A 1 336 ? -44.403 -1.210 12.680 1.00 39.81 336 GLU A O 1
ATOM 2648 N N . GLY A 1 337 ? -42.931 0.245 11.819 1.00 39.72 337 GLY A N 1
ATOM 2649 C CA . GLY A 1 337 ? -43.927 1.226 11.365 1.00 39.72 337 GLY A CA 1
ATOM 2650 C C . GLY A 1 337 ? -44.470 1.012 9.946 1.00 39.72 337 GLY A C 1
ATOM 2651 O O . GLY A 1 337 ? -45.447 1.655 9.561 1.00 39.72 337 GLY A O 1
ATOM 2652 N N . THR A 1 338 ? -43.868 0.128 9.149 1.00 38.09 338 THR A N 1
ATOM 2653 C CA . THR A 1 338 ? -44.284 -0.099 7.760 1.00 38.09 338 THR A CA 1
ATOM 2654 C C . THR A 1 338 ? -45.153 -1.343 7.670 1.00 38.09 338 THR A C 1
ATOM 2656 O O . THR A 1 338 ? -44.693 -2.434 7.327 1.00 38.09 338 THR A O 1
ATOM 2659 N N . GLU A 1 339 ? -46.442 -1.186 7.976 1.00 34.31 339 GLU A N 1
ATOM 2660 C CA . GLU A 1 339 ? -47.426 -2.126 7.454 1.00 34.31 339 GLU A CA 1
ATOM 2661 C C . GLU A 1 339 ? -47.306 -2.153 5.925 1.00 34.31 339 GLU A C 1
ATOM 2663 O O . GLU A 1 339 ? -47.342 -1.123 5.256 1.00 34.31 339 GLU A O 1
ATOM 2668 N N . THR A 1 340 ? -47.224 -3.371 5.396 1.00 31.69 340 THR A N 1
ATOM 2669 C CA . THR A 1 340 ? -47.225 -3.760 3.982 1.00 31.69 340 THR A CA 1
ATOM 2670 C C . THR A 1 340 ? -45.883 -3.705 3.251 1.00 31.69 340 THR A C 1
ATOM 2672 O O . THR A 1 340 ? -45.315 -2.662 2.942 1.00 31.69 340 THR A O 1
ATOM 2675 N N . GLY A 1 341 ? -45.433 -4.901 2.856 1.00 34.62 341 GLY A N 1
ATOM 2676 C CA . GLY A 1 341 ? -44.563 -5.056 1.705 1.00 34.62 341 GLY A CA 1
ATOM 2677 C C . GLY A 1 341 ? -45.228 -4.426 0.487 1.00 34.62 341 GLY A C 1
ATOM 2678 O O . GLY A 1 341 ? -46.210 -4.954 -0.019 1.00 34.62 341 GLY A O 1
ATOM 2679 N N . ASN A 1 342 ? -44.720 -3.270 0.077 1.00 35.09 342 ASN A N 1
ATOM 2680 C CA . ASN A 1 342 ? -44.876 -2.670 -1.243 1.00 35.09 342 ASN A CA 1
ATOM 2681 C C . ASN A 1 342 ? -44.063 -1.373 -1.278 1.00 35.09 342 ASN A C 1
ATOM 2683 O O . ASN A 1 342 ? -44.612 -0.286 -1.158 1.00 35.09 342 ASN A O 1
ATOM 2687 N N . ILE A 1 343 ? -42.754 -1.475 -1.499 1.00 35.41 343 ILE A N 1
ATOM 2688 C CA . ILE A 1 343 ? -42.042 -0.424 -2.238 1.00 35.41 343 ILE A CA 1
ATOM 2689 C C . ILE A 1 343 ? -41.261 -1.122 -3.351 1.00 35.41 343 ILE A C 1
ATOM 2691 O O . ILE A 1 343 ? -40.035 -1.170 -3.397 1.00 35.41 343 ILE A O 1
ATOM 2695 N N . LEU A 1 344 ? -42.037 -1.760 -4.228 1.00 35.56 344 LEU A N 1
ATOM 2696 C CA . LEU A 1 344 ? -41.634 -1.975 -5.603 1.00 35.56 344 LEU A CA 1
ATOM 2697 C C . LEU A 1 344 ? -41.949 -0.687 -6.361 1.00 35.56 344 LEU A C 1
ATOM 2699 O O . LEU A 1 344 ? -43.103 -0.281 -6.442 1.00 35.56 344 LEU A O 1
ATOM 2703 N N . ASP A 1 345 ? -40.900 -0.148 -6.965 1.00 35.06 345 ASP A N 1
ATOM 2704 C CA . ASP A 1 345 ? -40.938 0.689 -8.157 1.00 35.06 345 ASP A CA 1
ATOM 2705 C C . ASP A 1 345 ? -41.389 2.160 -8.010 1.00 35.06 345 ASP A C 1
ATOM 2707 O O . ASP A 1 345 ? -42.326 2.529 -7.312 1.00 35.06 345 ASP A O 1
ATOM 2711 N N . HIS A 1 346 ? -40.690 2.979 -8.798 1.00 31.27 346 HIS A N 1
ATOM 2712 C CA . HIS A 1 346 ? -40.955 4.365 -9.178 1.00 31.27 346 HIS A CA 1
ATOM 2713 C C . HIS A 1 346 ? -40.529 5.504 -8.234 1.00 31.27 346 HIS A C 1
ATOM 2715 O O . HIS A 1 346 ? -41.266 5.979 -7.381 1.00 31.27 346 HIS A O 1
ATOM 2721 N N . ARG A 1 347 ? -39.374 6.091 -8.592 1.00 33.00 347 ARG A N 1
ATOM 2722 C CA . ARG A 1 347 ? -39.138 7.550 -8.644 1.00 33.00 347 ARG A CA 1
ATOM 2723 C C . ARG A 1 347 ? -39.587 8.358 -7.418 1.00 33.00 347 ARG A C 1
ATOM 2725 O O . ARG A 1 347 ? -40.240 9.390 -7.579 1.00 33.00 347 ARG A O 1
ATOM 2732 N N . VAL A 1 348 ? -39.186 7.970 -6.214 1.00 36.53 348 VAL A N 1
ATOM 2733 C CA . VAL A 1 348 ? -39.318 8.885 -5.080 1.00 36.53 348 VAL A CA 1
ATOM 2734 C C . VAL A 1 348 ? -38.063 9.751 -5.004 1.00 36.53 348 VAL A C 1
ATOM 2736 O O . VAL A 1 348 ? -36.953 9.289 -4.756 1.00 36.53 348 VAL A O 1
ATOM 2739 N N . SER A 1 349 ? -38.252 11.033 -5.304 1.00 39.78 349 SER A N 1
ATOM 2740 C CA . SER A 1 349 ? -37.297 12.103 -5.028 1.00 39.78 349 SER A CA 1
ATOM 2741 C C . SER A 1 349 ? -37.160 12.251 -3.507 1.00 39.78 349 SER A C 1
ATOM 2743 O O . SER A 1 349 ? -37.847 13.077 -2.907 1.00 39.78 349 SER A O 1
ATOM 2745 N N . HIS A 1 350 ? -36.299 11.455 -2.873 1.00 46.41 350 HIS A N 1
ATOM 2746 C CA . HIS A 1 350 ? -35.984 11.597 -1.449 1.00 46.41 350 HIS A CA 1
ATOM 2747 C C . HIS A 1 350 ? -34.955 12.721 -1.259 1.00 46.41 350 HIS A C 1
ATOM 2749 O O . HIS A 1 350 ? -33.754 12.479 -1.208 1.00 46.41 350 HIS A O 1
ATOM 2755 N N . ASN A 1 351 ? -35.440 13.965 -1.211 1.00 44.56 351 ASN A N 1
ATOM 2756 C CA . ASN A 1 351 ? -34.652 15.159 -0.866 1.00 44.56 351 ASN A CA 1
ATOM 2757 C C . ASN A 1 351 ? -34.761 15.521 0.629 1.00 44.56 351 ASN A C 1
ATOM 2759 O O . ASN A 1 351 ? -34.385 16.629 1.009 1.00 44.56 351 ASN A O 1
ATOM 2763 N N . ASP A 1 352 ? -35.299 14.624 1.460 1.00 45.34 352 ASP A N 1
ATOM 2764 C CA . ASP A 1 352 ? -35.406 14.826 2.904 1.00 45.34 352 ASP A CA 1
ATOM 2765 C C . ASP A 1 352 ? -34.321 14.008 3.637 1.00 45.34 352 ASP A C 1
ATOM 2767 O O . ASP A 1 352 ? -34.425 12.781 3.705 1.00 45.34 352 ASP A O 1
ATOM 2771 N N . PRO A 1 353 ? -33.257 14.650 4.157 1.00 47.00 353 PRO A N 1
ATOM 2772 C CA . PRO A 1 353 ? -32.178 13.972 4.877 1.00 47.00 353 PRO A CA 1
ATOM 2773 C C . PRO A 1 353 ? -32.614 13.356 6.223 1.00 47.00 353 PRO A C 1
ATOM 2775 O O . PRO A 1 353 ? -31.840 12.600 6.820 1.00 47.00 353 PRO A O 1
ATOM 2778 N N . GLU A 1 354 ? -33.829 13.646 6.701 1.00 45.19 354 GLU A N 1
ATOM 2779 C CA . GLU A 1 354 ? -34.411 13.031 7.901 1.00 45.19 354 GLU A CA 1
ATOM 2780 C C . GLU A 1 354 ? -35.327 11.827 7.597 1.00 45.19 354 GLU A C 1
ATOM 2782 O O . GLU A 1 354 ? -35.802 11.185 8.531 1.00 45.19 354 GLU A O 1
ATOM 2787 N N . ASP A 1 355 ? -35.531 11.457 6.321 1.00 48.97 355 ASP A N 1
ATOM 2788 C CA . ASP A 1 355 ? -36.293 10.256 5.947 1.00 48.97 355 ASP A CA 1
ATOM 2789 C C . ASP A 1 355 ? -35.564 8.979 6.434 1.00 48.97 355 ASP A C 1
ATOM 2791 O O . ASP A 1 355 ? -34.434 8.699 6.001 1.00 48.97 355 ASP A O 1
ATOM 2795 N N . PRO A 1 356 ? -36.193 8.160 7.297 1.00 45.19 356 PRO A N 1
ATOM 2796 C CA . PRO A 1 356 ? -35.594 6.938 7.829 1.00 45.19 356 PRO A CA 1
ATOM 2797 C C . PRO A 1 356 ? -35.160 5.945 6.730 1.00 45.19 356 PRO A C 1
ATOM 2799 O O . PRO A 1 356 ? -34.122 5.287 6.849 1.00 45.19 356 PRO A O 1
ATOM 2802 N N . ASN A 1 357 ? -35.881 5.895 5.602 1.00 48.00 357 ASN A N 1
ATOM 2803 C CA . ASN A 1 357 ? -35.531 5.046 4.459 1.00 48.00 357 ASN A CA 1
ATOM 2804 C C . ASN A 1 357 ? -34.322 5.583 3.676 1.00 48.00 357 ASN A C 1
ATOM 2806 O O . ASN A 1 357 ? -33.536 4.797 3.135 1.00 48.00 357 ASN A O 1
ATOM 2810 N N . HIS A 1 358 ? -34.127 6.905 3.646 1.00 54.03 358 HIS A N 1
ATOM 2811 C CA . HIS A 1 358 ? -32.943 7.541 3.064 1.00 54.03 358 HIS A CA 1
ATOM 2812 C C . HIS A 1 358 ? -31.695 7.256 3.918 1.00 54.03 358 HIS A C 1
ATOM 2814 O O . HIS A 1 358 ? -30.656 6.853 3.390 1.00 54.03 358 HIS A O 1
ATOM 2820 N N . GLN A 1 359 ? -31.811 7.345 5.248 1.00 52.97 359 GLN A N 1
ATOM 2821 C CA . GLN A 1 359 ? -30.717 7.031 6.177 1.00 52.97 359 GLN A CA 1
ATOM 2822 C C . GLN A 1 359 ? -30.332 5.544 6.167 1.00 52.97 359 GLN A C 1
ATOM 2824 O O . GLN A 1 359 ? -29.142 5.215 6.113 1.00 52.97 359 GLN A O 1
ATOM 2829 N N . ALA A 1 360 ? -31.307 4.628 6.141 1.00 49.56 360 ALA A N 1
ATOM 2830 C CA . ALA A 1 360 ? -31.046 3.191 6.005 1.00 49.56 360 ALA A CA 1
ATOM 2831 C C . ALA A 1 360 ? -30.335 2.861 4.678 1.00 49.56 360 ALA A C 1
ATOM 2833 O O . ALA A 1 360 ? -29.411 2.042 4.632 1.00 49.56 360 ALA A O 1
ATOM 2834 N N . SER A 1 361 ? -30.706 3.557 3.603 1.00 61.62 361 SER A N 1
ATOM 2835 C CA . SER A 1 361 ? -30.128 3.336 2.281 1.00 61.62 361 SER A CA 1
ATOM 2836 C C . SER A 1 361 ? -28.728 3.959 2.107 1.00 61.62 361 SER A C 1
ATOM 2838 O O . SER A 1 361 ? -27.876 3.396 1.420 1.00 61.62 361 SER A O 1
ATOM 2840 N N . LEU A 1 362 ? -28.411 5.049 2.813 1.00 63.91 362 LEU A N 1
ATOM 2841 C CA . LEU A 1 362 ? -27.038 5.563 2.920 1.00 63.91 362 LEU A CA 1
ATOM 2842 C C . LEU A 1 362 ? -26.141 4.616 3.743 1.00 63.91 362 LEU A C 1
ATOM 2844 O O . LEU A 1 362 ? -24.966 4.403 3.426 1.00 63.91 362 LEU A O 1
ATOM 2848 N N . THR A 1 363 ? -26.711 4.005 4.784 1.00 65.31 363 THR A N 1
ATOM 2849 C CA . THR A 1 363 ? -26.005 3.077 5.679 1.00 65.31 363 THR A CA 1
ATOM 2850 C C . THR A 1 363 ? -25.517 1.824 4.946 1.00 65.31 363 THR A C 1
ATOM 2852 O O . THR A 1 363 ? -24.387 1.395 5.183 1.00 65.31 363 THR A O 1
ATOM 2855 N N . ILE A 1 364 ? -26.292 1.263 4.006 1.00 73.19 364 ILE A N 1
ATOM 2856 C CA . ILE A 1 364 ? -25.844 0.093 3.222 1.00 73.19 364 ILE A CA 1
ATOM 2857 C C . ILE A 1 364 ? -24.685 0.430 2.272 1.00 73.19 364 ILE A C 1
ATOM 2859 O O . ILE A 1 364 ? -23.778 -0.388 2.114 1.00 73.19 364 ILE A O 1
ATOM 2863 N N . VAL A 1 365 ? -24.646 1.643 1.700 1.00 72.38 365 VAL A N 1
ATOM 2864 C CA . VAL A 1 365 ? -23.490 2.106 0.909 1.00 72.38 365 VAL A CA 1
ATOM 2865 C C . VAL A 1 365 ? -22.256 2.184 1.797 1.00 72.38 365 VAL A C 1
ATOM 2867 O O . VAL A 1 365 ? -21.214 1.645 1.435 1.00 72.38 365 VAL A O 1
ATOM 2870 N N . ARG A 1 366 ? -22.372 2.778 2.990 1.00 67.38 366 ARG A N 1
ATOM 2871 C CA . ARG A 1 366 ? -21.249 2.891 3.928 1.00 67.38 366 ARG A CA 1
ATOM 2872 C C . ARG A 1 366 ? -20.769 1.526 4.427 1.00 67.38 366 ARG A C 1
ATOM 2874 O O . ARG A 1 366 ? -19.565 1.311 4.481 1.00 67.38 366 ARG A O 1
ATOM 2881 N N . ALA A 1 367 ? -21.680 0.595 4.713 1.00 68.06 367 ALA A N 1
ATOM 2882 C CA . ALA A 1 367 ? -21.343 -0.787 5.067 1.00 68.06 367 ALA A CA 1
ATOM 2883 C C . ALA A 1 367 ? -20.581 -1.499 3.938 1.00 68.06 367 ALA A C 1
ATOM 2885 O O . ALA A 1 367 ? -19.622 -2.226 4.193 1.00 68.06 367 ALA A O 1
ATOM 2886 N N . ALA A 1 368 ? -20.971 -1.253 2.684 1.00 75.75 368 ALA A N 1
ATOM 2887 C CA . ALA A 1 368 ? -20.293 -1.814 1.525 1.00 75.75 368 ALA A CA 1
ATOM 2888 C C . ALA A 1 368 ? -18.923 -1.170 1.254 1.00 75.75 368 ALA A C 1
ATOM 2890 O O . ALA A 1 368 ? -17.975 -1.876 0.914 1.00 75.75 368 ALA A O 1
ATOM 2891 N N . GLN A 1 369 ? -18.792 0.145 1.460 1.00 68.12 369 GLN A N 1
ATOM 2892 C CA . GLN A 1 369 ? -17.518 0.874 1.386 1.00 68.12 369 GLN A CA 1
ATOM 2893 C C . GLN A 1 369 ? -16.508 0.404 2.439 1.00 68.12 369 GLN A C 1
ATOM 2895 O O . GLN A 1 369 ? -15.310 0.456 2.187 1.00 68.12 369 GLN A O 1
ATOM 2900 N N . THR A 1 370 ? -16.981 -0.019 3.614 1.00 55.22 370 THR A N 1
ATOM 2901 C CA . THR A 1 370 ? -16.147 -0.497 4.725 1.00 55.22 370 THR A CA 1
ATOM 2902 C C . THR A 1 370 ? -16.058 -2.021 4.794 1.00 55.22 370 THR A C 1
ATOM 2904 O O . THR A 1 370 ? -15.618 -2.554 5.806 1.00 55.22 370 THR A O 1
ATOM 2907 N N . GLY A 1 371 ? -16.529 -2.756 3.787 1.00 59.44 371 GLY A N 1
ATOM 2908 C CA . GLY A 1 371 ? -16.394 -4.214 3.757 1.00 59.44 371 GLY A CA 1
ATOM 2909 C C . GLY A 1 371 ? -17.125 -4.966 4.876 1.00 59.44 371 GLY A C 1
ATOM 2910 O O . GLY A 1 371 ? -16.834 -6.143 5.100 1.00 59.44 371 GLY A O 1
ATOM 2911 N N . ASN A 1 372 ? -18.066 -4.328 5.581 1.00 67.75 372 ASN A N 1
ATOM 2912 C CA . ASN A 1 372 ? -18.784 -4.944 6.692 1.00 67.75 372 ASN A CA 1
ATOM 2913 C C . ASN A 1 372 ? -19.902 -5.865 6.175 1.00 67.75 372 ASN A C 1
ATOM 2915 O O . ASN A 1 372 ? -21.069 -5.483 6.090 1.00 67.75 372 ASN A O 1
ATOM 2919 N N . LEU A 1 373 ? -19.535 -7.108 5.856 1.00 73.00 373 LEU A N 1
ATOM 2920 C CA . LEU A 1 373 ? -20.455 -8.121 5.338 1.00 73.00 373 LEU A CA 1
ATOM 2921 C C . LEU A 1 373 ? -21.611 -8.439 6.293 1.00 73.00 373 LEU A C 1
ATOM 2923 O O . LEU A 1 373 ? -22.724 -8.679 5.825 1.00 73.00 373 LEU A O 1
ATOM 2927 N N . ALA A 1 374 ? -21.364 -8.464 7.605 1.00 61.69 374 ALA A N 1
ATOM 2928 C CA . ALA A 1 374 ? -22.394 -8.765 8.597 1.00 61.69 374 ALA A CA 1
ATOM 2929 C C . ALA A 1 374 ? -23.471 -7.674 8.598 1.00 61.69 374 ALA A C 1
ATOM 2931 O O . ALA A 1 374 ? -24.654 -7.974 8.442 1.00 61.69 374 ALA A O 1
ATOM 2932 N N . LEU A 1 375 ? -23.055 -6.408 8.650 1.00 66.38 375 LEU A N 1
ATOM 2933 C CA . LEU A 1 375 ? -23.954 -5.265 8.566 1.00 66.38 375 LEU A CA 1
ATOM 2934 C C . LEU A 1 375 ? -24.664 -5.196 7.211 1.00 66.38 375 LEU A C 1
ATOM 2936 O O . LEU A 1 375 ? -25.875 -4.999 7.172 1.00 66.38 375 LEU A O 1
ATOM 2940 N N . THR A 1 376 ? -23.955 -5.408 6.096 1.00 72.00 376 THR A N 1
ATOM 2941 C CA . THR A 1 376 ? -24.588 -5.446 4.769 1.00 72.00 376 THR A CA 1
ATOM 2942 C C . THR A 1 376 ? -25.668 -6.530 4.702 1.00 72.00 376 THR A C 1
ATOM 2944 O O . THR A 1 376 ? -26.753 -6.265 4.190 1.00 72.00 376 THR A O 1
ATOM 2947 N N . ARG A 1 377 ? -25.424 -7.725 5.259 1.00 78.44 377 ARG A N 1
ATOM 2948 C CA . ARG A 1 377 ? -26.427 -8.802 5.335 1.00 78.44 377 ARG A CA 1
ATOM 2949 C C . ARG A 1 377 ? -27.642 -8.399 6.155 1.00 78.44 377 ARG A C 1
ATOM 2951 O O . ARG A 1 377 ? -28.757 -8.542 5.660 1.00 78.44 377 ARG A O 1
ATOM 2958 N N . SER A 1 378 ? -27.428 -7.879 7.361 1.00 67.38 378 SER A N 1
ATOM 2959 C CA . SER A 1 378 ? -28.512 -7.457 8.251 1.00 67.38 378 SER A CA 1
ATOM 2960 C C . SER A 1 378 ? -29.366 -6.356 7.624 1.00 67.38 378 SER A C 1
ATOM 2962 O O . SER A 1 378 ? -30.589 -6.427 7.679 1.00 67.38 378 SER A O 1
ATOM 2964 N N . LEU A 1 379 ? -28.745 -5.380 6.955 1.00 67.31 379 LEU A N 1
ATOM 2965 C CA . LEU A 1 379 ? -29.458 -4.303 6.262 1.00 67.31 379 LEU A CA 1
ATOM 2966 C C . LEU A 1 379 ? -30.296 -4.834 5.096 1.00 67.31 379 LEU A C 1
ATOM 2968 O O . LEU A 1 379 ? -31.463 -4.474 4.973 1.00 67.31 379 LEU A O 1
ATOM 2972 N N . VAL A 1 380 ? -29.740 -5.719 4.264 1.00 74.69 380 VAL A N 1
ATOM 2973 C CA . VAL A 1 380 ? -30.494 -6.339 3.161 1.00 74.69 380 VAL A CA 1
ATOM 2974 C C . VAL A 1 380 ? -31.655 -7.188 3.688 1.00 74.69 380 VAL A C 1
ATOM 2976 O O . VAL A 1 380 ? -32.751 -7.121 3.140 1.00 74.69 380 VAL A O 1
ATOM 2979 N N . GLN A 1 381 ? -31.454 -7.946 4.771 1.00 73.25 381 GLN A N 1
ATOM 2980 C CA . GLN A 1 381 ? -32.517 -8.726 5.421 1.00 73.25 381 GLN A CA 1
ATOM 2981 C C . GLN A 1 381 ? -33.613 -7.845 6.027 1.00 73.25 381 GLN A C 1
ATOM 2983 O O . GLN A 1 381 ? -34.779 -8.230 6.004 1.00 73.25 381 GLN A O 1
ATOM 2988 N N . ALA A 1 382 ? -33.247 -6.664 6.526 1.00 61.31 382 ALA A N 1
ATOM 2989 C CA . ALA A 1 382 ? -34.184 -5.663 7.017 1.00 61.31 382 ALA A CA 1
ATOM 2990 C C . ALA A 1 382 ? -34.915 -4.907 5.888 1.00 61.31 382 ALA A C 1
ATOM 2992 O O . ALA A 1 382 ? -35.797 -4.112 6.171 1.00 61.31 382 ALA A O 1
ATOM 2993 N N . GLY A 1 383 ? -34.595 -5.162 4.612 1.00 64.19 383 GLY A N 1
ATOM 2994 C CA . GLY A 1 383 ? -35.268 -4.544 3.465 1.00 64.19 383 GLY A CA 1
ATOM 2995 C C . GLY A 1 383 ? -34.558 -3.319 2.885 1.00 64.19 383 GLY A C 1
ATOM 2996 O O . GLY A 1 383 ? -35.155 -2.599 2.088 1.00 64.19 383 GLY A O 1
ATOM 2997 N N . ALA A 1 384 ? -33.290 -3.071 3.238 1.00 72.06 384 ALA A N 1
ATOM 2998 C CA . ALA A 1 384 ? -32.512 -1.994 2.631 1.00 72.06 384 ALA A CA 1
ATOM 2999 C C . ALA A 1 384 ? -32.402 -2.161 1.106 1.00 72.06 384 ALA A C 1
ATOM 3001 O O . ALA A 1 384 ? -32.199 -3.260 0.580 1.00 72.06 384 ALA A O 1
ATOM 3002 N N . THR A 1 385 ? -32.475 -1.041 0.386 1.00 73.88 385 THR A N 1
ATOM 3003 C CA . THR A 1 385 ? -32.444 -1.034 -1.079 1.00 73.88 385 THR A CA 1
ATOM 3004 C C . THR A 1 385 ? -31.050 -1.412 -1.592 1.00 73.88 385 THR A C 1
ATOM 3006 O O . THR A 1 385 ? -30.138 -0.589 -1.626 1.00 73.88 385 THR A O 1
ATOM 3009 N N . VAL A 1 386 ? -30.884 -2.656 -2.055 1.00 83.44 386 VAL A N 1
ATOM 3010 C CA . VAL A 1 386 ? -29.617 -3.193 -2.606 1.00 83.44 386 VAL A CA 1
ATOM 3011 C C . VAL A 1 386 ? -29.068 -2.338 -3.759 1.00 83.44 386 VAL A C 1
ATOM 3013 O O . VAL A 1 386 ? -27.857 -2.197 -3.923 1.00 83.44 386 VAL A O 1
ATOM 3016 N N . ASN A 1 387 ? -29.967 -1.736 -4.540 1.00 81.75 387 ASN A N 1
ATOM 3017 C CA . ASN A 1 387 ? -29.660 -0.878 -5.686 1.00 81.75 387 ASN A CA 1
ATOM 3018 C C . ASN A 1 387 ? -29.764 0.619 -5.370 1.00 81.75 387 ASN A C 1
ATOM 3020 O O . ASN A 1 387 ? -30.016 1.414 -6.274 1.00 81.75 387 ASN A O 1
ATOM 3024 N N . TYR A 1 388 ? -29.610 1.003 -4.100 1.00 75.62 388 TYR A N 1
ATOM 3025 C CA . TYR A 1 388 ? -29.664 2.405 -3.707 1.00 75.62 388 TYR A CA 1
ATOM 3026 C C . TYR A 1 388 ? -28.619 3.249 -4.443 1.00 75.62 388 TYR A C 1
ATOM 3028 O O . TYR A 1 388 ? -27.517 2.785 -4.740 1.00 75.62 388 TYR A O 1
ATOM 3036 N N . GLN A 1 389 ? -28.977 4.502 -4.713 1.00 67.75 389 GLN A N 1
ATOM 3037 C CA . GLN A 1 389 ? -28.121 5.502 -5.334 1.00 67.75 389 GLN A CA 1
ATOM 3038 C C . GLN A 1 389 ? -28.353 6.834 -4.620 1.00 67.75 389 GLN A C 1
ATOM 3040 O O . GLN A 1 389 ? -29.485 7.305 -4.552 1.00 67.75 389 GLN A O 1
ATOM 3045 N N . ASP A 1 390 ? -27.285 7.438 -4.106 1.00 56.00 390 ASP A N 1
ATOM 3046 C CA . ASP A 1 390 ? -27.316 8.818 -3.615 1.00 56.00 390 ASP A CA 1
ATOM 3047 C C . ASP A 1 390 ? -27.014 9.810 -4.760 1.00 56.00 390 ASP A C 1
ATOM 3049 O O . ASP A 1 390 ? -26.539 9.422 -5.832 1.00 56.00 390 ASP A O 1
ATOM 3053 N N . PHE A 1 391 ? -27.199 11.108 -4.518 1.00 51.53 391 PHE A N 1
ATOM 3054 C CA . PHE A 1 391 ? -26.812 12.218 -5.397 1.00 51.53 391 PHE A CA 1
ATOM 3055 C C . PHE A 1 391 ? -25.301 12.236 -5.743 1.00 51.53 391 PHE A C 1
ATOM 3057 O O . PHE A 1 391 ? -24.890 12.944 -6.663 1.00 51.53 391 PHE A O 1
ATOM 3064 N N . GLY A 1 392 ? -24.481 11.415 -5.064 1.00 54.28 392 GLY A N 1
ATOM 3065 C CA . GLY A 1 392 ? -23.077 11.095 -5.382 1.00 54.28 392 GLY A CA 1
ATOM 3066 C C . GLY A 1 392 ? -22.832 9.855 -6.274 1.00 54.28 392 GLY A C 1
ATOM 3067 O O . GLY A 1 392 ? -21.679 9.542 -6.571 1.00 54.28 392 GLY A O 1
ATOM 3068 N N . VAL A 1 393 ? -23.889 9.179 -6.750 1.00 58.25 393 VAL A N 1
ATOM 3069 C CA . VAL A 1 393 ? -23.919 8.134 -7.809 1.00 58.25 393 VAL A CA 1
ATOM 3070 C C . VAL A 1 393 ? -23.295 6.761 -7.457 1.00 58.25 393 VAL A C 1
ATOM 3072 O O . VAL A 1 393 ? -23.291 5.847 -8.286 1.00 58.25 393 VAL A O 1
ATOM 3075 N N . GLU A 1 394 ? -22.782 6.544 -6.243 1.00 68.50 394 GLU A N 1
ATOM 3076 C CA . GLU A 1 394 ? -22.200 5.248 -5.844 1.00 68.50 394 GLU A CA 1
ATOM 3077 C C . GLU A 1 394 ? -23.273 4.310 -5.251 1.00 68.50 394 GLU A C 1
ATOM 3079 O O . GLU A 1 394 ? -23.896 4.622 -4.241 1.00 68.50 394 GLU A O 1
ATOM 3084 N N . SER A 1 395 ? -23.493 3.154 -5.886 1.00 82.44 395 SER A N 1
ATOM 3085 C CA . SER A 1 395 ? -24.297 2.050 -5.333 1.00 82.44 395 SER A CA 1
ATOM 3086 C C . SER A 1 395 ? -23.509 1.243 -4.293 1.00 82.44 395 SER A C 1
ATOM 3088 O O . SER A 1 395 ? -22.271 1.243 -4.358 1.00 82.44 395 SER A O 1
ATOM 3090 N N . PRO A 1 396 ? -24.175 0.471 -3.409 1.00 84.81 396 PRO A N 1
ATOM 3091 C CA . PRO A 1 396 ? -23.492 -0.448 -2.498 1.00 84.81 396 PRO A CA 1
ATOM 3092 C C . PRO A 1 396 ? -22.524 -1.384 -3.231 1.00 84.81 396 PRO A C 1
ATOM 3094 O O . PRO A 1 396 ? -21.393 -1.581 -2.795 1.00 84.81 396 PRO A O 1
ATOM 3097 N N . LEU A 1 397 ? -22.924 -1.901 -4.398 1.00 88.00 397 LEU A N 1
ATOM 3098 C CA . LEU A 1 397 ? -22.068 -2.772 -5.198 1.00 88.00 397 LEU A CA 1
ATOM 3099 C C . LEU A 1 397 ? -20.818 -2.035 -5.688 1.00 88.00 397 LEU A C 1
ATOM 3101 O O . LEU A 1 397 ? -19.704 -2.490 -5.452 1.00 88.00 397 LEU A O 1
ATOM 3105 N N . THR A 1 398 ? -20.980 -0.879 -6.336 1.00 80.62 398 THR A N 1
ATOM 3106 C CA . THR A 1 398 ? -19.835 -0.102 -6.846 1.00 80.62 398 THR A CA 1
ATOM 3107 C C . THR A 1 398 ? -18.896 0.355 -5.732 1.00 80.62 398 THR A C 1
ATOM 3109 O O . THR A 1 398 ? -17.687 0.366 -5.944 1.00 80.62 398 THR A O 1
ATOM 3112 N N . ALA A 1 399 ? -19.425 0.648 -4.540 1.00 80.31 399 ALA A N 1
ATOM 3113 C CA . ALA A 1 399 ? -18.630 0.905 -3.347 1.00 80.31 399 ALA A CA 1
ATOM 3114 C C . ALA A 1 399 ? -17.789 -0.320 -2.954 1.00 80.31 399 ALA A C 1
ATOM 3116 O O . ALA A 1 399 ? -16.564 -0.226 -2.901 1.00 80.31 399 ALA A O 1
ATOM 3117 N N . ALA A 1 400 ? -18.417 -1.485 -2.757 1.00 84.94 400 ALA A N 1
ATOM 3118 C CA . ALA A 1 400 ? -17.700 -2.712 -2.403 1.00 84.94 400 ALA A CA 1
ATOM 3119 C C . ALA A 1 400 ? -16.574 -3.031 -3.402 1.00 84.94 400 ALA A C 1
ATOM 3121 O O . ALA A 1 400 ? -15.459 -3.360 -3.000 1.00 84.94 400 ALA A O 1
ATOM 3122 N N . CYS A 1 401 ? -16.829 -2.869 -4.703 1.00 83.31 401 CYS A N 1
ATOM 3123 C CA . CYS A 1 401 ? -15.838 -3.147 -5.742 1.00 83.31 401 CYS A CA 1
ATOM 3124 C C . CYS A 1 401 ? -14.695 -2.138 -5.785 1.00 83.31 401 CYS A C 1
ATOM 3126 O O . CYS A 1 401 ? -13.543 -2.524 -5.964 1.00 83.31 401 CYS A O 1
ATOM 3128 N N . ARG A 1 402 ? -14.989 -0.851 -5.591 1.00 76.00 402 ARG A N 1
ATOM 3129 C CA . ARG A 1 402 ? -13.980 0.211 -5.574 1.00 76.00 402 ARG A CA 1
ATOM 3130 C C . ARG A 1 402 ? -12.979 0.050 -4.432 1.00 76.00 402 ARG A C 1
ATOM 3132 O O . ARG A 1 402 ? -11.811 0.396 -4.596 1.00 76.00 402 ARG A O 1
ATOM 3139 N N . PHE A 1 403 ? -13.434 -0.461 -3.291 1.00 72.44 403 PHE A N 1
ATOM 3140 C CA . PHE A 1 403 ? -12.602 -0.690 -2.109 1.00 72.44 403 PHE A CA 1
ATOM 3141 C C . PHE A 1 403 ? -12.071 -2.133 -2.001 1.00 72.44 403 PHE A C 1
ATOM 3143 O O . PHE A 1 403 ? -11.306 -2.435 -1.090 1.00 72.44 403 PHE A O 1
ATOM 3150 N N . GLY A 1 404 ? -12.392 -3.008 -2.963 1.00 74.81 404 GLY A N 1
ATOM 3151 C CA . GLY A 1 404 ? -11.843 -4.367 -3.049 1.00 74.81 404 GLY A CA 1
ATOM 3152 C C . GLY A 1 404 ? -12.489 -5.392 -2.110 1.00 74.81 404 GLY A C 1
ATOM 3153 O O . GLY A 1 404 ? -11.885 -6.421 -1.811 1.00 74.81 404 GLY A O 1
ATOM 3154 N N . HIS A 1 405 ? -13.712 -5.146 -1.641 1.00 82.19 405 HIS A N 1
ATOM 3155 C CA . HIS A 1 405 ? -14.435 -6.025 -0.721 1.00 82.19 405 HIS A CA 1
ATOM 3156 C C . HIS A 1 405 ? -15.223 -7.110 -1.470 1.00 82.19 405 HIS A C 1
ATOM 3158 O O . HIS A 1 405 ? -16.447 -7.035 -1.611 1.00 82.19 405 HIS A O 1
ATOM 3164 N N . PHE A 1 406 ? -14.515 -8.140 -1.944 1.00 84.12 406 PHE A N 1
ATOM 3165 C CA . PHE A 1 406 ? -15.084 -9.199 -2.787 1.00 84.12 406 PHE A CA 1
ATOM 3166 C C . PHE A 1 406 ? -16.293 -9.914 -2.164 1.00 84.12 406 PHE A C 1
ATOM 3168 O O . PHE A 1 406 ? -17.321 -10.048 -2.823 1.00 84.12 406 PHE A O 1
ATOM 3175 N N . GLU A 1 407 ? -16.223 -10.317 -0.891 1.00 83.56 407 GLU A N 1
ATOM 3176 C CA . GLU A 1 407 ? -17.323 -11.046 -0.237 1.00 83.56 407 GLU A CA 1
ATOM 3177 C C . GLU A 1 407 ? -18.600 -10.206 -0.097 1.00 83.56 407 GLU A C 1
ATOM 3179 O O . GLU A 1 407 ? -19.711 -10.727 -0.207 1.00 83.56 407 GLU A O 1
ATOM 3184 N N . VAL A 1 408 ? -18.455 -8.889 0.082 1.00 82.38 408 VAL A N 1
ATOM 3185 C CA . VAL A 1 408 ? -19.594 -7.966 0.106 1.00 82.38 408 VAL A CA 1
ATOM 3186 C C . VAL A 1 408 ? -20.173 -7.788 -1.293 1.00 82.38 408 VAL A C 1
ATOM 3188 O O . VAL A 1 408 ? -21.385 -7.893 -1.465 1.00 82.38 408 VAL A O 1
ATOM 3191 N N . ALA A 1 409 ? -19.327 -7.587 -2.307 1.00 89.25 409 ALA A N 1
ATOM 3192 C CA . ALA A 1 409 ? -19.769 -7.481 -3.696 1.00 89.25 409 ALA A CA 1
ATOM 3193 C C . ALA A 1 409 ? -20.502 -8.752 -4.159 1.00 89.25 409 ALA A C 1
ATOM 3195 O O . ALA A 1 409 ? -21.567 -8.670 -4.770 1.00 89.25 409 ALA A O 1
ATOM 3196 N N . LYS A 1 410 ? -19.973 -9.928 -3.807 1.00 89.00 410 LYS A N 1
ATOM 3197 C CA . LYS A 1 410 ? -20.586 -11.233 -4.068 1.00 89.00 410 LYS A CA 1
ATOM 3198 C C . LYS A 1 410 ? -21.959 -11.353 -3.417 1.00 89.00 410 LYS A C 1
ATOM 3200 O O . LYS A 1 410 ? -22.924 -11.669 -4.108 1.00 89.00 410 LYS A O 1
ATOM 3205 N N . PHE A 1 411 ? -22.061 -11.041 -2.124 1.00 90.19 411 PHE A N 1
ATOM 3206 C CA . PHE A 1 411 ? -23.338 -11.051 -1.413 1.00 90.19 411 PHE A CA 1
ATOM 3207 C C . PHE A 1 411 ? -24.361 -10.100 -2.045 1.00 90.19 411 PHE A C 1
ATOM 3209 O O . PHE A 1 411 ? -25.495 -10.499 -2.284 1.00 90.19 411 PHE A O 1
ATOM 3216 N N . LEU A 1 412 ? -23.961 -8.866 -2.361 1.00 90.25 412 LEU A N 1
ATOM 3217 C CA . LEU A 1 412 ? -24.838 -7.878 -2.992 1.00 90.25 412 LEU A CA 1
ATOM 3218 C C . LEU A 1 412 ? -25.332 -8.352 -4.366 1.00 90.25 412 LEU A C 1
ATOM 3220 O O . LEU A 1 412 ? -26.511 -8.202 -4.677 1.00 90.25 412 LEU A O 1
ATOM 3224 N N . LEU A 1 413 ? -24.465 -8.967 -5.175 1.00 89.12 413 LEU A N 1
ATOM 3225 C CA . LEU A 1 413 ? -24.841 -9.552 -6.467 1.00 89.12 413 LEU A CA 1
ATOM 3226 C C . LEU A 1 413 ? -25.816 -10.722 -6.316 1.00 89.12 413 LEU A C 1
ATOM 3228 O O . LEU A 1 413 ? -26.756 -10.839 -7.099 1.00 89.12 413 LEU A O 1
ATOM 3232 N N . ASP A 1 414 ? -25.622 -11.572 -5.310 1.00 88.06 414 ASP A N 1
ATOM 3233 C CA . ASP A 1 414 ? -26.563 -12.650 -4.994 1.00 88.06 414 ASP A CA 1
ATOM 3234 C C . ASP A 1 414 ? -27.896 -12.105 -4.440 1.00 88.06 414 ASP A C 1
ATOM 3236 O O . ASP A 1 414 ? -28.945 -12.701 -4.672 1.00 88.06 414 ASP A O 1
ATOM 3240 N N . ALA A 1 415 ? -27.875 -10.931 -3.801 1.00 86.56 415 ALA A N 1
ATOM 3241 C CA . ALA A 1 415 ? -29.051 -10.183 -3.354 1.00 86.56 415 ALA A CA 1
ATOM 3242 C C . ALA A 1 415 ? -29.722 -9.336 -4.461 1.00 86.56 415 ALA A C 1
ATOM 3244 O O . ALA A 1 415 ? -30.647 -8.576 -4.176 1.00 86.56 415 ALA A O 1
ATOM 3245 N N . GLY A 1 416 ? -29.288 -9.453 -5.722 1.00 85.62 416 GLY A N 1
ATOM 3246 C CA . GLY A 1 416 ? -29.913 -8.768 -6.860 1.00 85.62 416 GLY A CA 1
ATOM 3247 C C . GLY A 1 416 ? -29.383 -7.360 -7.146 1.00 85.62 416 GLY A C 1
ATOM 3248 O O . GLY A 1 416 ? -30.081 -6.550 -7.766 1.00 85.62 416 GLY A O 1
ATOM 3249 N N . ALA A 1 417 ? -28.159 -7.042 -6.716 1.00 88.38 417 ALA A N 1
ATOM 3250 C CA . ALA A 1 417 ? -27.500 -5.805 -7.118 1.00 88.38 417 ALA A CA 1
ATOM 3251 C C . ALA A 1 417 ? -27.314 -5.732 -8.641 1.00 88.38 417 ALA A C 1
ATOM 3253 O O . ALA A 1 417 ? -26.964 -6.711 -9.303 1.00 88.38 417 ALA A O 1
ATOM 3254 N N . ASN A 1 418 ? -27.511 -4.540 -9.196 1.00 83.69 418 ASN A N 1
ATOM 3255 C CA . ASN A 1 418 ? -27.350 -4.248 -10.605 1.00 83.69 418 ASN A CA 1
ATOM 3256 C C . ASN A 1 418 ? -25.863 -4.276 -10.959 1.00 83.69 418 ASN A C 1
ATOM 3258 O O . ASN A 1 418 ? -25.136 -3.299 -10.773 1.00 83.69 418 ASN A O 1
ATOM 3262 N N . VAL A 1 419 ? -25.443 -5.401 -11.530 1.00 80.62 419 VAL A N 1
ATOM 3263 C CA . VAL A 1 419 ? -24.075 -5.642 -11.994 1.00 80.62 419 VAL A CA 1
ATOM 3264 C C . VAL A 1 419 ? -23.585 -4.587 -12.995 1.00 80.62 419 VAL A C 1
ATOM 3266 O O . VAL A 1 419 ? -22.395 -4.309 -13.049 1.00 80.62 419 VAL A O 1
ATOM 3269 N N . ASN A 1 420 ? -24.481 -3.936 -13.742 1.00 75.00 420 ASN A N 1
ATOM 3270 C CA . ASN A 1 420 ? -24.133 -2.938 -14.756 1.00 75.00 420 ASN A CA 1
ATOM 3271 C C . ASN A 1 420 ? -24.321 -1.489 -14.274 1.00 75.00 420 ASN A C 1
ATOM 3273 O O . ASN A 1 420 ? -24.332 -0.565 -15.092 1.00 75.00 420 ASN A O 1
ATOM 3277 N N . HIS A 1 421 ? -24.471 -1.267 -12.962 1.00 74.38 421 HIS A N 1
ATOM 3278 C CA . HIS A 1 421 ? -24.503 0.086 -12.405 1.00 74.38 421 HIS A CA 1
ATOM 3279 C C . HIS A 1 421 ? -23.178 0.816 -12.665 1.00 74.38 421 HIS A C 1
ATOM 3281 O O . HIS A 1 421 ? -22.098 0.257 -12.459 1.00 74.38 421 HIS A O 1
ATOM 3287 N N . LYS A 1 422 ? -23.260 2.079 -13.097 1.00 66.56 422 LYS A N 1
ATOM 3288 C CA . LYS A 1 422 ? -22.096 2.934 -13.374 1.00 66.56 422 LYS A CA 1
ATOM 3289 C C . LYS A 1 422 ? -21.992 4.011 -12.300 1.00 66.56 422 LYS A C 1
ATOM 3291 O O . LYS A 1 422 ? -22.967 4.710 -12.037 1.00 66.56 422 LYS A O 1
ATOM 3296 N N . ALA A 1 423 ? -20.809 4.163 -11.707 1.00 64.50 423 ALA A N 1
ATOM 3297 C CA . ALA A 1 423 ? -20.538 5.260 -10.778 1.00 64.50 423 ALA A CA 1
ATOM 3298 C C . ALA A 1 423 ? -20.499 6.621 -11.511 1.00 64.50 423 ALA A C 1
ATOM 3300 O O . ALA A 1 423 ? -20.442 6.672 -12.741 1.00 64.50 423 ALA A O 1
ATOM 3301 N N . ALA A 1 424 ? -20.449 7.740 -10.771 1.00 61.50 424 ALA A N 1
ATOM 3302 C CA . ALA A 1 424 ? -20.291 9.091 -11.345 1.00 61.50 424 ALA A CA 1
ATOM 3303 C C . ALA A 1 424 ? -19.060 9.208 -12.261 1.00 61.50 424 ALA A C 1
ATOM 3305 O O . ALA A 1 424 ? -19.073 9.941 -13.247 1.00 61.50 424 ALA A O 1
ATOM 3306 N N . SER A 1 425 ? -18.002 8.453 -11.952 1.00 59.81 425 SER A N 1
ATOM 3307 C CA . SER A 1 425 ? -16.779 8.351 -12.753 1.00 59.81 425 SER A CA 1
ATOM 3308 C C . SER A 1 425 ? -16.950 7.558 -14.053 1.00 59.81 425 SER A C 1
ATOM 3310 O O . SER A 1 425 ? -15.972 7.375 -14.766 1.00 59.81 425 SER A O 1
ATOM 3312 N N . LYS A 1 426 ? -18.157 7.054 -14.345 1.00 66.88 426 LYS A N 1
ATOM 3313 C CA . LYS A 1 426 ? -18.490 6.100 -15.417 1.00 66.88 426 LYS A CA 1
ATOM 3314 C C . LYS A 1 426 ? -17.810 4.730 -15.309 1.00 66.88 426 LYS A C 1
ATOM 3316 O O . LYS A 1 426 ? -18.125 3.865 -16.119 1.00 66.88 426 LYS A O 1
ATOM 3321 N N . MET A 1 427 ? -16.978 4.506 -14.288 1.00 67.19 427 MET A N 1
ATOM 3322 C CA . MET A 1 427 ? -16.355 3.208 -14.029 1.00 67.19 427 MET A CA 1
ATOM 3323 C C . MET A 1 427 ? -17.368 2.179 -13.525 1.00 67.19 427 MET A C 1
ATOM 3325 O O . MET A 1 427 ? -18.266 2.492 -12.733 1.00 67.19 427 MET A O 1
ATOM 3329 N N . THR A 1 428 ? -17.159 0.935 -13.939 1.00 75.69 428 THR A N 1
ATOM 3330 C CA . THR A 1 428 ? -17.883 -0.239 -13.456 1.00 75.69 428 THR A CA 1
ATOM 3331 C C . THR A 1 428 ? -17.176 -0.917 -12.281 1.00 75.69 428 THR A C 1
ATOM 3333 O O . THR A 1 428 ? -16.012 -0.654 -11.954 1.00 75.69 428 THR A O 1
ATOM 3336 N N . CYS A 1 429 ? -17.896 -1.835 -11.634 1.00 80.19 429 CYS A N 1
ATOM 3337 C CA . CYS A 1 429 ? -17.317 -2.749 -10.652 1.00 80.19 429 CYS A CA 1
ATOM 3338 C C . CYS A 1 429 ? -16.214 -3.628 -11.286 1.00 80.19 429 CYS A C 1
ATOM 3340 O O . CYS A 1 429 ? -15.184 -3.844 -10.648 1.00 80.19 429 CYS A O 1
ATOM 3342 N N . LEU A 1 430 ? -16.373 -4.039 -12.553 1.00 81.56 430 LEU A N 1
ATOM 3343 C CA . LEU A 1 430 ? -15.361 -4.789 -13.305 1.00 81.56 430 LEU A CA 1
ATOM 3344 C C . LEU A 1 430 ? -14.090 -3.961 -13.549 1.00 81.56 430 LEU A C 1
ATOM 3346 O O . LEU A 1 430 ? -12.999 -4.458 -13.282 1.00 81.56 430 LEU A O 1
ATOM 3350 N N . ASP A 1 431 ? -14.208 -2.691 -13.955 1.00 76.25 431 ASP A N 1
ATOM 3351 C CA . ASP A 1 431 ? -13.037 -1.808 -14.123 1.00 76.25 431 ASP A CA 1
ATOM 3352 C C . ASP A 1 431 ? -12.267 -1.642 -12.804 1.00 76.25 431 ASP A C 1
ATOM 3354 O O . ASP A 1 431 ? -11.036 -1.693 -12.769 1.00 76.25 431 ASP A O 1
ATOM 3358 N N . SER A 1 432 ? -13.000 -1.505 -11.695 1.00 79.69 432 SER A N 1
ATOM 3359 C CA . SER A 1 432 ? -12.410 -1.399 -10.356 1.00 79.69 432 SER A CA 1
ATOM 3360 C C . SER A 1 432 ? -11.675 -2.684 -9.961 1.00 79.69 432 SER A C 1
ATOM 3362 O O . SER A 1 432 ? -10.541 -2.623 -9.488 1.00 79.69 432 SER A O 1
ATOM 3364 N N . ALA A 1 433 ? -12.280 -3.851 -10.205 1.00 82.12 433 ALA A N 1
ATOM 3365 C CA . ALA A 1 433 ? -11.668 -5.148 -9.922 1.00 82.12 433 ALA A CA 1
ATOM 3366 C C . ALA A 1 433 ? -10.384 -5.374 -10.739 1.00 82.12 433 ALA A C 1
ATOM 3368 O O . ALA A 1 433 ? -9.392 -5.876 -10.205 1.00 82.12 433 ALA A O 1
ATOM 3369 N N . ILE A 1 434 ? -10.371 -4.947 -12.006 1.00 76.44 434 ILE A N 1
ATOM 3370 C CA . ILE A 1 434 ? -9.194 -5.032 -12.880 1.00 76.44 434 ILE A CA 1
ATOM 3371 C C . ILE A 1 434 ? -8.086 -4.105 -12.382 1.00 76.44 434 ILE A C 1
ATOM 3373 O O . ILE A 1 434 ? -6.937 -4.534 -12.259 1.00 76.44 434 ILE A O 1
ATOM 3377 N N . GLY A 1 435 ? -8.421 -2.867 -12.012 1.00 72.44 435 GLY A N 1
ATOM 3378 C CA . GLY A 1 435 ? -7.441 -1.928 -11.474 1.00 72.44 435 GLY A CA 1
ATOM 3379 C C . GLY A 1 435 ? -6.849 -2.332 -10.122 1.00 72.44 435 GLY A C 1
ATOM 3380 O O . GLY A 1 435 ? -5.702 -1.993 -9.831 1.00 72.44 435 GLY A O 1
ATOM 3381 N N . LEU A 1 436 ? -7.600 -3.094 -9.325 1.00 73.62 436 LEU A N 1
ATOM 3382 C CA . LEU A 1 436 ? -7.150 -3.691 -8.062 1.00 73.62 436 LEU A CA 1
ATOM 3383 C C . LEU A 1 436 ? -6.434 -5.036 -8.237 1.00 73.62 436 LEU A C 1
ATOM 3385 O O . LEU A 1 436 ? -5.975 -5.611 -7.251 1.00 73.62 436 LEU A O 1
ATOM 3389 N N . ASN A 1 437 ? -6.326 -5.538 -9.469 1.00 75.69 437 ASN A N 1
ATOM 3390 C CA . ASN A 1 437 ? -5.720 -6.826 -9.782 1.00 75.69 437 ASN A CA 1
ATOM 3391 C C . ASN A 1 437 ? -6.417 -8.032 -9.112 1.00 75.69 437 ASN A C 1
ATOM 3393 O O . ASN A 1 437 ? -5.773 -9.029 -8.780 1.00 75.69 437 ASN A O 1
ATOM 3397 N N . ALA A 1 438 ? -7.730 -7.937 -8.888 1.00 79.50 438 ALA A N 1
ATOM 3398 C CA . ALA A 1 438 ? -8.517 -8.920 -8.149 1.00 79.50 438 ALA A CA 1
ATOM 3399 C C . ALA A 1 438 ? -9.060 -10.026 -9.075 1.00 79.50 438 ALA A C 1
ATOM 3401 O O . ALA A 1 438 ? -10.237 -10.025 -9.426 1.00 79.50 438 ALA A O 1
ATOM 3402 N N . THR A 1 439 ? -8.206 -10.977 -9.472 1.00 81.62 439 THR A N 1
ATOM 3403 C CA . THR A 1 439 ? -8.525 -12.021 -10.472 1.00 81.62 439 THR A CA 1
ATOM 3404 C C . THR A 1 439 ? -9.812 -12.805 -10.171 1.00 81.62 439 THR A C 1
ATOM 3406 O O . THR A 1 439 ? -10.650 -12.957 -11.054 1.00 81.62 439 THR A O 1
ATOM 3409 N N . GLU A 1 440 ? -10.020 -13.256 -8.929 1.00 83.31 440 GLU A N 1
ATOM 3410 C CA . GLU A 1 440 ? -11.235 -14.003 -8.541 1.00 83.31 440 GLU A CA 1
ATOM 3411 C C . GLU A 1 440 ? -12.508 -13.157 -8.680 1.00 83.31 440 GLU A C 1
ATOM 3413 O O . GLU A 1 440 ? -13.564 -13.636 -9.097 1.00 83.31 440 GLU A O 1
ATOM 3418 N N . MET A 1 441 ? -12.397 -11.867 -8.368 1.00 83.94 441 MET A N 1
ATOM 3419 C CA . MET A 1 441 ? -13.493 -10.922 -8.505 1.00 83.94 441 MET A CA 1
ATOM 3420 C C . MET A 1 441 ? -13.796 -10.640 -9.975 1.00 83.94 441 MET A C 1
ATOM 3422 O O . MET A 1 441 ? -14.961 -10.629 -10.357 1.00 83.94 441 MET A O 1
ATOM 3426 N N . VAL A 1 442 ? -12.767 -10.471 -10.808 1.00 83.50 442 VAL A N 1
ATOM 3427 C CA . VAL A 1 442 ? -12.910 -10.307 -12.262 1.00 83.50 442 VAL A CA 1
ATOM 3428 C C . VAL A 1 442 ? -13.639 -11.504 -12.871 1.00 83.50 442 VAL A C 1
ATOM 3430 O O . VAL A 1 442 ? -14.644 -11.311 -13.555 1.00 83.50 442 VAL A O 1
ATOM 3433 N N . GLU A 1 443 ? -13.204 -12.728 -12.563 1.00 82.69 443 GLU A N 1
ATOM 3434 C CA . GLU A 1 443 ? -13.851 -13.954 -13.041 1.00 82.69 443 GLU A CA 1
ATOM 3435 C C . GLU A 1 443 ? -15.327 -14.016 -12.620 1.00 82.69 443 GLU A C 1
ATOM 3437 O O . GLU A 1 443 ? -16.215 -14.287 -13.436 1.00 82.69 443 GLU A O 1
ATOM 3442 N N . PHE A 1 444 ? -15.613 -13.717 -11.351 1.00 85.50 444 PHE A N 1
ATOM 3443 C CA . PHE A 1 444 ? -16.973 -13.736 -10.827 1.00 85.50 444 PHE A CA 1
ATOM 3444 C C . PHE A 1 444 ? -17.880 -12.698 -11.502 1.00 85.50 444 PHE A C 1
ATOM 3446 O O . PHE A 1 444 ? -19.009 -13.018 -11.878 1.00 85.50 444 PHE A O 1
ATOM 3453 N N . LEU A 1 445 ? -17.398 -11.467 -11.684 1.00 84.75 445 LEU A N 1
ATOM 3454 C CA . LEU A 1 445 ? -18.154 -10.374 -12.302 1.00 84.75 445 LEU A CA 1
ATOM 3455 C C . LEU A 1 445 ? -18.430 -10.634 -13.783 1.00 84.75 445 LEU A C 1
ATOM 3457 O O . LEU A 1 445 ? -19.557 -10.447 -14.244 1.00 84.75 445 LEU A O 1
ATOM 3461 N N . ILE A 1 446 ? -17.433 -11.153 -14.501 1.00 79.44 446 ILE A N 1
ATOM 3462 C CA . ILE A 1 446 ? -17.582 -11.636 -15.875 1.00 79.44 446 ILE A CA 1
ATOM 3463 C C . ILE A 1 446 ? -18.670 -12.714 -15.944 1.00 79.44 446 ILE A C 1
ATOM 3465 O O . ILE A 1 446 ? -19.581 -12.631 -16.767 1.00 79.44 446 ILE A O 1
ATOM 3469 N N . LYS A 1 447 ? -18.633 -13.703 -15.041 1.00 82.94 447 LYS A N 1
ATOM 3470 C CA . LYS A 1 447 ? -19.631 -14.782 -14.985 1.00 82.94 447 LYS A CA 1
ATOM 3471 C C . LYS A 1 447 ? -21.039 -14.272 -14.667 1.00 82.94 447 LYS A C 1
ATOM 3473 O O . LYS A 1 447 ? -22.019 -14.859 -15.122 1.00 82.94 447 LYS A O 1
ATOM 3478 N N . LYS A 1 448 ? -21.154 -13.186 -13.898 1.00 82.69 448 LYS A N 1
ATOM 3479 C CA . LYS A 1 448 ? -22.420 -12.490 -13.615 1.00 82.69 448 LYS A CA 1
ATOM 3480 C C . LYS A 1 448 ? -22.881 -11.579 -14.767 1.00 82.69 448 LYS A C 1
ATOM 3482 O O . LYS A 1 448 ? -23.940 -10.970 -14.649 1.00 82.69 448 LYS A O 1
ATOM 3487 N N . GLY A 1 449 ? -22.144 -11.527 -15.880 1.00 75.19 449 GLY A N 1
ATOM 3488 C CA . GLY A 1 449 ? -22.529 -10.816 -17.100 1.00 75.19 449 GLY A CA 1
ATOM 3489 C C . GLY A 1 449 ? -22.167 -9.332 -17.106 1.00 75.19 449 GLY A C 1
ATOM 3490 O O . GLY A 1 449 ? -22.813 -8.560 -17.815 1.00 75.19 449 GLY A O 1
ATOM 3491 N N . GLN A 1 450 ? -21.176 -8.912 -16.311 1.00 76.31 450 GLN A N 1
ATOM 3492 C CA . GLN A 1 450 ? -20.694 -7.535 -16.354 1.00 76.31 450 GLN A CA 1
ATOM 3493 C C . GLN A 1 450 ? -19.945 -7.249 -17.657 1.00 76.31 450 GLN A C 1
ATOM 3495 O O . GLN A 1 450 ? -19.112 -8.045 -18.088 1.00 76.31 450 GLN A O 1
ATOM 3500 N N . VAL A 1 451 ? -20.213 -6.085 -18.247 1.00 70.44 451 VAL A N 1
ATOM 3501 C CA . VAL A 1 451 ? -19.556 -5.616 -19.474 1.00 70.44 451 VAL A CA 1
ATOM 3502 C C . VAL A 1 451 ? -18.567 -4.503 -19.133 1.00 70.44 451 VAL A C 1
ATOM 3504 O O . VAL A 1 451 ? -18.832 -3.680 -18.253 1.00 70.44 451 VAL A O 1
ATOM 3507 N N . LEU A 1 452 ? -17.436 -4.462 -19.837 1.00 69.56 452 LEU A N 1
ATOM 3508 C CA . LEU A 1 452 ? -16.467 -3.371 -19.727 1.00 69.56 452 LEU A CA 1
ATOM 3509 C C . LEU A 1 452 ? -17.038 -2.069 -20.289 1.00 69.56 452 LEU A C 1
ATOM 3511 O O . LEU A 1 452 ? -17.634 -2.061 -21.364 1.00 69.56 452 LEU A O 1
ATOM 3515 N N . THR A 1 453 ? -16.808 -0.954 -19.597 1.00 69.75 453 THR A N 1
ATOM 3516 C CA . THR A 1 453 ? -17.191 0.377 -20.101 1.00 69.75 453 THR A CA 1
ATOM 3517 C C . THR A 1 453 ? -16.049 1.133 -20.751 1.00 69.75 453 THR A C 1
ATOM 3519 O O . THR A 1 453 ? -16.308 1.958 -21.626 1.00 69.75 453 THR A O 1
ATOM 3522 N N . HIS A 1 454 ? -14.803 0.853 -20.356 1.00 69.94 454 HIS A N 1
ATOM 3523 C CA . HIS A 1 454 ? -13.603 1.483 -20.918 1.00 69.94 454 HIS A CA 1
ATOM 3524 C C . HIS A 1 454 ? -12.593 0.435 -21.409 1.00 69.94 454 HIS A C 1
ATOM 3526 O O . HIS A 1 454 ? -11.446 0.423 -20.967 1.00 69.94 454 HIS A O 1
ATOM 3532 N N . PRO A 1 455 ? -12.999 -0.434 -22.356 1.00 66.81 455 PRO A N 1
ATOM 3533 C CA . PRO A 1 455 ? -12.237 -1.607 -22.786 1.00 66.81 455 PRO A CA 1
ATOM 3534 C C . PRO A 1 455 ? -10.760 -1.338 -23.117 1.00 66.81 455 PRO A C 1
ATOM 3536 O O . PRO A 1 455 ? -9.884 -2.134 -22.780 1.00 66.81 455 PRO A O 1
ATOM 3539 N N . GLY A 1 456 ? -10.475 -0.202 -23.756 1.00 70.19 456 GLY A N 1
ATOM 3540 C CA . GLY A 1 456 ? -9.116 0.192 -24.109 1.00 70.19 456 GLY A CA 1
ATOM 3541 C C . GLY A 1 456 ? -8.247 0.592 -22.911 1.00 70.19 456 GLY A C 1
ATOM 3542 O O . GLY A 1 456 ? -7.124 0.116 -22.791 1.00 70.19 456 GLY A O 1
ATOM 3543 N N . GLU A 1 457 ? -8.757 1.417 -21.992 1.00 72.62 457 GLU A N 1
ATOM 3544 C CA . GLU A 1 457 ? -8.021 1.810 -20.777 1.00 72.62 457 GLU A CA 1
ATOM 3545 C C . GLU A 1 457 ? -7.750 0.596 -19.883 1.00 72.62 457 GLU A C 1
ATOM 3547 O O . GLU A 1 457 ? -6.645 0.425 -19.367 1.00 72.62 457 GLU A O 1
ATOM 3552 N N . THR A 1 458 ? -8.734 -0.297 -19.782 1.00 73.38 458 THR A N 1
ATOM 3553 C CA . THR A 1 458 ? -8.631 -1.572 -19.076 1.00 73.38 458 THR A CA 1
ATOM 3554 C C . THR A 1 458 ? -7.513 -2.451 -19.642 1.00 73.38 458 THR A C 1
ATOM 3556 O O . THR A 1 458 ? -6.714 -3.000 -18.881 1.00 73.38 458 THR A O 1
ATOM 3559 N N . LEU A 1 459 ? -7.415 -2.561 -20.974 1.00 75.00 459 LEU A N 1
ATOM 3560 C CA . LEU A 1 459 ? -6.352 -3.304 -21.655 1.00 75.00 459 LEU A CA 1
ATOM 3561 C C . LEU A 1 459 ? -4.964 -2.727 -21.322 1.00 75.00 459 LEU A C 1
ATOM 3563 O O . LEU A 1 459 ? -4.052 -3.481 -20.982 1.00 75.00 459 LEU A O 1
ATOM 3567 N N . ILE A 1 460 ? -4.809 -1.400 -21.347 1.00 78.56 460 ILE A N 1
ATOM 3568 C CA . ILE A 1 460 ? -3.556 -0.716 -20.984 1.00 78.56 460 ILE A CA 1
ATOM 3569 C C . ILE A 1 460 ? -3.189 -0.921 -19.519 1.00 78.56 460 ILE A C 1
ATOM 3571 O O . ILE A 1 460 ? -2.023 -1.169 -19.198 1.00 78.56 460 ILE A O 1
ATOM 3575 N N . GLN A 1 461 ? -4.166 -0.828 -18.623 1.00 76.38 461 GLN A N 1
ATOM 3576 C CA . GLN A 1 461 ? -3.950 -1.006 -17.194 1.00 76.38 461 GLN A CA 1
ATOM 3577 C C . GLN A 1 461 ? -3.535 -2.441 -16.865 1.00 76.38 461 GLN A C 1
ATOM 3579 O O . GLN A 1 461 ? -2.568 -2.637 -16.129 1.00 76.38 461 GLN A O 1
ATOM 3584 N N . ALA A 1 462 ? -4.209 -3.435 -17.446 1.00 75.06 462 ALA A N 1
ATOM 3585 C CA . ALA A 1 462 ? -3.881 -4.842 -17.249 1.00 75.06 462 ALA A CA 1
ATOM 3586 C C . ALA A 1 462 ? -2.531 -5.223 -17.889 1.00 75.06 462 ALA A C 1
ATOM 3588 O O . ALA A 1 462 ? -1.751 -5.971 -17.293 1.00 75.06 462 ALA A O 1
ATOM 3589 N N . ALA A 1 463 ? -2.201 -4.650 -19.054 1.00 80.44 463 ALA A N 1
ATOM 3590 C CA . ALA A 1 463 ? -0.874 -4.780 -19.656 1.00 80.44 463 ALA A CA 1
ATOM 3591 C C . ALA A 1 463 ? 0.216 -4.165 -18.760 1.00 80.44 463 ALA A C 1
ATOM 3593 O O . ALA A 1 463 ? 1.263 -4.774 -18.558 1.00 80.44 463 ALA A O 1
ATOM 3594 N N . SER A 1 464 ? -0.051 -2.996 -18.166 1.00 81.56 464 SER A N 1
ATOM 3595 C CA . SER A 1 464 ? 0.888 -2.287 -17.286 1.00 81.56 464 SER A CA 1
ATOM 3596 C C . SER A 1 464 ? 1.109 -2.993 -15.948 1.00 81.56 464 SER A C 1
ATOM 3598 O O . SER A 1 464 ? 2.235 -3.004 -15.450 1.00 81.56 464 SER A O 1
ATOM 3600 N N . SER A 1 465 ? 0.052 -3.566 -15.359 1.00 75.25 465 SER A N 1
ATOM 3601 C CA . SER A 1 465 ? 0.115 -4.304 -14.089 1.00 75.25 465 SER A CA 1
ATOM 3602 C C . SER A 1 465 ? 0.732 -5.695 -14.243 1.00 75.25 465 SER A C 1
ATOM 3604 O O . SER A 1 465 ? 1.162 -6.296 -13.258 1.00 75.25 465 SER A O 1
ATOM 3606 N N . GLY A 1 466 ? 0.809 -6.197 -15.479 1.00 70.50 466 GLY A N 1
ATOM 3607 C CA . GLY A 1 466 ? 1.442 -7.462 -15.804 1.00 70.50 466 GLY A CA 1
ATOM 3608 C C . GLY A 1 466 ? 0.581 -8.693 -15.519 1.00 70.50 466 GLY A C 1
ATOM 3609 O O . GLY A 1 466 ? 1.125 -9.804 -15.517 1.00 70.50 466 GLY A O 1
ATOM 3610 N N . ASN A 1 467 ? -0.723 -8.519 -15.284 1.00 75.44 467 ASN A N 1
ATOM 3611 C CA . ASN A 1 467 ? -1.646 -9.613 -15.003 1.00 75.44 467 ASN A CA 1
ATOM 3612 C C . ASN A 1 467 ? -2.226 -10.200 -16.294 1.00 75.44 467 ASN A C 1
ATOM 3614 O O . ASN A 1 467 ? -3.316 -9.852 -16.751 1.00 75.44 467 ASN A O 1
ATOM 3618 N N . LEU A 1 468 ? -1.463 -11.131 -16.866 1.00 79.44 468 LEU A N 1
ATOM 3619 C CA . LEU A 1 468 ? -1.849 -11.881 -18.057 1.00 79.44 468 LEU A CA 1
ATOM 3620 C C . LEU A 1 468 ? -3.126 -12.711 -17.843 1.00 79.44 468 LEU A C 1
ATOM 3622 O O . LEU A 1 468 ? -3.861 -12.943 -18.797 1.00 79.44 468 LEU A O 1
ATOM 3626 N N . GLU A 1 469 ? -3.406 -13.148 -16.613 1.00 80.56 469 GLU A N 1
ATOM 3627 C CA . GLU A 1 469 ? -4.582 -13.968 -16.316 1.00 80.56 469 GLU A CA 1
ATOM 3628 C C . GLU A 1 469 ? -5.876 -13.168 -16.478 1.00 80.56 469 GLU A C 1
ATOM 3630 O O . GLU A 1 469 ? -6.790 -13.612 -17.166 1.00 80.56 469 GLU A O 1
ATOM 3635 N N . ILE A 1 470 ? -5.918 -11.937 -15.960 1.00 78.00 470 ILE A N 1
ATOM 3636 C CA . ILE A 1 470 ? -7.050 -11.024 -16.178 1.00 78.00 470 ILE A CA 1
ATOM 3637 C C . ILE A 1 470 ? -7.245 -10.750 -17.675 1.00 78.00 470 ILE A C 1
ATOM 3639 O O . ILE A 1 470 ? -8.370 -10.791 -18.166 1.00 78.00 470 ILE A O 1
ATOM 3643 N N . LEU A 1 471 ? -6.166 -10.528 -18.431 1.00 76.75 471 LEU A N 1
ATOM 3644 C CA . LEU A 1 471 ? -6.263 -10.320 -19.880 1.00 76.75 471 LEU A CA 1
ATOM 3645 C C . LEU A 1 471 ? -6.826 -11.540 -20.614 1.00 76.75 471 LEU A C 1
ATOM 3647 O O . LEU A 1 471 ? -7.682 -11.384 -21.483 1.00 76.75 471 LEU A O 1
ATOM 3651 N N . LYS A 1 472 ? -6.400 -12.751 -20.241 1.00 77.19 472 LYS A N 1
ATOM 3652 C CA . LYS A 1 472 ? -6.949 -14.003 -20.779 1.00 77.19 472 LYS A CA 1
ATOM 3653 C C . LYS A 1 472 ? -8.424 -14.176 -20.433 1.00 77.19 472 LYS A C 1
ATOM 3655 O O . LYS A 1 472 ? -9.201 -14.565 -21.301 1.00 77.19 472 LYS A O 1
ATOM 3660 N N . GLN A 1 473 ? -8.819 -13.856 -19.202 1.00 75.44 473 GLN A N 1
ATOM 3661 C CA . GLN A 1 473 ? -10.216 -13.902 -18.771 1.00 75.44 473 GLN A CA 1
ATOM 3662 C C . GLN A 1 473 ? -11.077 -12.934 -19.585 1.00 75.44 473 GLN A C 1
ATOM 3664 O O . GLN A 1 473 ? -12.125 -13.329 -20.089 1.00 75.44 473 GLN A O 1
ATOM 3669 N N . ILE A 1 474 ? -10.613 -11.701 -19.803 1.00 69.88 474 ILE A N 1
ATOM 3670 C CA . ILE A 1 474 ? -11.328 -10.735 -20.645 1.00 69.88 474 ILE A CA 1
ATOM 3671 C C . ILE A 1 474 ? -11.345 -11.214 -22.111 1.00 69.88 474 ILE A C 1
ATOM 3673 O O . ILE A 1 474 ? -12.380 -11.125 -22.767 1.00 69.88 474 ILE A O 1
ATOM 3677 N N . ALA A 1 475 ? -10.270 -11.816 -22.630 1.00 65.94 475 ALA A N 1
ATOM 3678 C CA . ALA A 1 475 ? -10.245 -12.404 -23.977 1.00 65.94 475 ALA A CA 1
ATOM 3679 C C . ALA A 1 475 ? -11.223 -13.560 -24.184 1.00 65.94 475 ALA A C 1
ATOM 3681 O O . ALA A 1 475 ? -11.917 -13.595 -25.202 1.00 65.94 475 ALA A O 1
ATOM 3682 N N . GLY A 1 476 ? -11.359 -14.450 -23.202 1.00 60.91 476 GLY A N 1
ATOM 3683 C CA . GLY A 1 476 ? -12.263 -15.601 -23.265 1.00 60.91 476 GLY A CA 1
ATOM 3684 C C . GLY A 1 476 ? -13.755 -15.250 -23.312 1.00 60.91 476 GLY A C 1
ATOM 3685 O O . GLY A 1 476 ? -14.571 -16.101 -23.650 1.00 60.91 476 GLY A O 1
ATOM 3686 N N . THR A 1 477 ? -14.131 -14.004 -23.018 1.00 57.62 477 THR A N 1
ATOM 3687 C CA . THR A 1 477 ? -15.537 -13.557 -22.973 1.00 57.62 477 THR A CA 1
ATOM 3688 C C . THR A 1 477 ? -16.088 -13.063 -24.312 1.00 57.62 477 THR A C 1
ATOM 3690 O O . THR A 1 477 ? -17.203 -12.553 -24.362 1.00 57.62 477 THR A O 1
ATOM 3693 N N . GLY A 1 478 ? -15.324 -13.186 -25.403 1.00 52.69 478 GLY A N 1
ATOM 3694 C CA . GLY A 1 478 ? -15.725 -12.690 -26.724 1.00 52.69 478 GLY A CA 1
ATOM 3695 C C . GLY A 1 478 ? -15.547 -11.178 -26.913 1.00 52.69 478 GLY A C 1
ATOM 3696 O O . GLY A 1 478 ? -15.894 -10.659 -27.968 1.00 52.69 478 GLY A O 1
ATOM 3697 N N . HIS A 1 479 ? -14.962 -10.474 -25.936 1.00 55.44 479 HIS A N 1
ATOM 3698 C CA . HIS A 1 479 ? -14.634 -9.045 -26.048 1.00 55.44 479 HIS A CA 1
ATOM 3699 C C . HIS A 1 479 ? -13.387 -8.777 -26.915 1.00 55.44 479 HIS A C 1
ATOM 3701 O O . HIS A 1 479 ? -13.149 -7.639 -27.312 1.00 55.44 479 HIS A O 1
ATOM 3707 N N . PHE A 1 480 ? -12.618 -9.821 -27.246 1.00 53.25 480 PHE A N 1
ATOM 3708 C CA . PHE A 1 480 ? -11.479 -9.790 -28.169 1.00 53.25 480 PHE A CA 1
ATOM 3709 C C . PHE A 1 480 ? -11.835 -10.551 -29.460 1.00 53.25 480 PHE A C 1
ATOM 3711 O O . PHE A 1 480 ? -11.304 -11.621 -29.751 1.00 53.25 480 PHE A O 1
ATOM 3718 N N . GLY A 1 481 ? -12.821 -10.048 -30.203 1.00 38.59 481 GLY A N 1
ATOM 3719 C CA . GLY A 1 481 ? -13.239 -10.604 -31.491 1.00 38.59 481 GLY A CA 1
ATOM 3720 C C . GLY A 1 481 ? -12.744 -9.756 -32.663 1.00 38.59 481 GLY A C 1
ATOM 3721 O O . GLY A 1 481 ? -12.812 -8.534 -32.622 1.00 38.59 481 GLY A O 1
ATOM 3722 N N . ARG A 1 482 ? -12.270 -10.404 -33.734 1.00 44.91 482 ARG A N 1
ATOM 3723 C CA . ARG A 1 482 ? -11.983 -9.777 -35.038 1.00 44.91 482 ARG A CA 1
ATOM 3724 C C . ARG A 1 482 ? -13.226 -9.019 -35.570 1.00 44.91 482 ARG A C 1
ATOM 3726 O O . ARG A 1 482 ? -14.246 -9.665 -35.793 1.00 44.91 482 ARG A O 1
ATOM 3733 N N . LEU A 1 483 ? -13.046 -7.739 -35.941 1.00 37.81 483 LEU A N 1
ATOM 3734 C CA . LEU A 1 483 ? -13.905 -6.876 -36.795 1.00 37.81 483 LEU A CA 1
ATOM 3735 C C . LEU A 1 483 ? -15.171 -6.247 -36.155 1.00 37.81 483 LEU A C 1
ATOM 3737 O O . LEU A 1 483 ? -15.775 -6.823 -35.259 1.00 37.81 483 LEU A O 1
ATOM 3741 N N . PRO A 1 484 ? -15.737 -5.240 -36.852 1.00 43.19 484 PRO A N 1
ATOM 3742 C CA . PRO A 1 484 ? -15.740 -3.794 -36.607 1.00 43.19 484 PRO A CA 1
ATOM 3743 C C . PRO A 1 484 ? -16.912 -3.363 -35.686 1.00 43.19 484 PRO A C 1
ATOM 3745 O O . PRO A 1 484 ? -17.709 -4.202 -35.285 1.00 43.19 484 PRO A O 1
ATOM 3748 N N . ILE A 1 485 ? -17.083 -2.049 -35.465 1.00 33.78 485 ILE A N 1
ATOM 3749 C CA . ILE A 1 485 ? -18.187 -1.340 -34.759 1.00 33.78 485 ILE A CA 1
ATOM 3750 C C . ILE A 1 485 ? -17.741 -0.740 -33.409 1.00 33.78 485 ILE A C 1
ATOM 3752 O O . ILE A 1 485 ? -16.899 -1.280 -32.700 1.00 33.78 485 ILE A O 1
ATOM 3756 N N . GLU A 1 486 ? -18.303 0.434 -33.125 1.00 40.06 486 GLU A N 1
ATOM 3757 C CA . GLU A 1 486 ? -17.838 1.561 -32.301 1.00 40.06 486 GLU A CA 1
ATOM 3758 C C . GLU A 1 486 ? -17.536 1.293 -30.806 1.00 40.06 486 GLU A C 1
ATOM 3760 O O . GLU A 1 486 ? -17.033 2.198 -30.150 1.00 40.06 486 GLU A O 1
ATOM 3765 N N . ASP A 1 487 ? -17.727 0.070 -30.285 1.00 43.31 487 ASP A N 1
ATOM 3766 C CA . ASP A 1 487 ? -17.613 -0.258 -28.845 1.00 43.31 487 ASP A CA 1
ATOM 3767 C C . ASP A 1 487 ? -16.710 -1.483 -28.504 1.00 43.31 487 ASP A C 1
ATOM 3769 O O . ASP A 1 487 ? -16.786 -2.036 -27.406 1.00 43.31 487 ASP A O 1
ATOM 3773 N N . GLN A 1 488 ? -15.835 -1.945 -29.410 1.00 50.72 488 GLN A N 1
ATOM 3774 C CA . GLN A 1 488 ? -14.934 -3.096 -29.166 1.00 50.72 488 GLN A CA 1
ATOM 3775 C C . GLN A 1 488 ? -13.587 -2.721 -28.505 1.00 50.72 488 GLN A C 1
ATOM 3777 O O . GLN A 1 488 ? -13.071 -1.619 -28.699 1.00 50.72 488 GLN A O 1
ATOM 3782 N N . ILE A 1 489 ? -12.965 -3.665 -27.768 1.00 52.12 489 ILE A N 1
ATOM 3783 C CA . ILE A 1 489 ? -11.551 -3.568 -27.350 1.00 52.12 489 ILE A CA 1
ATOM 3784 C C . ILE A 1 489 ? -10.695 -3.528 -28.618 1.00 52.12 489 ILE A C 1
ATOM 3786 O O . ILE A 1 489 ? -10.424 -4.555 -29.240 1.00 52.12 489 ILE A O 1
ATOM 3790 N N . ILE A 1 490 ? -10.238 -2.342 -29.007 1.00 60.56 490 ILE A N 1
ATOM 3791 C CA . ILE A 1 490 ? -9.214 -2.221 -30.039 1.00 60.56 490 ILE A CA 1
ATOM 3792 C C . ILE A 1 490 ? -7.912 -2.704 -29.383 1.00 60.56 490 ILE A C 1
ATOM 3794 O O . ILE A 1 490 ? -7.408 -2.063 -28.465 1.00 60.56 490 ILE A O 1
ATOM 3798 N N . ILE A 1 491 ? -7.387 -3.856 -29.808 1.00 68.44 491 ILE A N 1
ATOM 3799 C CA . ILE A 1 491 ? -6.130 -4.426 -29.276 1.00 68.44 491 ILE A CA 1
ATOM 3800 C C . ILE A 1 491 ? -4.952 -3.476 -29.527 1.00 68.44 491 ILE A C 1
ATOM 3802 O O . ILE A 1 491 ? -4.062 -3.333 -28.691 1.00 68.44 491 ILE A O 1
ATOM 3806 N N . ASP A 1 492 ? -5.013 -2.765 -30.651 1.00 71.00 492 ASP A N 1
ATOM 3807 C CA . ASP A 1 492 ? -4.111 -1.669 -31.015 1.00 71.00 492 ASP A CA 1
ATOM 3808 C C . ASP A 1 492 ? -4.588 -0.300 -30.483 1.00 71.00 492 ASP A C 1
ATOM 3810 O O . ASP A 1 492 ? -4.072 0.742 -30.880 1.00 71.00 492 ASP A O 1
ATOM 3814 N N . GLY A 1 493 ? -5.616 -0.317 -29.626 1.00 66.81 493 GLY A N 1
ATOM 3815 C CA . GLY A 1 493 ? -6.370 0.814 -29.088 1.00 66.81 493 GLY A CA 1
ATOM 3816 C C . GLY A 1 493 ? -5.627 1.634 -28.040 1.00 66.81 493 GLY A C 1
ATOM 3817 O O . GLY A 1 493 ? -4.405 1.544 -27.954 1.00 66.81 493 GLY A O 1
ATOM 3818 N N . PRO A 1 494 ? -6.357 2.482 -27.283 1.00 63.28 494 PRO A N 1
ATOM 3819 C CA . PRO A 1 494 ? -5.889 3.771 -26.787 1.00 63.28 494 PRO A CA 1
ATOM 3820 C C . PRO A 1 494 ? -4.558 3.681 -26.064 1.00 63.28 494 PRO A C 1
ATOM 3822 O O . PRO A 1 494 ? -4.254 2.722 -25.364 1.00 63.28 494 PRO A O 1
ATOM 3825 N N . THR A 1 495 ? -3.771 4.729 -26.222 1.00 69.19 495 THR A N 1
ATOM 3826 C CA . THR A 1 495 ? -2.475 4.840 -25.588 1.00 69.19 495 THR A CA 1
ATOM 3827 C C . THR A 1 495 ? -2.602 5.438 -24.192 1.00 69.19 495 THR A C 1
ATOM 3829 O O . THR A 1 495 ? -3.512 6.217 -23.905 1.00 69.19 495 THR A O 1
ATOM 3832 N N . ASN A 1 496 ? -1.679 5.087 -23.298 1.00 73.31 496 ASN A N 1
ATOM 3833 C CA . ASN A 1 496 ? -1.556 5.783 -22.020 1.00 73.31 496 ASN A CA 1
ATOM 3834 C C . ASN A 1 496 ? -1.113 7.249 -22.228 1.00 73.31 496 ASN A C 1
ATOM 3836 O O . ASN A 1 496 ? -0.858 7.702 -23.344 1.00 73.31 496 ASN A O 1
ATOM 3840 N N . SER A 1 497 ? -0.934 8.001 -21.139 1.00 74.88 497 SER A N 1
ATOM 3841 C CA . SER A 1 497 ? -0.481 9.401 -21.199 1.00 74.88 497 SER A CA 1
ATOM 3842 C C . SER A 1 497 ? 0.894 9.609 -21.855 1.00 74.88 497 SER A C 1
ATOM 3844 O O . SER A 1 497 ? 1.264 10.747 -22.130 1.00 74.88 497 SER A O 1
ATOM 3846 N N . LYS A 1 498 ? 1.673 8.541 -22.071 1.00 74.31 498 LYS A N 1
ATOM 3847 C CA . LYS A 1 498 ? 2.958 8.560 -22.783 1.00 74.31 498 LYS A CA 1
ATOM 3848 C C . LYS A 1 498 ? 2.837 8.163 -24.254 1.00 74.31 498 LYS A C 1
ATOM 3850 O O . LYS A 1 498 ? 3.841 8.170 -24.957 1.00 74.31 498 LYS A O 1
ATOM 3855 N N . GLY A 1 499 ? 1.644 7.813 -24.730 1.00 77.50 499 GLY A N 1
ATOM 3856 C CA . GLY A 1 499 ? 1.476 7.315 -26.088 1.00 77.50 499 GLY A CA 1
ATOM 3857 C C . GLY A 1 499 ? 1.744 5.810 -26.243 1.00 77.50 499 GLY A C 1
ATOM 3858 O O . GLY A 1 499 ? 1.832 5.335 -27.369 1.00 77.50 499 GLY A O 1
ATOM 3859 N N . GLU A 1 500 ? 1.840 5.039 -25.157 1.00 82.88 500 GLU A N 1
ATOM 3860 C CA . GLU A 1 500 ? 2.120 3.597 -25.216 1.00 82.88 500 GLU A CA 1
ATOM 3861 C C . GLU A 1 500 ? 0.812 2.791 -25.229 1.00 82.88 500 GLU A C 1
ATOM 3863 O O . GLU A 1 500 ? -0.037 2.977 -24.353 1.00 82.88 500 GLU A O 1
ATOM 3868 N N . ASN A 1 501 ? 0.651 1.881 -26.195 1.00 86.50 501 ASN A N 1
ATOM 3869 C CA . ASN A 1 501 ? -0.420 0.882 -26.175 1.00 86.50 501 ASN A CA 1
ATOM 3870 C C . ASN A 1 501 ? 0.045 -0.444 -25.540 1.00 86.50 501 ASN A C 1
ATOM 3872 O O . ASN A 1 501 ? 1.211 -0.591 -25.171 1.00 86.50 501 ASN A O 1
ATOM 3876 N N . ALA A 1 502 ? -0.849 -1.430 -25.408 1.00 86.69 502 ALA A N 1
ATOM 3877 C CA . ALA A 1 502 ? -0.537 -2.692 -24.729 1.00 86.69 502 ALA A CA 1
ATOM 3878 C C . ALA A 1 502 ? 0.618 -3.461 -25.389 1.00 86.69 502 ALA A C 1
ATOM 3880 O O . ALA A 1 502 ? 1.467 -4.016 -24.685 1.00 86.69 502 ALA A O 1
ATOM 3881 N N . LEU A 1 503 ? 0.694 -3.443 -26.726 1.00 89.06 503 LEU A N 1
ATOM 3882 C CA . LEU A 1 503 ? 1.797 -4.067 -27.451 1.00 89.06 503 LEU A CA 1
ATOM 3883 C C . LEU A 1 503 ? 3.123 -3.361 -27.129 1.00 89.06 503 LEU A C 1
ATOM 3885 O O . LEU A 1 503 ? 4.091 -4.038 -26.787 1.00 89.06 503 LEU A O 1
ATOM 3889 N N . ARG A 1 504 ? 3.160 -2.020 -27.134 1.00 91.19 504 ARG A N 1
ATOM 3890 C CA . ARG A 1 504 ? 4.350 -1.242 -26.745 1.00 91.19 504 ARG A CA 1
ATOM 3891 C C . ARG A 1 504 ? 4.787 -1.527 -25.307 1.00 91.19 504 ARG A C 1
ATOM 3893 O O . ARG A 1 504 ? 5.956 -1.831 -25.079 1.00 91.19 504 ARG A O 1
ATOM 3900 N N . ILE A 1 505 ? 3.844 -1.523 -24.364 1.00 91.00 505 ILE A N 1
ATOM 3901 C CA . ILE A 1 505 ? 4.097 -1.814 -22.943 1.00 91.00 505 ILE A CA 1
ATOM 3902 C C . ILE A 1 505 ? 4.737 -3.196 -22.775 1.00 91.00 505 ILE A C 1
ATOM 3904 O O . ILE A 1 505 ? 5.696 -3.342 -22.016 1.00 91.00 505 ILE A O 1
ATOM 3908 N N . SER A 1 506 ? 4.258 -4.207 -23.508 1.00 92.62 506 SER A N 1
ATOM 3909 C CA . SER A 1 506 ? 4.830 -5.557 -23.434 1.00 92.62 506 SER A CA 1
ATOM 3910 C C . SER A 1 506 ? 6.290 -5.621 -23.910 1.00 92.62 506 SER A C 1
ATOM 3912 O O . SER A 1 506 ? 7.080 -6.369 -23.334 1.00 92.62 506 SER A O 1
ATOM 3914 N N . ILE A 1 507 ? 6.680 -4.792 -24.888 1.00 93.81 507 ILE A N 1
ATOM 3915 C CA . ILE A 1 507 ? 8.068 -4.672 -25.365 1.00 93.81 507 ILE A CA 1
ATOM 3916 C C . ILE A 1 507 ? 8.932 -3.945 -24.328 1.00 93.81 507 ILE A C 1
ATOM 3918 O O . ILE A 1 507 ? 10.013 -4.422 -23.978 1.00 93.81 507 ILE A O 1
ATOM 3922 N N . ASP A 1 508 ? 8.458 -2.817 -23.795 1.00 91.81 508 ASP A N 1
ATOM 3923 C CA . ASP A 1 508 ? 9.207 -2.013 -22.818 1.00 91.81 508 ASP A CA 1
ATOM 3924 C C . ASP A 1 508 ? 9.463 -2.776 -21.512 1.00 91.81 508 ASP A C 1
ATOM 3926 O O . ASP A 1 508 ? 10.536 -2.659 -20.908 1.00 91.81 508 ASP A O 1
ATOM 3930 N N . GLN A 1 509 ? 8.502 -3.601 -21.095 1.00 92.00 509 GLN A N 1
ATOM 3931 C CA . GLN A 1 509 ? 8.607 -4.450 -19.909 1.00 92.00 509 GLN A CA 1
ATOM 3932 C C . GLN A 1 509 ? 9.283 -5.810 -20.171 1.00 92.00 509 GLN A C 1
ATOM 3934 O O . GLN A 1 509 ? 9.465 -6.571 -19.222 1.00 92.00 509 GLN A O 1
ATOM 3939 N N . ASP A 1 510 ? 9.659 -6.126 -21.417 1.00 93.25 510 ASP A N 1
ATOM 3940 C CA . ASP A 1 510 ? 10.205 -7.437 -21.831 1.00 93.25 510 ASP A CA 1
ATOM 3941 C C . ASP A 1 510 ? 9.294 -8.627 -21.471 1.00 93.25 510 ASP A C 1
ATOM 3943 O O . ASP A 1 510 ? 9.736 -9.720 -21.108 1.00 93.25 510 ASP A O 1
ATOM 3947 N N . ARG A 1 511 ? 7.979 -8.406 -21.535 1.00 92.38 511 ARG A N 1
ATOM 3948 C CA . ARG A 1 511 ? 6.950 -9.388 -21.187 1.00 92.38 511 ARG A CA 1
ATOM 3949 C C . ARG A 1 511 ? 6.596 -10.230 -22.404 1.00 92.38 511 ARG A C 1
ATOM 3951 O O . ARG A 1 511 ? 5.589 -10.003 -23.068 1.00 92.38 511 ARG A O 1
ATOM 3958 N N . VAL A 1 512 ? 7.445 -11.217 -22.688 1.00 93.38 512 VAL A N 1
ATOM 3959 C CA . VAL A 1 512 ? 7.304 -12.142 -23.830 1.00 93.38 512 VAL A CA 1
ATOM 3960 C C . VAL A 1 512 ? 5.961 -12.880 -23.816 1.00 93.38 512 VAL A C 1
ATOM 3962 O O . VAL A 1 512 ? 5.355 -13.088 -24.862 1.00 93.38 512 VAL A O 1
ATOM 3965 N N . ASP A 1 513 ? 5.488 -13.272 -22.634 1.00 91.62 513 ASP A N 1
ATOM 3966 C CA . ASP A 1 513 ? 4.209 -13.953 -22.419 1.00 91.62 513 ASP A CA 1
ATOM 3967 C C . ASP A 1 513 ? 3.012 -13.084 -22.830 1.00 91.62 513 ASP A C 1
ATOM 3969 O O . ASP A 1 513 ? 2.130 -13.538 -23.559 1.00 91.62 513 ASP A O 1
ATOM 3973 N N . LEU A 1 514 ? 3.022 -11.817 -22.414 1.00 89.62 514 LEU A N 1
ATOM 3974 C CA . LEU A 1 514 ? 2.023 -10.825 -22.796 1.00 89.62 514 LEU A CA 1
ATOM 3975 C C . LEU A 1 514 ? 2.111 -10.483 -24.286 1.00 89.62 514 LEU A C 1
ATOM 3977 O O . LEU A 1 514 ? 1.085 -10.430 -24.958 1.00 89.62 514 LEU A O 1
ATOM 3981 N N . PHE A 1 515 ? 3.324 -10.287 -24.806 1.00 91.81 515 PHE A N 1
ATOM 3982 C CA . PHE A 1 515 ? 3.550 -9.976 -26.215 1.00 91.81 515 PHE A CA 1
ATOM 3983 C C . PHE A 1 515 ? 2.946 -11.057 -27.119 1.00 91.81 515 PHE A C 1
ATOM 3985 O O . PHE A 1 515 ? 2.155 -10.752 -28.008 1.00 91.81 515 PHE A O 1
ATOM 3992 N N . LYS A 1 516 ? 3.267 -12.331 -26.854 1.00 89.81 516 LYS A N 1
ATOM 3993 C CA . LYS A 1 516 ? 2.734 -13.470 -27.616 1.00 89.81 516 LYS A CA 1
ATOM 3994 C C . LYS A 1 516 ? 1.214 -13.522 -27.562 1.00 89.81 516 LYS A C 1
ATOM 3996 O O . LYS A 1 516 ? 0.582 -13.599 -28.608 1.00 89.81 516 LYS A O 1
ATOM 4001 N N . PHE A 1 517 ? 0.639 -13.385 -26.368 1.00 86.19 517 PHE A N 1
ATOM 4002 C CA . PHE A 1 517 ? -0.810 -13.362 -26.189 1.00 86.19 517 PHE A CA 1
ATOM 4003 C C . PHE A 1 517 ? -1.490 -12.244 -26.995 1.00 86.19 517 PHE A C 1
ATOM 4005 O O . PHE A 1 517 ? -2.496 -12.490 -27.653 1.00 86.19 517 PHE A O 1
ATOM 4012 N N . LEU A 1 518 ? -0.940 -11.025 -26.992 1.00 84.38 518 LEU A N 1
ATOM 4013 C CA . LEU A 1 518 ? -1.491 -9.904 -27.763 1.00 84.38 518 LEU A CA 1
ATOM 4014 C C . LEU A 1 518 ? -1.419 -10.157 -29.276 1.00 84.38 518 LEU A C 1
ATOM 4016 O O . LEU A 1 518 ? -2.365 -9.843 -29.997 1.00 84.38 518 LEU A O 1
ATOM 4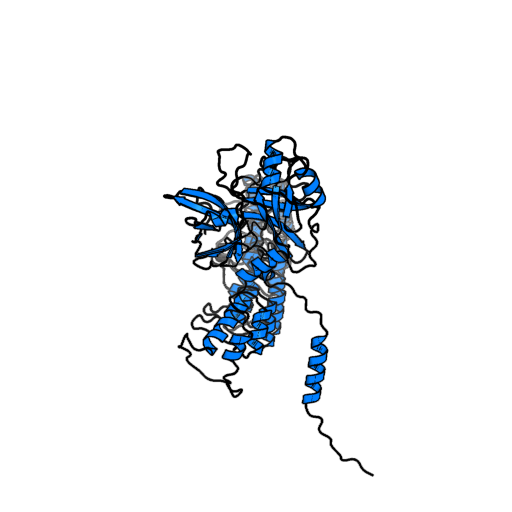020 N N . VAL A 1 519 ? -0.327 -10.756 -29.764 1.00 83.69 519 VAL A N 1
ATOM 4021 C CA . VAL A 1 519 ? -0.187 -11.134 -31.181 1.00 83.69 519 VAL A CA 1
ATOM 4022 C C . VAL A 1 519 ? -1.164 -12.245 -31.561 1.00 83.69 519 VAL A C 1
ATOM 4024 O O . VAL A 1 519 ? -1.823 -12.142 -32.593 1.00 83.69 519 VAL A O 1
ATOM 4027 N N . GLU A 1 520 ? -1.314 -13.270 -30.722 1.00 80.88 520 GLU A N 1
ATOM 4028 C CA . GLU A 1 520 ? -2.311 -14.336 -30.899 1.00 80.88 520 GLU A CA 1
ATOM 4029 C C . GLU A 1 520 ? -3.745 -13.782 -30.904 1.00 80.88 520 GLU A C 1
ATOM 4031 O O . GLU A 1 520 ? -4.588 -14.252 -31.669 1.00 80.88 520 GLU A O 1
ATOM 4036 N N . ALA A 1 521 ? -4.006 -12.741 -30.108 1.00 75.19 521 ALA A N 1
ATOM 4037 C CA . ALA A 1 521 ? -5.276 -12.020 -30.092 1.00 75.19 521 ALA A CA 1
ATOM 4038 C C . ALA A 1 521 ? -5.485 -11.113 -31.324 1.00 75.19 521 ALA A C 1
ATOM 4040 O O . ALA A 1 521 ? -6.605 -10.669 -31.569 1.00 75.19 521 ALA A O 1
ATOM 4041 N N . GLY A 1 522 ? -4.448 -10.875 -32.136 1.00 75.56 522 GLY A N 1
ATOM 4042 C CA . GLY A 1 522 ? -4.534 -10.142 -33.399 1.00 75.56 522 GLY A CA 1
ATOM 4043 C C . GLY A 1 522 ? -3.967 -8.722 -33.384 1.00 75.56 522 GLY A C 1
ATOM 4044 O O . GLY A 1 522 ? -4.349 -7.936 -34.248 1.00 75.56 522 GLY A O 1
ATOM 4045 N N . ALA A 1 523 ? -3.072 -8.384 -32.448 1.00 83.31 523 ALA A N 1
ATOM 4046 C CA . ALA A 1 523 ? -2.373 -7.097 -32.446 1.00 83.31 523 ALA A CA 1
ATOM 4047 C C . ALA A 1 523 ? -1.643 -6.832 -33.778 1.00 83.31 523 ALA A C 1
ATOM 4049 O O . ALA A 1 523 ? -0.954 -7.704 -34.319 1.00 83.31 523 ALA A O 1
ATOM 4050 N N . ASN A 1 524 ? -1.749 -5.609 -34.296 1.00 81.00 524 ASN A N 1
ATOM 4051 C CA . ASN A 1 524 ? -1.120 -5.211 -35.546 1.00 81.00 524 ASN A CA 1
ATOM 4052 C C . ASN A 1 524 ? 0.395 -5.044 -35.372 1.00 81.00 524 ASN A C 1
ATOM 4054 O O . ASN A 1 524 ? 0.879 -4.069 -34.797 1.00 81.00 524 ASN A O 1
ATOM 4058 N N . LEU A 1 525 ? 1.169 -5.961 -35.946 1.00 85.44 525 LEU A N 1
ATOM 4059 C CA . LEU A 1 525 ? 2.630 -5.896 -35.919 1.00 85.44 525 LEU A CA 1
ATOM 4060 C C . LEU A 1 525 ? 3.227 -4.802 -36.822 1.00 85.44 525 LEU A C 1
ATOM 4062 O O . LEU A 1 525 ? 4.384 -4.435 -36.640 1.00 85.44 525 LEU A O 1
ATOM 4066 N N . TYR A 1 526 ? 2.454 -4.247 -37.761 1.00 83.25 526 TYR A N 1
ATOM 4067 C CA . TYR A 1 526 ? 2.895 -3.203 -38.696 1.00 83.25 526 TYR A CA 1
ATOM 4068 C C . TYR A 1 526 ? 2.595 -1.780 -38.212 1.00 83.25 526 TYR A C 1
ATOM 4070 O O . TYR A 1 526 ? 2.846 -0.821 -38.944 1.00 83.25 526 TYR A O 1
ATOM 4078 N N . GLN A 1 527 ? 2.070 -1.628 -36.995 1.00 82.75 527 GLN A N 1
ATOM 4079 C CA . GLN A 1 527 ? 1.707 -0.328 -36.438 1.00 82.75 527 GLN A CA 1
ATOM 4080 C C . GLN A 1 527 ? 2.913 0.584 -36.166 1.00 82.75 527 GLN A C 1
ATOM 4082 O O . GLN A 1 527 ? 4.059 0.136 -36.095 1.00 82.75 527 GLN A O 1
ATOM 4087 N N . THR A 1 528 ? 2.625 1.874 -35.997 1.00 84.69 528 THR A N 1
ATOM 4088 C CA . THR A 1 528 ? 3.578 2.915 -35.587 1.00 84.69 528 THR A CA 1
ATOM 4089 C C . THR A 1 528 ? 3.414 3.221 -34.100 1.00 84.69 528 THR A C 1
ATOM 4091 O O . THR A 1 528 ? 2.292 3.159 -33.596 1.00 84.69 528 THR A O 1
ATOM 4094 N N . PHE A 1 529 ? 4.474 3.657 -33.419 1.00 84.38 529 PHE A N 1
ATOM 4095 C CA . PHE A 1 529 ? 4.360 4.235 -32.073 1.00 84.38 529 PHE A CA 1
ATOM 4096 C C . PHE A 1 529 ? 4.597 5.752 -32.105 1.00 84.38 529 PHE A C 1
ATOM 4098 O O . PHE A 1 529 ? 5.263 6.236 -33.020 1.00 84.38 529 PHE A O 1
ATOM 4105 N N . PRO A 1 530 ? 4.093 6.537 -31.137 1.00 81.50 530 PRO A N 1
ATOM 4106 C CA . PRO A 1 530 ? 4.285 7.992 -31.140 1.00 81.50 530 PRO A CA 1
ATOM 4107 C C . PRO A 1 530 ? 5.754 8.437 -31.104 1.00 81.50 530 PRO A C 1
ATOM 4109 O O . PRO A 1 530 ? 6.122 9.397 -31.775 1.00 81.50 530 PRO A O 1
ATOM 4112 N N . ASP A 1 531 ? 6.602 7.724 -30.360 1.00 78.06 531 ASP A N 1
ATOM 4113 C CA . ASP A 1 531 ? 8.057 7.925 -30.308 1.00 78.06 531 ASP A CA 1
ATOM 4114 C C . ASP A 1 531 ? 8.799 7.255 -31.477 1.00 78.06 531 ASP A C 1
ATOM 4116 O O . ASP A 1 531 ? 9.993 7.476 -31.678 1.00 78.06 531 ASP A O 1
ATOM 4120 N N . TYR A 1 532 ? 8.086 6.438 -32.250 1.00 79.06 532 TYR A N 1
ATOM 4121 C CA . TYR A 1 532 ? 8.624 5.624 -33.325 1.00 79.06 532 TYR A CA 1
ATOM 4122 C C . TYR A 1 532 ? 7.665 5.625 -34.534 1.00 79.06 532 TYR A C 1
ATOM 4124 O O . TYR A 1 532 ? 7.015 4.611 -34.820 1.00 79.06 532 TYR A O 1
ATOM 4132 N N . PRO A 1 533 ? 7.518 6.776 -35.229 1.00 80.19 533 PRO A N 1
ATOM 4133 C CA . PRO A 1 533 ? 6.458 7.021 -36.209 1.00 80.19 533 PRO A CA 1
ATOM 4134 C C . PRO A 1 533 ? 6.779 6.400 -37.579 1.00 80.19 533 PRO A C 1
ATOM 4136 O O . PRO A 1 533 ? 6.697 7.057 -38.613 1.00 80.19 533 PRO A O 1
ATOM 4139 N N . MET A 1 534 ? 7.174 5.129 -37.588 1.00 82.12 534 MET A N 1
ATOM 4140 C CA . MET A 1 534 ? 7.399 4.339 -38.793 1.00 82.12 534 MET A CA 1
ATOM 4141 C C . MET A 1 534 ? 6.671 2.999 -38.703 1.00 82.12 534 MET A C 1
ATOM 4143 O O . MET A 1 534 ? 6.398 2.510 -37.606 1.00 82.12 534 MET A O 1
ATOM 4147 N N . SER A 1 535 ? 6.324 2.420 -39.852 1.00 80.62 535 SER A N 1
ATOM 4148 C CA . SER A 1 535 ? 5.693 1.101 -39.899 1.00 80.62 535 SER A CA 1
ATOM 4149 C C . SER A 1 535 ? 6.621 0.031 -39.324 1.00 80.62 535 SER A C 1
ATOM 4151 O O . SER A 1 535 ? 7.845 0.184 -39.313 1.00 80.62 535 SER A O 1
ATOM 4153 N N . LEU A 1 536 ? 6.026 -1.061 -38.837 1.00 83.75 536 LEU A N 1
ATOM 4154 C CA . LEU A 1 536 ? 6.751 -2.162 -38.191 1.00 83.75 536 LEU A CA 1
ATOM 4155 C C . LEU A 1 536 ? 7.469 -1.757 -36.888 1.00 83.75 536 LEU A C 1
ATOM 4157 O O . LEU A 1 536 ? 8.410 -2.429 -36.455 1.00 83.75 536 LEU A O 1
ATOM 4161 N N . ALA A 1 537 ? 7.012 -0.684 -36.229 1.00 86.00 537 ALA A N 1
ATOM 4162 C CA . ALA A 1 537 ? 7.608 -0.172 -34.997 1.00 86.00 537 ALA A CA 1
ATOM 4163 C C . ALA A 1 537 ? 7.850 -1.244 -33.911 1.00 86.00 537 ALA A C 1
ATOM 4165 O O . ALA A 1 537 ? 8.912 -1.188 -33.288 1.00 86.00 537 ALA A O 1
ATOM 4166 N N . PRO A 1 538 ? 6.976 -2.257 -33.698 1.00 92.19 538 PRO A N 1
ATOM 4167 C CA . PRO A 1 538 ? 7.233 -3.333 -32.738 1.00 92.19 538 PRO A CA 1
ATOM 4168 C C . PRO A 1 538 ? 8.591 -4.030 -32.910 1.00 92.19 538 PRO A C 1
ATOM 4170 O O . PRO A 1 538 ? 9.318 -4.199 -31.931 1.00 92.19 538 PRO A O 1
ATOM 4173 N N . LEU A 1 539 ? 8.971 -4.393 -34.141 1.00 93.31 539 LEU A N 1
ATOM 4174 C CA . LEU A 1 539 ? 10.239 -5.083 -34.405 1.00 93.31 539 LEU A CA 1
ATOM 4175 C C . LEU A 1 539 ? 11.435 -4.152 -34.220 1.00 93.31 539 LEU A C 1
ATOM 4177 O O . LEU A 1 539 ? 12.438 -4.533 -33.614 1.00 93.31 539 LEU A O 1
ATOM 4181 N N . PHE A 1 540 ? 11.322 -2.921 -34.708 1.00 91.44 540 PHE A N 1
ATOM 4182 C CA . PHE A 1 540 ? 12.377 -1.930 -34.570 1.00 91.44 540 PHE A CA 1
ATOM 4183 C C . PHE A 1 540 ? 12.668 -1.571 -33.112 1.00 91.44 540 PHE A C 1
ATOM 4185 O O . PHE A 1 540 ? 13.831 -1.536 -32.712 1.00 91.44 540 PHE A O 1
ATOM 4192 N N . VAL A 1 541 ? 11.627 -1.332 -32.312 1.00 92.62 541 VAL A N 1
ATOM 4193 C CA . VAL A 1 541 ? 11.758 -1.011 -30.887 1.00 92.62 541 VAL A CA 1
ATOM 4194 C C . VAL A 1 541 ? 12.303 -2.207 -30.119 1.00 92.62 541 VAL A C 1
ATOM 4196 O O . VAL A 1 541 ? 13.260 -2.047 -29.366 1.00 92.62 541 VAL A O 1
ATOM 4199 N N . ALA A 1 542 ? 11.773 -3.415 -30.344 1.00 95.88 542 ALA A N 1
ATOM 4200 C CA . ALA A 1 542 ? 12.281 -4.625 -29.700 1.00 95.88 542 ALA A CA 1
ATOM 4201 C C . ALA A 1 542 ? 13.773 -4.844 -30.001 1.00 95.88 542 ALA A C 1
ATOM 4203 O O . ALA A 1 542 ? 14.554 -5.149 -29.095 1.00 95.88 542 ALA A O 1
ATOM 4204 N N . ALA A 1 543 ? 14.193 -4.617 -31.249 1.00 94.62 543 ALA A N 1
ATOM 4205 C CA . ALA A 1 543 ? 15.595 -4.670 -31.637 1.00 94.62 543 ALA A CA 1
ATOM 4206 C C . ALA A 1 543 ? 16.418 -3.563 -30.958 1.00 94.62 543 ALA A C 1
ATOM 4208 O O . ALA A 1 543 ? 17.449 -3.849 -30.347 1.00 94.62 543 ALA A O 1
ATOM 4209 N N . ALA A 1 544 ? 15.953 -2.312 -30.992 1.00 93.12 544 ALA A N 1
ATOM 4210 C CA . ALA A 1 544 ? 16.625 -1.182 -30.354 1.00 93.12 544 ALA A CA 1
ATOM 4211 C C . ALA A 1 544 ? 16.783 -1.365 -28.837 1.00 93.12 544 ALA A C 1
ATOM 4213 O O . ALA A 1 544 ? 17.822 -1.007 -28.285 1.00 93.12 544 ALA A O 1
ATOM 4214 N N . ASP A 1 545 ? 15.806 -1.960 -28.157 1.00 94.56 545 ASP A N 1
ATOM 4215 C CA . ASP A 1 545 ? 15.846 -2.194 -26.714 1.00 94.56 545 ASP A CA 1
ATOM 4216 C C . ASP A 1 545 ? 16.488 -3.522 -26.306 1.00 94.56 545 ASP A C 1
ATOM 4218 O O . ASP A 1 545 ? 16.693 -3.762 -25.114 1.00 94.56 545 ASP A O 1
ATOM 4222 N N . GLY A 1 546 ? 16.888 -4.357 -27.268 1.00 95.31 546 GLY A N 1
ATOM 4223 C CA . GLY A 1 546 ? 17.566 -5.621 -26.988 1.00 95.31 546 GLY A CA 1
ATOM 4224 C C . GLY A 1 546 ? 16.643 -6.724 -26.466 1.00 95.31 546 GLY A C 1
ATOM 4225 O O . GLY A 1 546 ? 17.108 -7.608 -25.746 1.00 95.31 546 GLY A O 1
ATOM 4226 N N . ARG A 1 547 ? 15.352 -6.688 -26.817 1.00 97.19 547 ARG A N 1
ATOM 4227 C CA . ARG A 1 547 ? 14.327 -7.665 -26.411 1.00 97.19 547 ARG A CA 1
ATOM 4228 C C . ARG A 1 547 ? 14.429 -8.939 -27.249 1.00 97.19 547 ARG A C 1
ATOM 4230 O O . ARG A 1 547 ? 13.615 -9.185 -28.137 1.00 97.19 547 ARG A O 1
ATOM 4237 N N . TYR A 1 548 ? 15.473 -9.727 -26.994 1.00 96.06 548 TYR A N 1
ATOM 4238 C CA . TYR A 1 548 ? 15.868 -10.872 -27.824 1.00 96.06 548 TYR A CA 1
ATOM 4239 C C . TYR A 1 548 ? 14.722 -11.849 -28.127 1.00 96.06 548 TYR A C 1
ATOM 4241 O O . TYR A 1 548 ? 14.484 -12.158 -29.291 1.00 96.06 548 TYR A O 1
ATOM 4249 N N . GLU A 1 549 ? 13.985 -12.298 -27.109 1.00 97.44 549 GLU A N 1
ATOM 4250 C CA . GLU A 1 549 ? 12.907 -13.283 -27.288 1.00 97.44 549 GLU A CA 1
ATOM 4251 C C . GLU A 1 549 ? 11.713 -12.718 -28.077 1.00 97.44 549 GLU A C 1
ATOM 4253 O O . GLU A 1 549 ? 11.064 -13.447 -28.828 1.00 97.44 549 GLU A O 1
ATOM 4258 N N . ILE A 1 550 ? 11.446 -11.411 -27.963 1.00 97.12 550 ILE A N 1
ATOM 4259 C CA . ILE A 1 550 ? 10.412 -10.725 -28.751 1.00 97.12 550 ILE A CA 1
ATOM 4260 C C . ILE A 1 550 ? 10.866 -10.580 -30.209 1.00 97.12 550 ILE A C 1
ATOM 4262 O O . ILE A 1 550 ? 10.105 -10.902 -31.117 1.00 97.12 550 ILE A O 1
ATOM 4266 N N . VAL A 1 551 ? 12.114 -10.160 -30.450 1.00 97.12 551 VAL A N 1
ATOM 4267 C CA . VAL A 1 551 ? 12.698 -10.086 -31.805 1.00 97.12 551 VAL A CA 1
ATOM 4268 C C . VAL A 1 551 ? 12.664 -11.450 -32.484 1.00 97.12 551 VAL A C 1
ATOM 4270 O O . VAL A 1 551 ? 12.247 -11.555 -33.635 1.00 97.12 551 VAL A O 1
ATOM 4273 N N . LYS A 1 552 ? 13.065 -12.497 -31.760 1.00 96.19 552 LYS A N 1
ATOM 4274 C CA . LYS A 1 552 ? 13.024 -13.873 -32.242 1.00 96.19 552 LYS A CA 1
ATOM 4275 C C . LYS A 1 552 ? 11.619 -14.263 -32.693 1.00 96.19 552 LYS A C 1
ATOM 4277 O O . LYS A 1 552 ? 11.444 -14.634 -33.849 1.00 96.19 552 LYS A O 1
ATOM 4282 N N . TYR A 1 553 ? 10.628 -14.079 -31.822 1.00 95.88 553 TYR A N 1
ATOM 4283 C CA . TYR A 1 553 ? 9.234 -14.391 -32.127 1.00 95.88 553 TYR A CA 1
ATOM 4284 C C . TYR A 1 553 ? 8.689 -13.601 -33.330 1.00 95.88 553 TYR A C 1
ATOM 4286 O O . TYR A 1 553 ? 7.969 -14.150 -34.162 1.00 95.88 553 TYR A O 1
ATOM 4294 N N . LEU A 1 554 ? 9.044 -12.321 -33.455 1.00 93.62 554 LEU A N 1
ATOM 4295 C CA . LEU A 1 554 ? 8.627 -11.473 -34.575 1.00 93.62 554 LEU A CA 1
ATOM 4296 C C . LEU A 1 554 ? 9.207 -11.944 -35.917 1.00 93.62 554 LEU A C 1
ATOM 4298 O O . LEU A 1 554 ? 8.476 -12.030 -36.901 1.00 93.62 554 LEU A O 1
ATOM 4302 N N . VAL A 1 555 ? 10.494 -12.293 -35.955 1.00 93.19 555 VAL A N 1
ATOM 4303 C CA . VAL A 1 555 ? 11.146 -12.837 -37.160 1.00 93.19 555 VAL A CA 1
ATOM 4304 C C . VAL A 1 555 ? 10.584 -14.220 -37.508 1.00 93.19 555 VAL A C 1
ATOM 4306 O O . VAL A 1 555 ? 10.295 -14.490 -38.670 1.00 93.19 555 VAL A O 1
ATOM 4309 N N . GLU A 1 556 ? 10.343 -15.075 -36.509 1.00 91.38 556 GLU A N 1
ATOM 4310 C CA . GLU A 1 556 ? 9.672 -16.375 -36.693 1.00 91.38 556 GLU A CA 1
ATOM 4311 C C . GLU A 1 556 ? 8.229 -16.220 -37.203 1.00 91.38 556 GLU A C 1
ATOM 4313 O O . GLU A 1 556 ? 7.733 -17.084 -37.924 1.00 91.38 556 GLU A O 1
ATOM 4318 N N . SER A 1 557 ? 7.576 -15.092 -36.899 1.00 85.88 557 SER A N 1
ATOM 4319 C CA . SER A 1 557 ? 6.254 -14.723 -37.429 1.00 85.88 557 SER A CA 1
ATOM 4320 C C . SER A 1 557 ? 6.300 -14.197 -38.876 1.00 85.88 557 SER A C 1
ATOM 4322 O O . SER A 1 557 ? 5.271 -13.787 -39.411 1.00 85.88 557 SER A O 1
ATOM 4324 N N . GLY A 1 558 ? 7.471 -14.211 -39.525 1.00 85.62 558 GLY A N 1
ATOM 4325 C CA . GLY A 1 558 ? 7.652 -13.857 -40.935 1.00 85.62 558 GLY A CA 1
ATOM 4326 C C . GLY A 1 558 ? 7.958 -12.382 -41.201 1.00 85.62 558 GLY A C 1
ATOM 4327 O O . GLY A 1 558 ? 7.914 -11.959 -42.356 1.00 85.62 558 GLY A O 1
ATOM 4328 N N . LEU A 1 559 ? 8.256 -11.586 -40.169 1.00 89.88 559 LEU A N 1
ATOM 4329 C CA . LEU A 1 559 ? 8.669 -10.197 -40.364 1.00 89.88 559 LEU A CA 1
ATOM 4330 C C . LEU A 1 559 ? 10.108 -10.140 -40.888 1.00 89.88 559 LEU A C 1
ATOM 4332 O O . LEU A 1 559 ? 11.007 -10.770 -40.332 1.00 89.88 559 LEU A O 1
ATOM 4336 N N . ASP A 1 560 ? 10.322 -9.341 -41.932 1.00 85.31 560 ASP A N 1
ATOM 4337 C CA . ASP A 1 560 ? 11.622 -9.200 -42.586 1.00 85.31 560 ASP A CA 1
ATOM 4338 C C . ASP A 1 560 ? 12.618 -8.414 -41.701 1.00 85.31 560 ASP A C 1
ATOM 4340 O O . ASP A 1 560 ? 12.393 -7.228 -41.429 1.00 85.31 560 ASP A O 1
ATOM 4344 N N . PRO A 1 561 ? 13.743 -9.019 -41.264 1.00 86.44 561 PRO A N 1
ATOM 4345 C CA . PRO A 1 561 ? 14.771 -8.318 -40.494 1.00 86.44 561 PRO A CA 1
ATOM 4346 C C . PRO A 1 561 ? 15.523 -7.244 -41.302 1.00 86.44 561 PRO A C 1
ATOM 4348 O O . PRO A 1 561 ? 16.254 -6.448 -40.703 1.00 86.44 561 PRO A O 1
ATOM 4351 N N . ASN A 1 562 ? 15.338 -7.199 -42.626 1.00 86.25 562 ASN A N 1
ATOM 4352 C CA . ASN A 1 562 ? 15.855 -6.171 -43.533 1.00 86.25 562 ASN A CA 1
ATOM 4353 C C . ASN A 1 562 ? 14.815 -5.116 -43.911 1.00 86.25 562 ASN A C 1
ATOM 4355 O O . ASN A 1 562 ? 15.080 -4.288 -44.779 1.00 86.25 562 ASN A O 1
ATOM 4359 N N . PHE A 1 563 ? 13.637 -5.118 -43.283 1.00 85.44 563 PHE A N 1
ATOM 4360 C CA . PHE A 1 563 ? 12.608 -4.143 -43.608 1.00 85.44 563 PHE A CA 1
ATOM 4361 C C . PHE A 1 563 ? 13.131 -2.706 -43.452 1.00 85.44 563 PHE A C 1
ATOM 4363 O O . PHE A 1 563 ? 13.669 -2.332 -42.405 1.00 85.44 563 PHE A O 1
ATOM 4370 N N . HIS A 1 564 ? 12.930 -1.898 -44.492 1.00 82.69 564 HIS A N 1
ATOM 4371 C CA . HIS A 1 564 ? 13.256 -0.478 -44.496 1.00 82.69 564 HIS A CA 1
ATOM 4372 C C . HIS A 1 564 ? 11.987 0.340 -44.284 1.00 82.69 564 HIS A C 1
ATOM 4374 O O . HIS A 1 564 ? 11.098 0.372 -45.135 1.00 82.69 564 HIS A O 1
ATOM 4380 N N . ALA A 1 565 ? 11.924 1.035 -43.154 1.00 71.56 565 ALA A N 1
ATOM 4381 C CA . ALA A 1 565 ? 10.863 1.994 -42.898 1.00 71.56 565 ALA A CA 1
ATOM 4382 C C . ALA A 1 565 ? 10.980 3.200 -43.845 1.00 71.56 565 ALA A C 1
ATOM 4384 O O . ALA A 1 565 ? 12.068 3.758 -44.020 1.00 71.56 565 ALA A O 1
ATOM 4385 N N . GLU A 1 566 ? 9.854 3.621 -44.424 1.00 71.94 566 GLU A N 1
ATOM 4386 C CA . GLU A 1 566 ? 9.789 4.744 -45.363 1.00 71.94 566 GLU A CA 1
ATOM 4387 C C . GLU A 1 566 ? 10.409 6.018 -44.759 1.00 71.94 566 GLU A C 1
ATOM 4389 O O . GLU A 1 566 ? 10.172 6.362 -43.602 1.00 71.94 566 GLU A O 1
ATOM 4394 N N . GLY A 1 567 ? 11.261 6.701 -45.528 1.00 67.00 567 GLY A N 1
ATOM 4395 C CA . GLY A 1 567 ? 11.983 7.891 -45.063 1.00 67.00 567 GLY A CA 1
ATOM 4396 C C . GLY A 1 567 ? 13.175 7.616 -44.132 1.00 67.00 567 GLY A C 1
ATOM 4397 O O . GLY A 1 567 ? 13.845 8.564 -43.718 1.00 67.00 567 GLY A O 1
ATOM 4398 N N . THR A 1 568 ? 13.499 6.349 -43.838 1.00 67.44 568 THR A N 1
ATOM 4399 C CA . THR A 1 568 ? 14.654 5.954 -43.012 1.00 67.44 568 THR A CA 1
ATOM 4400 C C . THR A 1 568 ? 15.610 5.023 -43.778 1.00 67.44 568 THR A C 1
ATOM 4402 O O . THR A 1 568 ? 15.181 4.188 -44.566 1.00 67.44 568 THR A O 1
ATOM 4405 N N . HIS A 1 569 ? 16.927 5.129 -43.543 1.00 69.50 569 HIS A N 1
ATOM 4406 C CA . HIS A 1 569 ? 17.908 4.107 -43.979 1.00 69.50 569 HIS A CA 1
ATOM 4407 C C . HIS A 1 569 ? 18.168 3.089 -42.859 1.00 69.50 569 HIS A C 1
ATOM 4409 O O . HIS A 1 569 ? 19.305 2.692 -42.622 1.00 69.50 569 HIS A O 1
ATOM 4415 N N . ALA A 1 570 ? 17.151 2.760 -42.065 1.00 73.31 570 ALA A N 1
ATOM 4416 C CA . ALA A 1 570 ? 17.339 1.966 -40.864 1.00 73.31 570 ALA A CA 1
ATOM 4417 C C . ALA A 1 570 ? 16.582 0.642 -40.959 1.00 73.31 570 ALA A C 1
ATOM 4419 O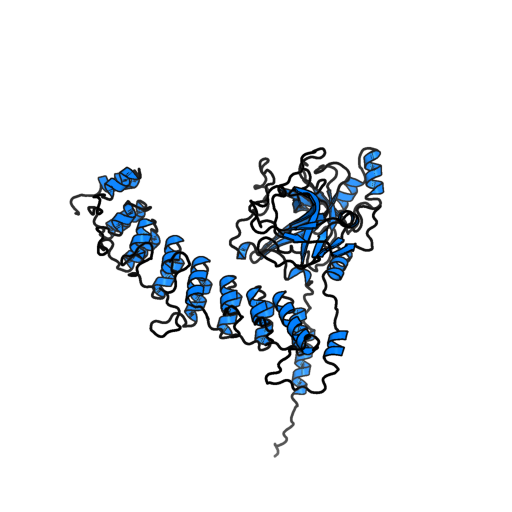 O . ALA A 1 570 ? 15.415 0.618 -41.337 1.00 73.31 570 ALA A O 1
ATOM 4420 N N . THR A 1 571 ? 17.260 -0.444 -40.587 1.00 88.62 571 THR A N 1
ATOM 4421 C CA . THR A 1 571 ? 16.701 -1.797 -40.473 1.00 88.62 571 THR A CA 1
ATOM 4422 C C . THR A 1 571 ? 16.584 -2.197 -38.997 1.00 88.62 571 THR A C 1
ATOM 4424 O O . THR A 1 571 ? 17.260 -1.600 -38.141 1.00 88.62 571 THR A O 1
ATOM 4427 N N . PRO A 1 572 ? 15.767 -3.210 -38.656 1.00 89.81 572 PRO A N 1
ATOM 4428 C CA . PRO A 1 572 ? 15.772 -3.823 -37.329 1.00 89.81 572 PRO A CA 1
ATOM 4429 C C . PRO A 1 572 ? 17.174 -4.241 -36.871 1.00 89.81 572 PRO A C 1
ATOM 4431 O O . PRO A 1 572 ? 17.566 -3.982 -35.733 1.00 89.81 572 PRO A O 1
ATOM 4434 N N . PHE A 1 573 ? 17.975 -4.809 -37.776 1.00 91.56 573 PHE A N 1
ATOM 4435 C CA . PHE A 1 573 ? 19.364 -5.172 -37.502 1.00 91.56 573 PHE A CA 1
ATOM 4436 C C . PHE A 1 573 ? 20.229 -3.974 -37.094 1.00 91.56 573 PHE A C 1
ATOM 4438 O O . PHE A 1 573 ? 20.927 -4.022 -36.079 1.00 91.56 573 PHE A O 1
ATOM 4445 N N . LEU A 1 574 ? 20.154 -2.860 -37.825 1.00 90.00 574 LEU A N 1
ATOM 4446 C CA . LEU A 1 574 ? 20.890 -1.654 -37.448 1.00 90.00 574 LEU A CA 1
ATOM 4447 C C . LEU A 1 574 ? 20.447 -1.103 -36.090 1.00 90.00 574 LEU A C 1
ATOM 4449 O O . LEU A 1 574 ? 21.293 -0.683 -35.299 1.00 90.00 574 LEU A O 1
ATOM 4453 N N . HIS A 1 575 ? 19.150 -1.151 -35.787 1.00 90.38 575 HIS A N 1
ATOM 4454 C CA . HIS A 1 575 ? 18.628 -0.755 -34.481 1.00 90.38 575 HIS A CA 1
ATOM 4455 C C . HIS A 1 575 ? 19.140 -1.645 -33.349 1.00 90.38 575 HIS A C 1
ATOM 4457 O O . HIS A 1 575 ? 19.546 -1.117 -32.314 1.00 90.38 575 HIS A O 1
ATOM 4463 N N . ALA A 1 576 ? 19.237 -2.960 -33.563 1.00 92.38 576 ALA A N 1
ATOM 4464 C CA . ALA A 1 576 ? 19.885 -3.877 -32.627 1.00 92.38 576 ALA A CA 1
ATOM 4465 C C . ALA A 1 576 ? 21.317 -3.438 -32.293 1.00 92.38 576 ALA A C 1
ATOM 4467 O O . ALA A 1 576 ? 21.699 -3.339 -31.124 1.00 92.38 576 ALA A O 1
ATOM 4468 N N . CYS A 1 577 ? 22.104 -3.125 -33.321 1.00 91.56 577 CYS A N 1
ATOM 4469 C CA . CYS A 1 577 ? 23.503 -2.750 -33.159 1.00 91.56 577 CYS A CA 1
ATOM 4470 C C . CYS A 1 577 ? 23.686 -1.383 -32.484 1.00 91.56 577 CYS A C 1
ATOM 4472 O O . CYS A 1 577 ? 24.540 -1.223 -31.604 1.00 91.56 577 CYS A O 1
ATOM 4474 N N . LEU A 1 578 ? 22.889 -0.393 -32.899 1.00 89.69 578 LEU A N 1
ATOM 4475 C CA . LEU A 1 578 ? 22.947 0.981 -32.397 1.00 89.69 578 LEU A CA 1
ATOM 4476 C C . LEU A 1 578 ? 22.346 1.118 -30.990 1.00 89.69 578 LEU A C 1
ATOM 4478 O O . LEU A 1 578 ? 22.823 1.948 -30.217 1.00 89.69 578 LEU A O 1
ATOM 4482 N N . GLY A 1 579 ? 21.343 0.302 -30.665 1.00 90.69 579 GLY A N 1
ATOM 4483 C CA . GLY A 1 579 ? 20.598 0.311 -29.408 1.00 90.69 579 GLY A CA 1
ATOM 4484 C C . GLY A 1 579 ? 21.234 -0.540 -28.308 1.00 90.69 579 GLY A C 1
ATOM 4485 O O . GLY A 1 579 ? 22.435 -0.464 -28.068 1.00 90.69 579 GLY A O 1
ATOM 4486 N N . LYS A 1 580 ? 20.443 -1.354 -27.610 1.00 91.88 580 LYS A N 1
ATOM 4487 C CA . LYS A 1 580 ? 20.841 -2.233 -26.493 1.00 91.88 580 LYS A CA 1
ATOM 4488 C C . LYS A 1 580 ? 20.984 -3.704 -26.908 1.00 91.88 580 LYS A C 1
ATOM 4490 O O . LYS A 1 580 ? 21.159 -4.563 -26.046 1.00 91.88 580 LYS A O 1
ATOM 4495 N N . GLY A 1 581 ? 20.928 -4.004 -28.207 1.00 87.44 581 GLY A N 1
ATOM 4496 C CA . GLY A 1 581 ? 21.074 -5.360 -28.721 1.00 87.44 581 GLY A CA 1
ATOM 4497 C C . GLY A 1 581 ? 22.384 -6.014 -28.290 1.00 87.44 581 GLY A C 1
ATOM 4498 O O . GLY A 1 581 ? 23.460 -5.418 -28.381 1.00 87.44 581 GLY A O 1
ATOM 4499 N N . ARG A 1 582 ? 22.266 -7.246 -27.795 1.00 90.88 582 ARG A N 1
ATOM 4500 C CA . ARG A 1 582 ? 23.378 -8.089 -27.350 1.00 90.88 582 ARG A CA 1
ATOM 4501 C C . ARG A 1 582 ? 23.823 -9.034 -28.475 1.00 90.88 582 ARG A C 1
ATOM 4503 O O . ARG A 1 582 ? 23.139 -9.199 -29.484 1.00 90.88 582 ARG A O 1
ATOM 4510 N N . LEU A 1 583 ? 24.989 -9.662 -28.296 1.00 94.19 583 LEU A N 1
ATOM 4511 C CA . LEU A 1 583 ? 25.609 -10.537 -29.301 1.00 94.19 583 LEU A CA 1
ATOM 4512 C C . LEU A 1 583 ? 24.710 -11.704 -29.751 1.00 94.19 583 LEU A C 1
ATOM 4514 O O . LEU A 1 583 ? 24.728 -12.057 -30.923 1.00 94.19 583 LEU A O 1
ATOM 4518 N N . ASP A 1 584 ? 23.967 -12.312 -28.830 1.00 95.69 584 ASP A N 1
ATOM 4519 C CA . ASP A 1 584 ? 22.993 -13.381 -29.092 1.00 95.69 584 ASP A CA 1
ATOM 4520 C C . ASP A 1 584 ? 21.926 -12.945 -30.107 1.00 95.69 584 ASP A C 1
ATOM 4522 O O . ASP A 1 584 ? 21.727 -13.609 -31.120 1.00 95.69 584 ASP A O 1
ATOM 4526 N N . MET A 1 585 ? 21.321 -11.779 -29.893 1.00 95.88 585 MET A N 1
ATOM 4527 C CA . MET A 1 585 ? 20.315 -11.219 -30.796 1.00 95.88 585 MET A CA 1
ATOM 4528 C C . MET A 1 585 ? 20.895 -10.816 -32.154 1.00 95.88 585 MET A C 1
ATOM 4530 O O . MET A 1 585 ? 20.275 -11.055 -33.186 1.00 95.88 585 MET A O 1
ATOM 4534 N N . ILE A 1 586 ? 22.099 -10.233 -32.166 1.00 94.31 586 ILE A N 1
ATOM 4535 C CA . ILE A 1 586 ? 22.794 -9.853 -33.406 1.00 94.31 586 ILE A CA 1
ATOM 4536 C C . ILE A 1 586 ? 23.111 -11.094 -34.246 1.00 94.31 586 ILE A C 1
ATOM 4538 O O . ILE A 1 586 ? 22.844 -11.097 -35.443 1.00 94.31 586 ILE A O 1
ATOM 4542 N N . LYS A 1 587 ? 23.634 -12.159 -33.625 1.00 94.12 587 LYS A N 1
ATOM 4543 C CA . LYS A 1 587 ? 23.865 -13.448 -34.294 1.00 94.12 587 LYS A CA 1
ATOM 4544 C C . LYS A 1 587 ? 22.581 -14.006 -34.884 1.00 94.12 587 LYS A C 1
ATOM 4546 O O . LYS A 1 587 ? 22.562 -14.343 -36.060 1.00 94.12 587 LYS A O 1
ATOM 4551 N N . TYR A 1 588 ? 21.524 -14.042 -34.079 1.00 95.56 588 TYR A N 1
ATOM 4552 C CA . TYR A 1 588 ? 20.232 -14.562 -34.497 1.00 95.56 588 TYR A CA 1
ATOM 4553 C C . TYR A 1 588 ? 19.689 -13.831 -35.731 1.00 95.56 588 TYR A C 1
ATOM 4555 O O . TYR A 1 588 ? 19.311 -14.477 -36.703 1.00 95.56 588 TYR A O 1
ATOM 4563 N N . LEU A 1 589 ? 19.701 -12.493 -35.735 1.00 94.31 589 LEU A N 1
ATOM 4564 C CA . LEU A 1 589 ? 19.237 -11.705 -36.882 1.00 94.31 589 LEU A CA 1
ATOM 4565 C C . LEU A 1 589 ? 20.047 -12.007 -38.152 1.00 94.31 589 LEU A C 1
ATOM 4567 O O . LEU A 1 589 ? 19.467 -12.143 -39.225 1.00 94.31 589 LEU A O 1
ATOM 4571 N N . ILE A 1 590 ? 21.367 -12.167 -38.032 1.00 91.81 590 ILE A N 1
ATOM 4572 C CA . ILE A 1 590 ? 22.251 -12.507 -39.159 1.00 91.81 590 ILE A CA 1
ATOM 4573 C C . ILE A 1 590 ? 21.973 -13.921 -39.679 1.00 91.81 590 ILE A C 1
ATOM 4575 O O . ILE A 1 590 ? 21.892 -14.133 -40.887 1.00 91.81 590 ILE A O 1
ATOM 4579 N N . GLU A 1 591 ? 21.791 -14.888 -38.781 1.00 91.81 591 GLU A N 1
ATOM 4580 C CA . GLU A 1 591 ? 21.409 -16.262 -39.131 1.00 91.81 591 GLU A CA 1
ATOM 4581 C C . GLU A 1 591 ? 20.054 -16.318 -39.857 1.00 91.81 591 GLU A C 1
ATOM 4583 O O . GLU A 1 591 ? 19.840 -17.213 -40.672 1.00 91.81 591 GLU A O 1
ATOM 4588 N N . HIS A 1 592 ? 19.185 -15.329 -39.625 1.00 92.25 592 HIS A N 1
ATOM 4589 C CA . HIS A 1 592 ? 17.884 -15.170 -40.283 1.00 92.25 592 HIS A CA 1
ATOM 4590 C C . HIS A 1 592 ? 17.908 -14.144 -41.428 1.00 92.25 592 HIS A C 1
ATOM 4592 O O . HIS A 1 592 ? 16.868 -13.623 -41.823 1.00 92.25 592 HIS A O 1
ATOM 4598 N N . GLY A 1 593 ? 19.089 -13.881 -41.998 1.00 88.88 593 GLY A N 1
ATOM 4599 C CA . GLY A 1 593 ? 19.233 -13.159 -43.261 1.00 88.88 593 GLY A CA 1
ATOM 4600 C C . GLY A 1 593 ? 19.370 -11.644 -43.144 1.00 88.88 593 GLY A C 1
ATOM 4601 O O . GLY A 1 593 ? 19.269 -10.968 -44.165 1.00 88.88 593 GLY A O 1
ATOM 4602 N N . ALA A 1 594 ? 19.611 -11.088 -41.953 1.00 91.19 594 ALA A N 1
ATOM 4603 C CA . ALA A 1 594 ? 19.909 -9.664 -41.819 1.00 91.19 594 ALA A CA 1
ATOM 4604 C C . ALA A 1 594 ? 21.190 -9.271 -42.579 1.00 91.19 594 ALA A C 1
ATOM 4606 O O . ALA A 1 594 ? 22.251 -9.875 -42.392 1.00 91.19 594 ALA A O 1
ATOM 4607 N N . ASN A 1 595 ? 21.111 -8.214 -43.385 1.00 87.75 595 ASN A N 1
ATOM 4608 C CA . ASN A 1 595 ? 22.238 -7.669 -44.125 1.00 87.75 595 ASN A CA 1
ATOM 4609 C C . ASN A 1 595 ? 23.206 -6.945 -43.173 1.00 87.75 595 ASN A C 1
ATOM 4611 O O . ASN A 1 595 ? 22.942 -5.853 -42.664 1.00 87.75 595 ASN A O 1
ATOM 4615 N N . VAL A 1 596 ? 24.369 -7.561 -42.958 1.00 87.25 596 VAL A N 1
ATOM 4616 C CA . VAL A 1 596 ? 25.414 -7.082 -42.038 1.00 87.25 596 VAL A CA 1
ATOM 4617 C C . VAL A 1 596 ? 26.036 -5.753 -42.487 1.00 87.25 596 VAL A C 1
ATOM 4619 O O . VAL A 1 596 ? 26.568 -5.010 -41.656 1.00 87.25 596 VAL A O 1
ATOM 4622 N N . ASN A 1 597 ? 25.960 -5.442 -43.783 1.00 83.94 597 ASN A N 1
ATOM 4623 C CA . ASN A 1 597 ? 26.591 -4.266 -44.382 1.00 83.94 597 ASN A CA 1
ATOM 4624 C C . ASN A 1 597 ? 25.716 -3.021 -44.398 1.00 83.94 597 ASN A C 1
ATOM 4626 O O . ASN A 1 597 ? 26.173 -1.978 -44.868 1.00 83.94 597 ASN A O 1
ATOM 4630 N N . GLU A 1 598 ? 24.481 -3.114 -43.914 1.00 84.69 598 GLU A N 1
ATOM 4631 C CA . GLU A 1 598 ? 23.612 -1.951 -43.834 1.00 84.69 598 GLU A CA 1
ATOM 4632 C C . GLU A 1 598 ? 24.280 -0.826 -43.037 1.00 84.69 598 GLU A C 1
ATOM 4634 O O . GLU A 1 598 ? 25.002 -1.045 -42.053 1.00 84.69 598 GLU A O 1
ATOM 4639 N N . VAL A 1 599 ? 24.028 0.404 -43.477 1.00 85.62 599 VAL A N 1
ATOM 4640 C CA . VAL A 1 599 ? 24.503 1.621 -42.821 1.00 85.62 599 VAL A CA 1
ATOM 4641 C C . VAL A 1 599 ? 23.341 2.578 -42.613 1.00 85.62 599 VAL A C 1
ATOM 4643 O O . VAL A 1 599 ? 22.527 2.806 -43.501 1.00 85.62 599 VAL A O 1
ATOM 4646 N N . SER A 1 600 ? 23.274 3.166 -41.420 1.00 81.69 600 SER A N 1
ATOM 4647 C CA . SER A 1 600 ? 22.308 4.233 -41.128 1.00 81.69 600 SER A CA 1
ATOM 4648 C C . SER A 1 600 ? 22.513 5.456 -42.034 1.00 81.69 600 SER A C 1
ATOM 4650 O O . SER A 1 600 ? 23.569 5.619 -42.644 1.00 81.69 600 SER A O 1
ATOM 4652 N N . GLN A 1 601 ? 21.563 6.399 -42.013 1.00 81.50 601 GLN A N 1
ATOM 4653 C CA . GLN A 1 601 ? 21.650 7.659 -42.773 1.00 81.50 601 GLN A CA 1
ATOM 4654 C C . GLN A 1 601 ? 22.940 8.457 -42.504 1.00 81.50 601 GLN A C 1
ATOM 4656 O O . GLN A 1 601 ? 23.441 9.148 -43.382 1.00 81.50 601 GLN A O 1
ATOM 4661 N N . ASN A 1 602 ? 23.504 8.329 -41.299 1.00 82.38 602 ASN A N 1
ATOM 4662 C CA . ASN A 1 602 ? 24.742 8.995 -40.890 1.00 82.38 602 ASN A CA 1
ATOM 4663 C C . ASN A 1 602 ? 26.007 8.156 -41.175 1.00 82.38 602 ASN A C 1
ATOM 4665 O O . ASN A 1 602 ? 27.072 8.445 -40.633 1.00 82.38 602 ASN A O 1
ATOM 4669 N N . GLY A 1 603 ? 25.896 7.076 -41.954 1.00 85.56 603 GLY A N 1
ATOM 4670 C CA . GLY A 1 603 ? 27.005 6.191 -42.320 1.00 85.56 603 GLY A CA 1
ATOM 4671 C C . GLY A 1 603 ? 27.436 5.191 -41.241 1.00 85.56 603 GLY A C 1
ATOM 4672 O O . GLY A 1 603 ? 28.445 4.510 -41.410 1.00 85.56 603 GLY A O 1
ATOM 4673 N N . TYR A 1 604 ? 26.710 5.072 -40.122 1.00 86.25 604 TYR A N 1
ATOM 4674 C CA . TYR A 1 604 ? 27.059 4.090 -39.088 1.00 86.25 604 TYR A CA 1
ATOM 4675 C C . TYR A 1 604 ? 26.638 2.673 -39.482 1.00 86.25 604 TYR A C 1
ATOM 4677 O O . TYR A 1 604 ? 25.443 2.411 -39.623 1.00 86.25 604 TYR A O 1
ATOM 4685 N N . SER A 1 605 ? 27.616 1.769 -39.575 1.00 89.69 605 SER A N 1
ATOM 4686 C CA . SER A 1 605 ? 27.431 0.312 -39.643 1.00 89.69 605 SER A CA 1
ATOM 4687 C C . SER A 1 605 ? 27.350 -0.322 -38.250 1.00 89.69 605 SER A C 1
ATOM 4689 O O . SER A 1 605 ? 27.766 0.284 -37.253 1.00 89.69 605 SER A O 1
ATOM 4691 N N . CYS A 1 606 ? 26.925 -1.586 -38.180 1.00 90.31 606 CYS A N 1
ATOM 4692 C CA . CYS A 1 606 ? 26.938 -2.366 -36.938 1.00 90.31 606 CYS A CA 1
ATOM 4693 C C . CYS A 1 606 ? 28.346 -2.464 -36.306 1.00 90.31 606 CYS A C 1
ATOM 4695 O O . CYS A 1 606 ? 28.504 -2.319 -35.091 1.00 90.31 606 CYS A O 1
ATOM 4697 N N . LEU A 1 607 ? 29.392 -2.605 -37.131 1.00 90.50 607 LEU A N 1
ATOM 4698 C CA . LEU A 1 607 ? 30.787 -2.634 -36.675 1.00 90.50 607 LEU A CA 1
ATOM 4699 C C . LEU A 1 607 ? 31.206 -1.302 -36.027 1.00 90.50 607 LEU A C 1
ATOM 4701 O O . LEU A 1 607 ? 31.816 -1.289 -34.956 1.00 90.50 607 LEU A O 1
ATOM 4705 N N . SER A 1 608 ? 30.838 -0.173 -36.644 1.00 90.50 608 SER A N 1
ATOM 4706 C CA . SER A 1 608 ? 31.114 1.158 -36.083 1.00 90.50 608 SER A CA 1
ATOM 4707 C C . SER A 1 608 ? 30.338 1.411 -34.782 1.00 90.50 608 SER A C 1
ATOM 4709 O O . SER A 1 608 ? 30.862 2.023 -33.848 1.00 90.50 608 SER A O 1
ATOM 4711 N N . ALA A 1 609 ? 29.113 0.883 -34.674 1.00 89.88 609 ALA A N 1
ATOM 4712 C CA . ALA A 1 609 ? 28.305 0.956 -33.463 1.00 89.88 609 ALA A CA 1
ATOM 4713 C C . ALA A 1 609 ? 28.952 0.186 -32.301 1.00 89.88 609 ALA A C 1
ATOM 4715 O O . ALA A 1 609 ? 29.059 0.733 -31.199 1.00 89.88 609 ALA A O 1
ATOM 4716 N N . ALA A 1 610 ? 29.451 -1.029 -32.560 1.00 91.12 610 ALA A N 1
ATOM 4717 C CA . ALA A 1 610 ? 30.156 -1.845 -31.573 1.00 91.12 610 ALA A CA 1
ATOM 4718 C C . ALA A 1 610 ? 31.400 -1.132 -31.015 1.00 91.12 610 ALA A C 1
ATOM 4720 O O . ALA A 1 610 ? 31.611 -1.124 -29.802 1.00 91.12 610 ALA A O 1
ATOM 4721 N N . LEU A 1 611 ? 32.175 -0.450 -31.871 1.00 90.44 611 LEU A N 1
ATOM 4722 C CA . LEU A 1 611 ? 33.326 0.355 -31.442 1.00 90.44 611 LEU A CA 1
ATOM 4723 C C . LEU A 1 611 ? 32.923 1.513 -30.520 1.00 90.44 611 LEU A C 1
ATOM 4725 O O . LEU A 1 611 ? 33.496 1.662 -29.441 1.00 90.44 611 LEU A O 1
ATOM 4729 N N . ARG A 1 612 ? 31.919 2.313 -30.903 1.00 90.19 612 ARG A N 1
ATOM 4730 C CA . ARG A 1 612 ? 31.462 3.457 -30.087 1.00 90.19 612 ARG A CA 1
ATOM 4731 C C . ARG A 1 612 ? 30.940 3.024 -28.720 1.00 90.19 612 ARG A C 1
ATOM 4733 O O . ARG A 1 612 ? 31.223 3.678 -27.721 1.00 90.19 612 ARG A O 1
ATOM 4740 N N . LYS A 1 613 ? 30.199 1.914 -28.680 1.00 90.62 613 LYS A N 1
ATOM 4741 C CA . LYS A 1 613 ? 29.644 1.335 -27.449 1.00 90.62 613 LYS A CA 1
ATOM 4742 C C . LYS A 1 613 ? 30.673 0.548 -26.632 1.00 90.62 613 LYS A C 1
ATOM 4744 O O . LYS A 1 613 ? 30.354 0.124 -25.526 1.00 90.62 613 LYS A O 1
ATOM 4749 N N . LYS A 1 614 ? 31.892 0.357 -27.155 1.00 92.56 614 LYS A N 1
ATOM 4750 C CA . LYS A 1 614 ? 32.944 -0.490 -26.570 1.00 92.56 614 LYS A CA 1
ATOM 4751 C C . LYS A 1 614 ? 32.491 -1.946 -26.357 1.00 92.56 614 LYS A C 1
ATOM 4753 O O . LYS A 1 614 ? 32.911 -2.599 -25.404 1.00 92.56 614 LYS A O 1
ATOM 4758 N N . ASP A 1 615 ? 31.653 -2.467 -27.254 1.00 91.69 615 ASP A N 1
ATOM 4759 C CA . ASP A 1 615 ? 31.186 -3.856 -27.219 1.00 91.69 615 ASP A CA 1
ATOM 4760 C C . ASP A 1 615 ? 32.175 -4.777 -27.949 1.00 91.69 615 ASP A C 1
ATOM 4762 O O . ASP A 1 615 ? 32.046 -5.073 -29.141 1.00 91.69 615 ASP A O 1
ATOM 4766 N N . ALA A 1 616 ? 33.195 -5.227 -27.215 1.00 92.00 616 ALA A N 1
ATOM 4767 C CA . ALA A 1 616 ? 34.249 -6.087 -27.750 1.00 92.00 616 ALA A CA 1
ATOM 4768 C C . ALA A 1 616 ? 33.714 -7.422 -28.298 1.00 92.00 616 ALA A C 1
ATOM 4770 O O . ALA A 1 616 ? 34.278 -7.968 -29.244 1.00 92.00 616 ALA A O 1
ATOM 4771 N N . LYS A 1 617 ? 32.620 -7.948 -27.730 1.00 93.75 617 LYS A N 1
ATOM 4772 C CA . LYS A 1 617 ? 32.057 -9.243 -28.132 1.00 93.75 617 LYS A CA 1
ATOM 4773 C C . LYS A 1 617 ? 31.417 -9.155 -29.514 1.00 93.75 617 LYS A C 1
ATOM 4775 O O . LYS A 1 617 ? 31.677 -10.009 -30.359 1.00 93.75 617 LYS A O 1
ATOM 4780 N N . VAL A 1 618 ? 30.609 -8.120 -29.744 1.00 91.69 618 VAL A N 1
ATOM 4781 C CA . VAL A 1 618 ? 29.986 -7.859 -31.050 1.00 91.69 618 VAL A CA 1
ATOM 4782 C C . VAL A 1 618 ? 31.038 -7.480 -32.085 1.00 91.69 618 VAL A C 1
ATOM 4784 O O . VAL A 1 618 ? 31.020 -8.016 -33.191 1.00 91.69 618 VAL A O 1
ATOM 4787 N N . PHE A 1 619 ? 32.001 -6.632 -31.716 1.00 91.81 619 PHE A N 1
ATOM 4788 C CA . PHE A 1 619 ? 33.084 -6.231 -32.612 1.00 91.81 619 PHE A CA 1
ATOM 4789 C C . PHE A 1 619 ? 33.900 -7.430 -33.121 1.00 91.81 619 PHE A C 1
ATOM 4791 O O . PHE A 1 619 ? 34.068 -7.597 -34.328 1.00 91.81 619 PHE A O 1
ATOM 4798 N N . GLU A 1 620 ? 34.369 -8.294 -32.216 1.00 91.62 620 GLU A N 1
ATOM 4799 C CA . GLU A 1 620 ? 35.168 -9.469 -32.581 1.00 91.62 620 GLU A CA 1
ATOM 4800 C C . GLU A 1 620 ? 34.383 -10.485 -33.410 1.00 91.62 620 GLU A C 1
ATOM 4802 O O . GLU A 1 620 ? 34.950 -11.133 -34.291 1.00 91.62 620 GLU A O 1
ATOM 4807 N N . PHE A 1 621 ? 33.084 -10.626 -33.144 1.00 91.88 621 PHE A N 1
ATOM 4808 C CA . PHE A 1 621 ? 32.216 -11.490 -33.932 1.00 91.88 621 PHE A CA 1
ATOM 4809 C C . PHE A 1 621 ? 32.057 -10.972 -35.369 1.00 91.88 621 PHE A C 1
ATOM 4811 O O . PHE A 1 621 ? 32.329 -11.714 -36.309 1.00 91.88 621 PHE A O 1
ATOM 4818 N N . LEU A 1 622 ? 31.699 -9.696 -35.545 1.00 88.69 622 LEU A N 1
ATOM 4819 C CA . LEU A 1 622 ? 31.489 -9.098 -36.869 1.00 88.69 622 LEU A CA 1
ATOM 4820 C C . LEU A 1 622 ? 32.779 -9.023 -37.690 1.00 88.69 622 LEU A C 1
ATOM 4822 O O . LEU A 1 622 ? 32.755 -9.255 -38.893 1.00 88.69 622 LEU A O 1
ATOM 4826 N N . LYS A 1 623 ? 33.924 -8.765 -37.047 1.00 86.75 623 LYS A N 1
ATOM 4827 C CA . LYS A 1 623 ? 35.240 -8.760 -37.708 1.00 86.75 623 LYS A CA 1
ATOM 4828 C C . LYS A 1 623 ? 35.598 -10.116 -38.327 1.00 86.75 623 LYS A C 1
ATOM 4830 O O . LYS A 1 623 ? 36.340 -10.165 -39.303 1.00 86.75 623 LYS A O 1
ATOM 4835 N N . LYS A 1 624 ? 35.111 -11.209 -37.737 1.00 84.69 624 LYS A N 1
ATOM 4836 C CA . LYS A 1 624 ? 35.341 -12.585 -38.201 1.00 84.69 624 LYS A CA 1
ATOM 4837 C C . LYS A 1 624 ? 34.226 -13.092 -39.118 1.00 84.69 624 LYS A C 1
ATOM 4839 O O . LYS A 1 624 ? 34.326 -14.221 -39.592 1.00 84.69 624 LYS A O 1
ATOM 4844 N N . TRP A 1 625 ? 33.175 -12.300 -39.345 1.00 79.44 625 TRP A N 1
ATOM 4845 C CA . TRP A 1 625 ? 32.066 -12.700 -40.201 1.00 79.44 625 TRP A CA 1
ATOM 4846 C C . TRP A 1 625 ? 32.515 -12.735 -41.675 1.00 79.44 625 TRP A C 1
ATOM 4848 O O . TRP A 1 625 ? 33.125 -11.760 -42.131 1.00 79.44 625 TRP A O 1
ATOM 4858 N N . PRO A 1 626 ? 32.257 -13.831 -42.418 1.00 71.75 626 PRO A N 1
ATOM 4859 C CA . PRO A 1 626 ? 32.725 -13.982 -43.793 1.00 71.75 626 PRO A CA 1
ATOM 4860 C C . PRO A 1 626 ? 32.121 -12.909 -44.710 1.00 71.75 626 PRO A C 1
ATOM 4862 O O . PRO A 1 626 ? 30.903 -12.804 -44.838 1.00 71.75 626 PRO A O 1
ATOM 4865 N N . GLN A 1 627 ? 32.983 -12.105 -45.338 1.00 61.34 627 GLN A N 1
ATOM 4866 C CA . GLN A 1 627 ? 32.597 -11.024 -46.261 1.00 61.34 627 GLN A CA 1
ATOM 4867 C C . GLN A 1 627 ? 32.144 -11.555 -47.640 1.00 61.34 627 GLN A C 1
ATOM 4869 O O . GLN A 1 627 ? 31.697 -10.806 -48.493 1.00 61.34 627 GLN A O 1
ATOM 4874 N N . ASP A 1 628 ? 32.283 -12.850 -47.890 1.00 55.88 628 ASP A N 1
ATOM 4875 C CA . ASP A 1 628 ? 31.903 -13.549 -49.121 1.00 55.88 628 ASP A CA 1
ATOM 4876 C C . ASP A 1 628 ? 30.470 -14.112 -49.086 1.00 55.88 628 ASP A C 1
ATOM 4878 O O . ASP A 1 628 ? 29.975 -14.586 -50.104 1.00 55.88 628 ASP A O 1
ATOM 4882 N N . LYS A 1 629 ? 29.786 -14.040 -47.934 1.00 51.19 629 LYS A N 1
ATOM 4883 C CA . LYS A 1 629 ? 28.342 -14.317 -47.787 1.00 51.19 629 LYS A CA 1
ATOM 4884 C C . LYS A 1 629 ? 27.485 -13.039 -47.836 1.00 51.19 629 LYS A C 1
ATOM 4886 O O . LYS A 1 629 ? 26.410 -13.004 -47.239 1.00 51.19 629 LYS A O 1
ATOM 4891 N N . LEU A 1 630 ? 28.015 -12.006 -48.490 1.00 43.06 630 LEU A N 1
ATOM 4892 C CA . LEU A 1 630 ? 27.426 -10.682 -48.687 1.00 43.06 630 LEU A CA 1
ATOM 4893 C C . LEU A 1 630 ? 26.653 -10.580 -49.999 1.00 43.06 630 LEU A C 1
ATOM 4895 O O . LEU A 1 630 ? 27.143 -11.138 -51.008 1.00 43.06 630 LEU A O 1
#

InterPro domains:
  IPR001254 Serine proteases, trypsin domain [PF00089] (67-309)
  IPR001254 Serine proteases, trypsin domain [PS50240] (51-322)
  IPR001254 Serine proteases, trypsin domain [SM00020] (63-317)
  IPR001254 Serine proteases, trypsin domain [cd00190] (68-308)
  IPR001314 Peptidase S1A, chymotrypsin family [PR00722] (90-105)
  IPR001314 Peptidase S1A, chymotrypsin family [PR00722] (149-163)
  IPR001314 Peptidase S1A, chymotrypsin family [PR00722] (260-272)
  IPR002110 Ankyrin repeat [PF12796] (366-450)
  IPR002110 Ankyrin repeat [PF12796] (539-623)
  IPR002110 Ankyrin repeat [PS50088] (392-424)
  IPR002110 Ankyrin repeat [PS50088] (534-566)
  IPR002110 Ankyrin repeat [PS50088] (569-601)
  IPR002110 Ankyrin repeat [SM00248] (359-388)
  IPR002110 Ankyrin repeat [SM00248] (392-421)
  IPR002110 Ankyrin repeat [SM00248] (425-454)
  IPR002110 Ankyrin repeat [SM00248] (498-527)
  IPR002110 Ankyrin repeat [SM00248] (534-563)
  IPR002110 Ankyrin repeat [SM00248] (568-598)
  IPR009003 Peptidase S1, PA clan [SSF50494] (17-322)
  IPR018114 Serine proteases, trypsin family, histidine active site [PS00134] (100-105)

Radius of gyration: 31.89 Å; chains: 1; bounding box: 96×77×95 Å

Secondary structure (DSSP, 8-state):
-------PPPTHHHHHHHHHHHTTS------GGGSS-S--SGGGT--PPP---TTT--TT---B--STTSSTTEEEEEEEETTEEEEEEEEEEEETTEEEE-HHHHTT-TT-EEEES-SBTT-SSS-TT-EEEEEEEEEE-TT-BTTBTTTT--EEEEESS-----SSS-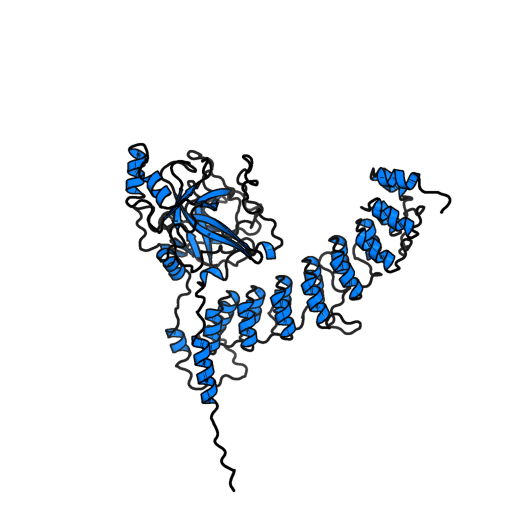PPB---S----TTTTTT-EEEEEE---SSTT------B-EEEEEEEE-HHHHHHHHHT-SSHHHHHHHHHH-TT-S-TTEEEEE-TTSS----TT-TT-EEEEEEE-SS-EEEEEEEEEEE-SSSTT-TTS-EEEEETTSHHHHHHHHHHHS-S---SHHHHHHHTT--S----SS------TT-HHHHHHHHHHHHHHTT-HHHHHHHHHTT--TT---TT---HHHHHHHTT-HHHHHHHHHTT--TT---TTS--HHHHHHHTT-HHHHHHHHHTT---SSHHHHHHHHHHHT-HHHHHHHIIIIIS-SS--TTS--TT----TTS--HHHHHHHTT-HHHHHHHHHTT--TT--BTTB-STTHHHHHHHHHT-HHHHHHHHHTT--TT---TT----HHHHHHHTT--HHHHHHHHHTT--TT-B-TTS-BHHHHHHHHT-HHHHHHHHTS-GGG-

Organism: Tigriopus californicus (NCBI:txid6832)

pLDDT: mean 74.64, std 19.74, range [23.61, 98.0]

Sequence (630 aa):
MSASKIMSVSAVSWLAIFILILLSFPTLEGSELNLNCGINLRARNFFGPRVANNSDFGADDDGITGFPGSWPWMISAGRGLNESWIHKCAGTLIHAKYVLTAAHCAVVSENWSLRFGDRNLKSSLDDYNVITRQIKKTHIHTKYVGDLSAYYDVAIWELDQEIRLNTFQSPICLPGASSYEPNQYDGQKVTLLGWGLLTPFGSRRNDVLRKAPLKIFSNEYCNATHKHVQGRFLQNRVQISLPRLFPDHLMCAGHEEGQFGSCQGDSGGPIMQLIANDTQMRYVQVGIVQGGVRHCGDPKYPGIYTRIDNPEITEFIESVIKPANEYPDLLKELFEGTETGNILDHRVSHNDPEDPNHQASLTIVRAAQTGNLALTRSLVQAGATVNYQDFGVESPLTAACRFGHFEVAKFLLDAGANVNHKAASKMTCLDSAIGLNATEMVEFLIKKGQVLTHPGETLIQAASSGNLEILKQIAGTGHFGRLPIEDQIIIDGPTNSKGENALRISIDQDRVDLFKFLVEAGANLYQTFPDYPMSLAPLFVAAADGRYEIVKYLVESGLDPNFHAEGTHATPFLHACLGKGRLDMIKYLIEHGANVNEVSQNGYSCLSAALRKKDAKVFEFLKKWPQDKL

Foldseek 3Di:
DDDDDDDDDDPVVVVVVVVVVVVPDPPPPKDLLAQFAFDQCVLPVHPFDDPDDVVVDDVPPPQAGDAQLSQQQKKFKADDDPLATDGAAIWGASDQFKTKFFQLCVVPRQRIKIWTSDFFRNDPPRGPDIDIWDQPDKAAQPPDDNQQLAPSRMIMGTTPDGHDDDSGHGGAGADIPDDQDLCPQAFPKWKQKFQFDQWQPDPDTRRGIGIFIKGWHHQVLQCVLQVDDPDPLLVVLCCRNPVPGDDSQKTFMADQVFSAFDHRSHGTTFIWDFDDDPRGTGIYGQWGFRFWSGGGRDNSTGGMTGGCSPPSNVVSVCVVPPPPDPPPPVLCVLQVPDDDDDPPDDDDPPPDPPNSLNVLQVVLLVCLLSLVQVSVVVSVVSPRDLADQDVQQDGSLNSNLLNVNQVSNVVSVVSPYDQARAGPVRFGSLLSCLLSVPLVSNLVSVVSPHDGPCLQVSLQSNLQVVPVSSVVSCVVSCLLDDDDDDRGNPLLDDADPVQDGSCNSCLVVLVLVSNVVSVVSPDDQQDATPVGGWGSNSLLSSLQAQSQSSNLVVVVVVDQQQDDTPPWLDGSLNSNLQHVHDPNSNVSNVVSPDDQCRATPVRDGSLNSCVVVVVPPSNVVSVPPDPVVD